Protein AF-A0AAV9Y0W2-F1 (afdb_monomer)

Sequence (576 aa):
MGVEEKILQALNTGYTSLDEIMSKREFGGKIGGYTRMRGMIRYFLEQEIYVHSLIDSQSNDEFLLDPFSCESFDEHRSQFKIGRFGSRNVYTFASIPTNTLFGTCFLDVNSEDLSYNPCEDKFEDCVIKLYDFTKELDSFEDFEDLNLSEEFSRVKNCSLSYSDNKSQVLHEIKLNEMLDIISIVEFKEVDQKNDDIFLESHFDSKERNTCKYVEEKESRYSLVFHVIYYKKIPSYSPIRCVEVGYDGFKGNALPPKHVCEILNSLIKVKFPNLETVADLYNMTVHYIAKSVCEDNYVLAEYILLCICNRRKLKFESRNEVDNHYKLPPIVLHISFCDKGFVKRLREFLQRNISRITWLDLDISTMNNSHITPHFDEEKNKFITGSLQFPLYRNLVVVDETTLQEGELASRGIENMSNIASLVNYGRVNYGFPAYQVPIETEANNIILSDNGKSVVCSQLDISINSKYKVTAKGKIEDKEPFNLEKELINYLGLYISIVSSCEEMIHFDKSTQEYIADKFVEIRQKLSPGDTQIHPSIIHNWILLSRTQALLNGEETLTSLRFDKFIQLEKERLNI

pLDDT: mean 74.2, std 19.96, range [23.55, 97.31]

Radius of gyration: 27.75 Å; Cα contacts (8 Å, |Δi|>4): 937; chains: 1; bounding box: 78×54×86 Å

Nearest PDB structures (foldseek):
  8w0i-assembly1_6  TM=5.868E-01  e=1.049E-15  Homo sapiens
  8w0i-assembly1_3  TM=5.918E-01  e=1.246E-15  Homo sapiens
  8kg6-assembly1_3  TM=4.938E-01  e=1.043E-14  Saccharomyces cerevisiae S288C
  8w7m-assembly1_3  TM=4.989E-01  e=9.255E-14  Saccharomyces cerevisiae S288C
  5u8t-assembly1_3  TM=5.421E-01  e=1.088E-11  Saccharomyces cerevisiae S288C

Solvent-accessible surface area (backbone atoms only — not comparable to full-atom values): 33356 Å² total; per-residue (Å²): 131,55,73,59,57,52,48,48,46,18,65,61,67,47,75,42,54,62,65,72,62,58,72,66,77,82,83,81,57,70,47,94,61,73,41,56,48,39,29,29,31,65,42,80,73,51,75,49,75,45,72,36,25,33,22,35,73,86,78,69,47,78,46,74,48,63,84,84,60,83,75,67,64,81,83,49,59,90,58,39,42,85,64,42,74,43,60,30,45,33,28,36,35,47,69,46,59,100,80,69,70,52,44,67,66,86,72,70,92,84,70,96,78,78,76,82,51,72,76,72,85,81,53,62,67,36,31,36,37,42,41,85,80,44,46,77,50,85,88,59,96,52,73,87,80,50,60,57,72,59,53,48,48,47,51,63,51,55,66,74,64,78,70,91,74,94,73,78,73,79,86,77,80,52,72,19,39,32,35,41,33,35,22,36,47,32,58,41,75,57,66,94,68,65,86,65,80,80,82,81,88,87,85,82,82,84,88,83,84,88,78,88,77,80,68,85,73,73,83,46,59,30,48,35,30,45,36,54,32,34,30,81,37,73,27,69,35,94,50,59,39,74,93,36,71,40,58,22,70,75,5,58,66,34,51,52,62,58,39,32,53,35,48,52,34,38,35,64,74,76,33,72,89,50,92,46,45,46,50,55,39,52,52,48,29,50,49,39,4,62,72,44,43,78,67,32,49,66,61,21,42,52,52,53,38,50,75,31,50,60,70,62,84,72,47,86,61,95,60,99,60,99,62,69,65,68,76,67,40,60,43,41,29,36,21,48,47,49,74,68,46,54,50,38,45,50,56,51,44,41,48,43,37,61,44,71,43,80,43,65,48,25,61,69,54,31,45,74,51,61,48,44,30,30,53,37,78,92,75,74,39,76,44,85,12,80,66,64,60,56,37,49,77,34,39,36,36,41,32,46,60,53,50,65,94,79,81,70,44,76,49,18,52,51,46,53,52,40,51,35,35,32,56,63,65,19,25,44,51,34,37,46,94,89,51,70,48,77,42,73,41,40,44,30,35,40,36,36,15,51,43,90,65,57,95,72,57,87,46,64,70,45,51,71,84,58,84,56,75,79,70,83,66,72,80,76,66,92,67,83,51,86,60,59,56,58,51,43,68,65,47,44,32,52,55,45,48,48,54,42,20,30,49,65,80,64,52,60,53,72,69,37,53,53,49,53,53,52,50,52,51,53,54,56,66,69,55,47,98,87,49,90,76,80,58,81,71,52,56,58,56,52,53,52,45,27,37,38,51,25,48,56,40,49,38,57,48,43,46,59,71,53,44,51,55,45,49,50,54,50,29,37,71,69,73,103

Foldseek 3Di:
DDLLVVVQCCQAPVQDAPCVSCVVPPDAWWRPDKHKFKFFFADWDDKDKDQQWWQFPVPRDIDGDDPPDPDDCVVPVVGTDRDDMFIKTKTFTDTDPLDDFPFDDDPPPDDPDDPGDDPPPAADTAMEIGGQLAEADPPDLDPVVDPCVVLVVVSVVVVVPDDDDPPDDPPDDDGQWMKTFMFTKGKDFPPPPPVPPPDDDDDDDDDDDDDPPPDPPPRHIHIYTHTRYMHTQAAADSDDDVQLPDDNNSNAQDALQVLLSSLVSCCVPQPVVDPFLQVLLVVQLVLQCVQQQVNPSLVSLVVLLLLLFAEDQFDDDPDPDPDGDGQWAAEAEEEQDDPRNVVSVVVLCSHQPRAEQEAELEQVCQQPFDQQWEQDPVVRDIDHHSPRHHQTNHEYEYEQQNYDDDDRDPSSVVSLVQLLCCNGPQWGWHYYPVDTDTDHHRYRYYYYHSHQDDPRDDPNYFYSPDPFPPPCPDPPDPPPCVPVSVSSSSCSSVLSSSSSSHNDQAAEDPVLVVLLVVVVVVVQVVQDPVHDRDDPSCSSVLSSSLSSQCSSRSHRHRDNVSSVVSVVSVCSRSVD

Secondary structure (DSSP, 8-state):
--HHHHHHHHHHH--S-HHHHHTT----EE-SS-EEEEEEEEEEEEEEEEEEEEEETTT-PEEEPPTT----GGGTTTTEEEEEEEEEEEEEEEE--TT--SS-----TT-S------TTTT---EEEEEEEEEEE--S-SSSTT--HHHHHHHHHHHTTS--S---S----PPTT-EEEEEEEEEEEE--TTGGGSSS-S-------------------EEEEEEEEEEEE-TT--S-EEGGGTEEGGG---B-HHHHHHHHHHHHHHH-TT-SSHHHHHHHHHHHHHHHTSTT-HHHHHHHHHHHH----S----SSSS-----PPPPEEEEES--HHHHHHHHHHHHHH-SSEEEEE--HHHHHH---S-EEETTTTEEEP-TT---SSSEEEEEEGGG--SS---HHHHHHHHHHHHHHHHSEEEEE-SS-EEEEE--EEEEEE-SSS--SS--SSEEETT----------------TTHHHHHHHHHHHHHHHHTTB-S-----HHHHHHHHHHHHHHHHHS-TTS----TTHHHHHHHHHHHHHHHTT-SS--HHHHHHHHHHHHHHHT-

InterPro domains:
  IPR019140 Mini-chromosome maintenance complex-binding protein [PF09739] (171-574)
  IPR019140 Mini-chromosome maintenance complex-binding protein [PTHR13489] (133-574)

Organism: NCBI:txid659607

Mean predicted aligned error: 12.53 Å

Structure (mmCIF, N/CA/C/O backbone):
data_AF-A0AAV9Y0W2-F1
#
_entry.id   AF-A0AAV9Y0W2-F1
#
loop_
_atom_site.group_PDB
_atom_site.id
_atom_site.type_symbol
_atom_site.label_atom_id
_atom_site.label_alt_id
_atom_site.label_comp_id
_atom_site.label_asym_id
_atom_site.label_entity_id
_atom_site.label_seq_id
_atom_site.pdbx_PDB_ins_code
_atom_site.Cartn_x
_atom_site.Cartn_y
_atom_site.Cartn_z
_atom_site.occupancy
_atom_site.B_iso_or_equiv
_atom_site.auth_seq_id
_atom_site.auth_comp_id
_atom_site.auth_asym_id
_atom_site.auth_atom_id
_atom_site.pdbx_PDB_model_num
ATOM 1 N N . MET A 1 1 ? 8.187 23.955 -33.492 1.00 55.00 1 MET A N 1
ATOM 2 C CA . MET A 1 1 ? 8.534 22.899 -32.532 1.00 55.00 1 MET A CA 1
ATOM 3 C C . MET A 1 1 ? 8.802 21.632 -33.311 1.00 55.00 1 MET A C 1
ATOM 5 O O . MET A 1 1 ? 7.905 21.187 -34.036 1.00 55.00 1 MET A O 1
ATOM 9 N N . GLY A 1 2 ? 10.043 21.153 -33.254 1.00 65.19 2 GLY A N 1
ATOM 10 C CA . GLY A 1 2 ? 10.458 19.909 -33.906 1.00 65.19 2 GLY A CA 1
ATOM 11 C C . GLY A 1 2 ? 9.700 18.702 -33.347 1.00 65.19 2 GLY A C 1
ATOM 12 O O . GLY A 1 2 ? 9.027 18.803 -32.319 1.00 65.19 2 GLY A O 1
ATOM 13 N N . VAL A 1 3 ? 9.772 17.562 -34.035 1.00 65.69 3 VAL A N 1
ATOM 14 C CA . VAL A 1 3 ? 9.119 16.322 -33.579 1.00 65.69 3 VAL A CA 1
ATOM 15 C C . VAL A 1 3 ? 9.705 15.873 -32.232 1.00 65.69 3 VAL A C 1
ATOM 17 O O . VAL A 1 3 ? 8.952 15.553 -31.321 1.00 65.69 3 VAL A O 1
ATOM 20 N N . GLU A 1 4 ? 11.022 15.986 -32.060 1.00 66.38 4 GLU A N 1
ATOM 21 C CA . GLU A 1 4 ? 11.743 15.722 -30.806 1.00 66.38 4 GLU A CA 1
ATOM 22 C C . GLU A 1 4 ? 11.266 16.583 -29.624 1.00 66.38 4 GLU A C 1
ATOM 24 O O . GLU A 1 4 ? 10.958 16.060 -28.555 1.00 66.38 4 GLU A O 1
ATOM 29 N N . GLU A 1 5 ? 11.123 17.898 -29.818 1.00 65.62 5 GLU A N 1
ATOM 30 C CA . GLU A 1 5 ? 10.618 18.811 -28.780 1.00 65.62 5 GLU A CA 1
ATOM 31 C C . GLU A 1 5 ? 9.170 18.481 -28.383 1.00 65.62 5 GLU A C 1
ATOM 33 O O . GLU A 1 5 ? 8.819 18.563 -27.208 1.00 65.62 5 GLU A O 1
ATOM 38 N N . LYS A 1 6 ? 8.333 18.061 -29.344 1.00 67.12 6 LYS A N 1
ATOM 39 C CA . LYS A 1 6 ? 6.965 17.586 -29.073 1.00 67.12 6 LYS A CA 1
ATOM 40 C C . LYS A 1 6 ? 6.955 16.311 -28.238 1.00 67.12 6 LYS A C 1
ATOM 42 O O . LYS A 1 6 ? 6.095 16.177 -27.376 1.00 67.12 6 LYS A O 1
ATOM 47 N N . ILE A 1 7 ? 7.899 15.401 -28.470 1.00 67.25 7 ILE A N 1
ATOM 48 C CA . ILE A 1 7 ? 8.030 14.152 -27.708 1.00 67.25 7 ILE A CA 1
ATOM 49 C C . ILE A 1 7 ? 8.500 14.444 -26.289 1.00 67.25 7 ILE A C 1
ATOM 51 O O . ILE A 1 7 ? 7.895 13.956 -25.340 1.00 67.25 7 ILE A O 1
ATOM 55 N N . LEU A 1 8 ? 9.525 15.281 -26.122 1.00 65.19 8 LEU A N 1
ATOM 56 C CA . LEU A 1 8 ? 9.980 15.694 -24.793 1.00 65.19 8 LEU A CA 1
ATOM 57 C C . LEU A 1 8 ? 8.883 16.437 -24.033 1.00 65.19 8 LEU A C 1
ATOM 59 O O . LEU A 1 8 ? 8.697 16.195 -22.844 1.00 65.19 8 LEU A O 1
ATOM 63 N N . GLN A 1 9 ? 8.115 17.294 -24.706 1.00 64.19 9 GLN A N 1
ATOM 64 C CA . GLN A 1 9 ? 6.946 17.918 -24.099 1.00 64.19 9 GLN A CA 1
ATOM 65 C C . GLN A 1 9 ? 5.897 16.867 -23.716 1.00 64.19 9 GLN A C 1
ATOM 67 O O . GLN A 1 9 ? 5.374 16.926 -22.608 1.00 64.19 9 GLN A O 1
ATOM 72 N N . ALA A 1 10 ? 5.616 15.882 -24.570 1.00 64.06 10 ALA A N 1
ATOM 73 C CA . ALA A 1 10 ? 4.666 14.814 -24.270 1.00 64.06 10 ALA A CA 1
ATOM 74 C C . ALA A 1 10 ? 5.100 13.983 -23.051 1.00 64.06 10 ALA A C 1
ATOM 76 O O . ALA A 1 10 ? 4.296 13.763 -22.153 1.00 64.06 10 ALA A O 1
ATOM 77 N N . LEU A 1 11 ? 6.375 13.596 -22.972 1.00 64.50 11 LEU A N 1
ATOM 78 C CA . LEU A 1 11 ? 6.928 12.826 -21.854 1.00 64.50 11 LEU A CA 1
ATOM 79 C C . LEU A 1 11 ? 6.970 13.635 -20.552 1.00 64.50 11 LEU A C 1
ATOM 81 O O . LEU A 1 11 ? 6.618 13.120 -19.496 1.00 64.50 11 LEU A O 1
ATOM 85 N N . ASN A 1 12 ? 7.357 14.912 -20.622 1.00 61.50 12 ASN A N 1
ATOM 86 C CA . ASN A 1 12 ? 7.484 15.761 -19.435 1.00 61.50 12 ASN A CA 1
ATOM 87 C C . ASN A 1 12 ? 6.141 16.302 -18.929 1.00 61.50 12 ASN A C 1
ATOM 89 O O . ASN A 1 12 ? 6.028 16.639 -17.753 1.00 61.50 12 ASN A O 1
ATOM 93 N N . THR A 1 13 ? 5.140 16.437 -19.802 1.00 56.38 13 THR A N 1
ATOM 94 C CA . THR A 1 13 ? 3.883 17.122 -19.463 1.00 56.38 13 THR A CA 1
ATOM 95 C C . THR A 1 13 ? 2.641 16.239 -19.569 1.00 56.38 13 THR A C 1
ATOM 97 O O . THR A 1 13 ? 1.625 16.562 -18.965 1.00 56.38 13 THR A O 1
ATOM 100 N N . GLY A 1 14 ? 2.696 15.124 -20.301 1.00 51.97 14 GLY A N 1
ATOM 101 C CA . GLY A 1 14 ? 1.579 14.187 -20.459 1.00 51.97 14 GLY A CA 1
ATOM 102 C C . GLY A 1 14 ? 0.407 14.687 -21.317 1.00 51.97 14 GLY A C 1
ATOM 103 O O . GLY A 1 14 ? -0.549 13.944 -21.509 1.00 51.97 14 GLY A O 1
ATOM 104 N N . TYR A 1 15 ? 0.454 15.915 -21.852 1.00 43.16 15 TYR A N 1
ATOM 105 C CA . TYR A 1 15 ? -0.665 16.536 -22.586 1.00 43.16 15 TYR A CA 1
ATOM 106 C C . TYR A 1 15 ? -0.760 16.146 -24.067 1.00 43.16 15 TYR A C 1
ATOM 108 O O . TYR A 1 15 ? -1.668 16.593 -24.764 1.00 43.16 15 TYR A O 1
ATOM 116 N N . THR A 1 16 ? 0.192 15.384 -24.606 1.00 49.19 16 THR A N 1
ATOM 117 C CA . THR A 1 16 ? 0.223 15.042 -26.037 1.00 49.19 16 THR A CA 1
ATOM 118 C C . THR A 1 16 ? 0.314 13.537 -26.223 1.00 49.19 16 THR A C 1
ATOM 120 O O . THR A 1 16 ? 1.103 12.874 -25.557 1.00 49.19 16 THR A O 1
ATOM 123 N N . SER A 1 17 ? -0.486 13.003 -27.150 1.00 53.94 17 SER A N 1
ATOM 124 C CA . SER A 1 17 ? -0.436 11.592 -27.518 1.00 53.94 17 SER A CA 1
ATOM 125 C C . SER A 1 17 ? 0.918 11.251 -28.132 1.00 53.94 17 SER A C 1
ATOM 127 O O . SER A 1 17 ? 1.257 11.745 -29.211 1.00 53.94 17 SER A O 1
ATOM 129 N N . LEU A 1 18 ? 1.681 10.384 -27.466 1.00 59.94 18 LEU A N 1
ATOM 130 C CA . LEU A 1 18 ? 2.898 9.822 -28.046 1.00 59.94 18 LEU A CA 1
ATOM 131 C C . LEU A 1 18 ? 2.569 9.006 -29.305 1.00 59.94 18 LEU A C 1
ATOM 133 O O . LEU A 1 18 ? 3.307 9.099 -30.279 1.00 59.94 18 LEU A O 1
ATOM 137 N N . ASP A 1 19 ? 1.414 8.337 -29.358 1.00 55.59 19 ASP A N 1
ATOM 138 C CA . ASP A 1 19 ? 0.954 7.580 -30.531 1.00 55.59 19 ASP A CA 1
ATOM 139 C C . ASP A 1 19 ? 0.780 8.457 -31.778 1.00 55.59 19 ASP A C 1
ATOM 141 O O . ASP A 1 19 ? 1.208 8.087 -32.874 1.00 55.59 19 ASP A O 1
ATOM 145 N N . GLU A 1 20 ? 0.177 9.643 -31.634 1.00 57.53 20 GLU A N 1
ATOM 146 C CA . GLU A 1 20 ? -0.002 10.570 -32.760 1.00 57.53 20 GLU A CA 1
ATOM 147 C C . GLU A 1 20 ? 1.335 11.072 -33.302 1.00 57.53 20 GLU A C 1
ATOM 149 O O . GLU A 1 20 ? 1.485 11.272 -34.512 1.00 57.53 20 GLU A O 1
ATOM 154 N N . ILE A 1 21 ? 2.316 11.269 -32.419 1.00 58.78 21 ILE A N 1
ATOM 155 C CA . ILE A 1 21 ? 3.653 11.685 -32.826 1.00 58.78 21 ILE A CA 1
ATOM 156 C C . ILE A 1 21 ? 4.373 10.516 -33.513 1.00 58.78 21 ILE A C 1
ATOM 158 O O . ILE A 1 21 ? 4.881 10.692 -34.621 1.00 58.78 21 ILE A O 1
ATOM 162 N N . MET A 1 22 ? 4.331 9.321 -32.920 1.00 57.59 22 MET A N 1
ATOM 163 C CA . MET A 1 22 ? 5.018 8.112 -33.394 1.00 57.59 22 MET A CA 1
ATOM 164 C C . MET A 1 22 ? 4.452 7.547 -34.705 1.00 57.59 22 MET A C 1
ATOM 166 O O . MET A 1 22 ? 5.189 6.964 -35.502 1.00 57.59 22 MET A O 1
ATOM 170 N N . SER A 1 23 ? 3.171 7.790 -35.004 1.00 58.03 23 SER A N 1
ATOM 171 C CA . SER A 1 23 ? 2.536 7.390 -36.273 1.00 58.03 23 SER A CA 1
ATOM 172 C C . SER A 1 23 ? 3.193 7.989 -37.527 1.00 58.03 23 SER A C 1
ATOM 174 O O . SER A 1 23 ? 2.988 7.487 -38.632 1.00 58.03 23 SER A O 1
ATOM 176 N N . LYS A 1 24 ? 4.011 9.040 -37.371 1.00 58.06 24 LYS A N 1
ATOM 177 C CA . LYS A 1 24 ? 4.664 9.760 -38.476 1.00 58.06 24 LYS A CA 1
ATOM 178 C C . LYS A 1 24 ? 5.957 9.106 -38.983 1.00 58.06 24 LYS A C 1
ATOM 180 O O . LYS A 1 24 ? 6.492 9.590 -39.971 1.00 58.06 24 LYS A O 1
ATOM 185 N N . ARG A 1 25 ? 6.403 7.999 -38.362 1.00 52.97 25 ARG A N 1
ATOM 186 C CA . ARG A 1 25 ? 7.455 7.063 -38.832 1.00 52.97 25 ARG A CA 1
ATOM 187 C C . ARG A 1 25 ? 8.744 7.707 -39.385 1.00 52.97 25 ARG A C 1
ATOM 189 O O . ARG A 1 25 ? 9.334 7.197 -40.331 1.00 52.97 25 ARG A O 1
ATOM 196 N N . GLU A 1 26 ? 9.216 8.786 -38.767 1.00 55.31 26 GLU A N 1
ATOM 197 C CA . GLU A 1 26 ? 10.525 9.395 -39.050 1.00 55.31 26 GLU A CA 1
ATOM 198 C C . GLU A 1 26 ? 11.340 9.450 -37.750 1.00 55.31 26 GLU A C 1
ATOM 200 O O . GLU A 1 26 ? 11.534 10.517 -37.170 1.00 55.31 26 GLU A O 1
ATOM 205 N N . PHE A 1 27 ? 11.760 8.285 -37.242 1.00 58.81 27 PHE A N 1
ATOM 206 C CA . PHE A 1 27 ? 12.468 8.184 -35.961 1.00 58.81 27 PHE A CA 1
ATOM 207 C C . PHE A 1 27 ? 13.731 7.340 -36.091 1.00 58.81 27 PHE A C 1
ATOM 209 O O . PHE A 1 27 ? 13.676 6.176 -36.479 1.00 58.81 27 PHE A O 1
ATOM 216 N N . GLY A 1 28 ? 14.865 7.939 -35.741 1.00 53.16 28 GLY A N 1
ATOM 217 C CA . GLY A 1 28 ? 16.147 7.264 -35.612 1.00 53.16 28 GLY A CA 1
ATOM 218 C C . GLY A 1 28 ? 17.115 8.148 -34.834 1.00 53.16 28 GLY A C 1
ATOM 219 O O . GLY A 1 28 ? 17.310 9.308 -35.191 1.00 53.16 28 GLY A O 1
ATOM 220 N N . GLY A 1 29 ? 17.706 7.602 -33.772 1.00 59.03 29 GLY A N 1
ATOM 221 C CA . GLY A 1 29 ? 18.710 8.288 -32.958 1.00 59.03 29 GLY A CA 1
ATOM 222 C C . GLY A 1 29 ? 18.215 8.791 -31.599 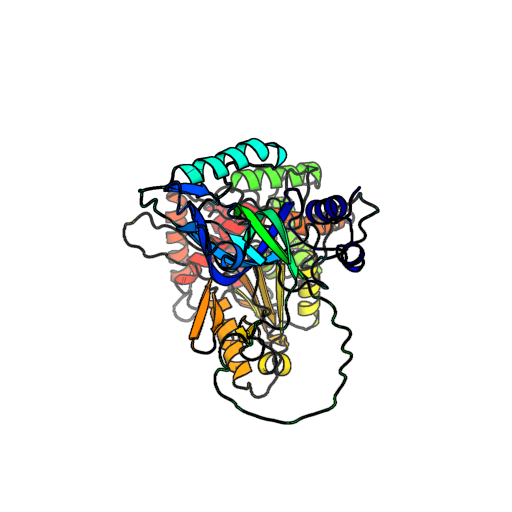1.00 59.03 29 GLY A C 1
ATOM 223 O O . GLY A 1 29 ? 17.063 8.610 -31.201 1.00 59.03 29 GLY A O 1
ATOM 224 N N . LYS A 1 30 ? 19.146 9.398 -30.856 1.00 59.91 30 LYS A N 1
ATOM 225 C CA . LYS A 1 30 ? 18.904 9.992 -29.535 1.00 59.91 30 LYS A CA 1
ATOM 226 C C . LYS A 1 30 ? 18.106 11.281 -29.677 1.00 59.91 30 LYS A C 1
ATOM 228 O O . LYS A 1 30 ? 18.429 12.108 -30.526 1.00 59.91 30 LYS A O 1
ATOM 233 N N . ILE A 1 31 ? 17.139 11.488 -28.789 1.00 61.69 31 ILE A N 1
ATOM 234 C CA . ILE A 1 31 ? 16.430 12.763 -28.696 1.00 61.69 31 ILE A CA 1
ATOM 235 C C . ILE A 1 31 ? 17.318 13.753 -27.939 1.00 61.69 31 ILE A C 1
ATOM 237 O O . ILE A 1 31 ? 17.784 13.455 -26.835 1.00 61.69 31 ILE A O 1
ATOM 241 N N . GLY A 1 32 ? 17.550 14.939 -28.502 1.00 58.47 32 GLY A N 1
ATOM 242 C CA . GLY A 1 32 ? 18.298 15.984 -27.805 1.00 58.47 32 GLY A CA 1
ATOM 243 C C . GLY A 1 32 ? 17.519 16.535 -26.607 1.00 58.47 32 GLY A C 1
ATOM 244 O O . GLY A 1 32 ? 16.599 17.325 -26.790 1.00 58.47 32 GLY A O 1
ATOM 245 N N . GLY A 1 33 ? 17.890 16.159 -25.378 1.00 65.50 33 GLY A N 1
ATOM 246 C CA . GLY A 1 33 ? 17.314 16.716 -24.147 1.00 65.50 33 GLY A CA 1
ATOM 247 C C . GLY A 1 33 ? 17.219 15.718 -22.992 1.00 65.50 33 GLY A C 1
ATOM 248 O O . GLY A 1 33 ? 17.680 14.583 -23.088 1.00 65.50 33 GLY A O 1
ATOM 249 N N . TYR A 1 34 ? 16.613 16.157 -21.888 1.00 74.00 34 TYR A N 1
ATOM 250 C CA . TYR A 1 34 ? 16.358 15.331 -20.706 1.00 74.00 34 TYR A CA 1
ATOM 251 C C . TYR A 1 34 ? 14.856 15.199 -20.470 1.00 74.00 34 TYR A C 1
ATOM 253 O O . TYR A 1 34 ? 14.084 16.125 -20.740 1.00 74.00 34 TYR A O 1
ATOM 261 N N . THR A 1 35 ? 14.453 14.065 -19.911 1.00 75.44 35 THR A N 1
ATOM 262 C CA . THR A 1 35 ? 13.097 13.842 -19.420 1.00 75.44 35 THR A CA 1
ATOM 263 C C . THR A 1 35 ? 13.116 13.377 -17.974 1.00 75.44 35 THR A C 1
ATOM 265 O O . THR A 1 35 ? 14.052 12.693 -17.546 1.00 75.44 35 THR A O 1
ATOM 268 N N . ARG A 1 36 ? 12.082 13.762 -17.225 1.00 78.81 36 ARG A N 1
ATOM 269 C CA . ARG A 1 36 ? 11.808 13.247 -15.886 1.00 78.81 36 ARG A CA 1
ATOM 270 C C . ARG A 1 36 ? 10.605 12.320 -15.965 1.00 78.81 36 ARG A C 1
ATOM 272 O O . ARG A 1 36 ? 9.557 12.730 -16.455 1.00 78.81 36 ARG A O 1
ATOM 279 N N . MET A 1 37 ? 10.734 11.101 -15.460 1.00 77.94 37 MET A N 1
ATOM 280 C CA . MET A 1 37 ? 9.653 10.118 -15.474 1.00 77.94 37 MET A CA 1
ATOM 281 C C . MET A 1 37 ? 9.547 9.422 -14.122 1.00 77.94 37 MET A C 1
ATOM 283 O O . MET A 1 37 ? 10.536 9.250 -13.420 1.00 77.94 37 MET A O 1
ATOM 287 N N . ARG A 1 38 ? 8.342 8.995 -13.749 1.00 80.12 38 ARG A N 1
ATOM 288 C CA . ARG A 1 38 ? 8.114 8.169 -12.561 1.00 80.12 38 ARG A CA 1
ATOM 289 C C . ARG A 1 38 ? 7.556 6.820 -12.949 1.00 80.12 38 ARG A C 1
ATOM 291 O O . ARG A 1 38 ? 6.894 6.691 -13.975 1.00 80.12 38 ARG A O 1
ATOM 298 N N . GLY A 1 39 ? 7.802 5.822 -12.119 1.00 80.38 39 GLY A N 1
ATOM 299 C CA . GLY A 1 39 ? 7.342 4.476 -12.411 1.00 80.38 39 GLY A CA 1
ATOM 300 C C . GLY A 1 39 ? 7.962 3.422 -11.522 1.00 80.38 39 GLY A C 1
ATOM 301 O O . GLY A 1 39 ? 8.762 3.715 -10.638 1.00 80.38 39 GLY A O 1
ATOM 302 N N . MET A 1 40 ? 7.545 2.189 -11.753 1.00 85.44 40 MET A N 1
ATOM 303 C CA . MET A 1 40 ? 7.927 1.023 -10.979 1.00 85.44 40 MET A CA 1
ATOM 304 C C . MET A 1 40 ? 8.884 0.148 -11.779 1.00 85.44 40 MET A C 1
ATOM 306 O O . MET A 1 40 ? 8.657 -0.132 -12.955 1.00 85.44 40 MET A O 1
ATOM 310 N N . ILE A 1 41 ? 9.909 -0.369 -11.119 1.00 85.62 41 ILE A N 1
ATOM 311 C CA . ILE A 1 41 ? 10.770 -1.407 -11.682 1.00 85.62 41 ILE A CA 1
ATOM 312 C C . ILE A 1 41 ? 9.987 -2.712 -11.735 1.00 85.62 41 ILE A C 1
ATOM 314 O O . ILE A 1 41 ? 9.618 -3.252 -10.693 1.00 85.62 41 ILE A O 1
ATOM 318 N N . ARG A 1 42 ? 9.720 -3.234 -12.933 1.00 77.94 42 ARG A N 1
ATOM 319 C CA . ARG A 1 42 ? 9.024 -4.519 -13.080 1.00 77.94 42 ARG A CA 1
ATOM 320 C C . ARG A 1 42 ? 9.993 -5.684 -12.967 1.00 77.94 42 ARG A C 1
ATOM 322 O O . ARG A 1 42 ? 9.772 -6.565 -12.140 1.00 77.94 42 ARG A O 1
ATOM 329 N N . TYR A 1 43 ? 11.048 -5.665 -13.780 1.00 77.62 43 TYR A N 1
ATOM 330 C CA . TYR A 1 43 ? 11.966 -6.789 -13.955 1.00 77.62 43 TYR A CA 1
ATOM 331 C C . TYR A 1 43 ? 13.388 -6.302 -14.200 1.00 77.62 43 TYR A C 1
ATOM 333 O O . TYR A 1 43 ? 13.591 -5.290 -14.866 1.00 77.62 43 TYR A O 1
ATOM 341 N N . PHE A 1 44 ? 14.360 -7.043 -13.676 1.00 79.94 44 PHE A N 1
ATOM 342 C CA . PHE A 1 44 ? 15.749 -6.962 -14.111 1.00 79.94 44 PHE A CA 1
ATOM 343 C C . PHE A 1 44 ? 15.903 -7.871 -15.327 1.00 79.94 44 PHE A C 1
ATOM 345 O O . PHE A 1 44 ? 15.510 -9.037 -15.258 1.00 79.94 44 PHE A O 1
ATOM 352 N N . LEU A 1 45 ? 16.419 -7.328 -16.425 1.00 73.62 45 LEU A N 1
ATOM 353 C CA . LEU A 1 45 ? 16.637 -8.081 -17.656 1.00 73.62 45 LEU A CA 1
ATOM 354 C C . LEU A 1 45 ? 18.035 -8.692 -17.631 1.00 73.62 45 LEU A C 1
ATOM 356 O O . LEU A 1 45 ? 18.182 -9.905 -17.519 1.00 73.62 45 LEU A O 1
ATOM 360 N N . GLU A 1 46 ? 19.060 -7.845 -17.670 1.00 74.50 46 GLU A N 1
ATOM 361 C CA . GLU A 1 46 ? 20.453 -8.278 -17.710 1.00 74.50 46 GLU A CA 1
ATOM 362 C C . GLU A 1 46 ? 21.421 -7.144 -17.346 1.00 74.50 46 GLU A C 1
ATOM 364 O O . GLU A 1 46 ? 21.045 -5.970 -17.242 1.00 74.50 46 GLU A O 1
ATOM 369 N N . GLN A 1 47 ? 22.691 -7.511 -17.166 1.00 74.88 47 GLN A N 1
ATOM 370 C CA . GLN A 1 47 ? 23.799 -6.566 -17.106 1.00 74.88 47 GLN A CA 1
ATOM 371 C C . GLN A 1 47 ? 24.451 -6.484 -18.492 1.00 74.88 47 GLN A C 1
ATOM 373 O O . GLN A 1 47 ? 25.080 -7.437 -18.948 1.00 74.88 47 GLN A O 1
ATOM 378 N N . GLU A 1 48 ? 24.321 -5.338 -19.156 1.00 70.00 48 GLU A N 1
ATOM 379 C CA . GLU A 1 48 ? 24.978 -5.066 -20.435 1.00 70.00 48 GLU A CA 1
ATOM 380 C C . GLU A 1 48 ? 26.410 -4.560 -20.198 1.00 70.00 48 GLU A C 1
ATOM 382 O O . GLU A 1 48 ? 26.659 -3.716 -19.331 1.00 70.00 48 GLU A O 1
ATOM 387 N N . ILE A 1 49 ? 27.356 -5.030 -21.014 1.00 67.75 49 ILE A N 1
ATOM 388 C CA . ILE A 1 49 ? 28.733 -4.524 -21.054 1.00 67.75 49 ILE A CA 1
ATOM 389 C C . ILE A 1 49 ? 28.879 -3.630 -22.282 1.00 67.75 49 ILE A C 1
ATOM 391 O O . ILE A 1 49 ? 28.474 -4.005 -23.380 1.00 67.75 49 ILE A O 1
ATOM 395 N N . TYR A 1 50 ? 29.491 -2.462 -22.113 1.00 66.56 50 TYR A N 1
ATOM 396 C CA . TYR A 1 50 ? 29.785 -1.547 -23.212 1.00 66.56 50 TYR A CA 1
ATOM 397 C C . TYR A 1 50 ? 31.257 -1.142 -23.214 1.00 66.56 50 TYR A C 1
ATOM 399 O O . TYR A 1 50 ? 31.944 -1.179 -22.189 1.00 66.56 50 TYR A O 1
ATOM 407 N N . VAL A 1 51 ? 31.764 -0.763 -24.386 1.00 64.44 51 VAL A N 1
ATOM 408 C CA . VAL A 1 51 ? 33.124 -0.236 -24.509 1.00 64.44 51 VAL A CA 1
ATOM 409 C C . VAL A 1 51 ? 33.118 1.202 -24.007 1.00 64.44 51 VAL A C 1
ATOM 411 O O . VAL A 1 51 ? 32.410 2.053 -24.534 1.00 64.44 51 VAL A O 1
ATOM 414 N N . HIS A 1 52 ? 33.885 1.462 -22.956 1.00 64.75 52 HIS A N 1
ATOM 415 C CA . HIS A 1 52 ? 33.960 2.773 -22.318 1.00 64.75 52 HIS A CA 1
ATOM 416 C C . HIS A 1 52 ? 35.089 3.626 -22.905 1.00 64.75 52 HIS A C 1
ATOM 418 O O . HIS A 1 52 ? 34.958 4.843 -23.036 1.00 64.75 52 HIS A O 1
ATOM 424 N N . SER A 1 53 ? 36.193 2.982 -23.289 1.00 70.69 53 SER A N 1
ATOM 425 C CA . SER A 1 53 ? 37.316 3.651 -23.930 1.00 70.69 53 SER A CA 1
ATOM 426 C C . SER A 1 53 ? 37.964 2.795 -25.009 1.00 70.69 53 SER A C 1
ATOM 428 O O . SER A 1 53 ? 38.025 1.563 -24.922 1.00 70.69 53 SER A O 1
ATOM 430 N N . LEU A 1 54 ? 38.466 3.474 -26.030 1.00 71.38 54 LEU A N 1
ATOM 431 C CA . LEU A 1 54 ? 39.249 2.929 -27.125 1.00 71.38 54 LEU A CA 1
ATOM 432 C C . LEU A 1 54 ? 40.666 3.483 -27.046 1.00 71.38 54 LEU A C 1
ATOM 434 O O . LEU A 1 54 ? 40.866 4.633 -26.689 1.00 71.38 54 LEU A O 1
ATOM 438 N N . ILE A 1 55 ? 41.656 2.680 -27.396 1.00 74.62 55 ILE A N 1
ATOM 439 C CA . ILE A 1 55 ? 43.051 3.101 -27.497 1.00 74.62 55 ILE A CA 1
ATOM 440 C C . ILE A 1 55 ? 43.415 3.087 -28.973 1.00 74.62 55 ILE A C 1
ATOM 442 O O . ILE A 1 55 ? 43.308 2.039 -29.621 1.00 74.62 55 ILE A O 1
ATOM 446 N N . ASP A 1 56 ? 43.841 4.227 -29.509 1.00 79.31 56 ASP A N 1
ATOM 447 C CA . ASP A 1 56 ? 44.349 4.277 -30.878 1.00 79.31 56 ASP A CA 1
ATOM 448 C C . ASP A 1 56 ? 45.626 3.442 -30.972 1.00 79.31 56 ASP A C 1
ATOM 450 O O . ASP A 1 56 ? 46.591 3.626 -30.228 1.00 79.31 56 ASP A O 1
ATOM 454 N N . SER A 1 57 ? 45.617 2.487 -31.898 1.00 74.25 57 SER A N 1
ATOM 455 C CA . SER A 1 57 ? 46.741 1.585 -32.118 1.00 74.25 57 SER A CA 1
ATOM 456 C C . SER A 1 57 ? 48.011 2.290 -32.615 1.00 74.25 57 SER A C 1
ATOM 458 O O . SER A 1 57 ? 49.094 1.717 -32.473 1.00 74.25 57 SER A O 1
ATOM 460 N N . GLN A 1 58 ? 47.898 3.499 -33.178 1.00 76.12 58 GLN A N 1
ATOM 461 C CA . GLN A 1 58 ? 49.017 4.277 -33.718 1.00 76.12 58 GLN A CA 1
ATOM 462 C C . GLN A 1 58 ? 49.574 5.308 -32.731 1.00 76.12 58 GLN A C 1
ATOM 464 O O . GLN A 1 58 ? 50.794 5.473 -32.677 1.00 76.12 58 GLN A O 1
ATOM 469 N N . SER A 1 59 ? 48.722 5.989 -31.956 1.00 76.62 59 SER A N 1
ATOM 470 C CA . SER A 1 59 ? 49.160 7.034 -31.015 1.00 76.62 59 SER A CA 1
ATOM 471 C C . SER A 1 59 ? 49.213 6.587 -29.550 1.00 76.62 59 SER A C 1
ATOM 473 O O . SER A 1 59 ? 49.838 7.267 -28.741 1.00 76.62 59 SER A O 1
ATOM 475 N N . ASN A 1 60 ? 48.627 5.429 -29.208 1.00 69.88 60 ASN A N 1
ATOM 476 C CA . ASN A 1 60 ? 48.367 4.981 -27.831 1.00 69.88 60 ASN A CA 1
ATOM 477 C C . ASN A 1 60 ? 47.531 5.969 -26.993 1.00 69.88 60 ASN A C 1
ATOM 479 O O . ASN A 1 60 ? 47.476 5.827 -25.770 1.00 69.88 60 ASN A O 1
ATOM 483 N N . ASP A 1 61 ? 46.865 6.939 -27.620 1.00 74.94 61 ASP A N 1
ATOM 484 C CA . ASP A 1 61 ? 45.955 7.834 -26.914 1.00 74.94 61 ASP A CA 1
ATOM 485 C C . ASP A 1 61 ? 44.636 7.117 -26.605 1.00 74.94 61 ASP A C 1
ATOM 487 O O . ASP A 1 61 ? 44.107 6.357 -27.422 1.00 74.94 61 ASP A O 1
ATOM 491 N N . GLU A 1 62 ? 44.108 7.359 -25.405 1.00 73.25 62 GLU A N 1
ATOM 492 C CA . GLU A 1 62 ? 42.825 6.822 -24.953 1.00 73.25 62 GLU A CA 1
ATOM 493 C C . GLU A 1 62 ? 41.692 7.782 -25.359 1.00 73.25 62 GLU A C 1
ATOM 495 O O . GLU A 1 62 ? 41.614 8.923 -24.903 1.00 73.25 62 GLU A O 1
ATOM 500 N N . PHE A 1 63 ? 40.801 7.303 -26.222 1.00 69.81 63 PHE A N 1
ATOM 501 C CA . PHE A 1 63 ? 39.579 7.961 -26.662 1.00 69.81 63 PHE A CA 1
ATOM 502 C C . PHE A 1 63 ? 38.408 7.453 -25.831 1.00 69.81 63 PHE A C 1
ATOM 504 O O . PHE A 1 63 ? 38.091 6.264 -25.824 1.00 69.81 63 PHE A O 1
ATOM 511 N N . LEU A 1 64 ? 37.744 8.365 -25.133 1.00 67.88 64 LEU A N 1
ATOM 512 C CA . LEU A 1 64 ? 36.550 8.039 -24.368 1.00 67.88 64 LEU A CA 1
ATOM 513 C C . LEU A 1 64 ? 35.332 8.052 -25.280 1.00 67.88 64 LEU A C 1
ATOM 515 O O . LEU A 1 64 ? 35.098 9.027 -25.998 1.00 67.88 64 LEU A O 1
ATOM 519 N N . LEU A 1 65 ? 34.558 6.974 -25.221 1.00 64.19 65 LEU A N 1
ATOM 520 C CA . LEU A 1 65 ? 33.290 6.884 -25.926 1.00 64.19 65 LEU A CA 1
ATOM 521 C C . LEU A 1 65 ? 32.179 7.499 -25.081 1.00 64.19 65 LEU A C 1
ATOM 523 O O . LEU A 1 65 ? 32.240 7.529 -23.849 1.00 64.19 65 LEU A O 1
ATOM 527 N N . ASP A 1 66 ? 31.146 7.990 -25.760 1.00 65.75 66 ASP A N 1
ATOM 528 C CA . ASP A 1 66 ? 29.912 8.366 -25.089 1.00 65.75 66 ASP A CA 1
ATOM 529 C C . ASP A 1 66 ? 29.315 7.107 -24.424 1.00 65.75 66 ASP A C 1
ATOM 531 O O . ASP A 1 66 ? 28.946 6.177 -25.135 1.00 65.75 66 ASP A O 1
ATOM 535 N N . PRO A 1 67 ? 29.174 7.033 -23.085 1.00 62.38 67 PRO A N 1
ATOM 536 C CA . PRO A 1 67 ? 28.585 5.861 -22.423 1.00 62.38 67 PRO A CA 1
ATOM 537 C C . PRO A 1 67 ? 27.119 5.626 -22.829 1.00 62.38 67 PRO A C 1
ATOM 539 O O . PRO A 1 67 ? 26.537 4.568 -22.565 1.00 62.38 67 PRO A O 1
ATOM 542 N N . PHE A 1 68 ? 26.494 6.615 -23.464 1.00 63.44 68 PHE A N 1
ATOM 543 C CA . PHE A 1 68 ? 25.156 6.506 -24.017 1.00 63.44 68 PHE A CA 1
ATOM 544 C C . PHE A 1 68 ? 25.151 6.005 -25.469 1.00 63.44 68 PHE A C 1
ATOM 546 O O . PHE A 1 68 ? 24.069 5.781 -25.998 1.00 63.44 68 PHE A O 1
ATOM 553 N N . SER A 1 69 ? 26.288 5.879 -26.170 1.00 57.66 69 SER A N 1
ATOM 554 C CA . SER A 1 69 ? 26.312 5.362 -27.549 1.00 57.66 69 SER A CA 1
ATOM 555 C C . SER A 1 69 ? 26.271 3.828 -27.581 1.00 57.66 69 SER A C 1
ATOM 557 O O . SER A 1 69 ? 26.950 3.143 -26.819 1.00 57.66 69 SER A O 1
ATOM 559 N N . CYS A 1 70 ? 25.435 3.280 -28.465 1.00 48.62 70 CYS A N 1
ATOM 560 C CA . CYS A 1 70 ? 25.379 1.854 -28.799 1.00 48.62 70 CYS A CA 1
ATOM 561 C C . CYS A 1 70 ? 26.169 1.575 -30.090 1.00 48.62 70 CYS A C 1
ATOM 563 O O . CYS A 1 70 ? 25.700 0.831 -30.947 1.00 48.62 70 CYS A O 1
ATOM 565 N N . GLU A 1 71 ? 27.322 2.220 -30.287 1.00 50.88 71 GLU A N 1
ATOM 566 C CA . GLU A 1 71 ? 28.101 2.014 -31.511 1.00 50.88 71 GLU A CA 1
ATOM 567 C C . GLU A 1 71 ? 28.565 0.556 -31.596 1.00 50.88 71 GLU A C 1
ATOM 569 O O . GLU A 1 71 ? 29.251 0.038 -30.708 1.00 50.88 71 GLU A O 1
ATOM 574 N N . SER A 1 72 ? 28.164 -0.121 -32.672 1.00 48.28 72 SER A N 1
ATOM 575 C CA . SER A 1 72 ? 28.640 -1.456 -32.999 1.00 48.28 72 SER A CA 1
ATOM 576 C C . SER A 1 72 ? 30.143 -1.383 -33.254 1.00 48.28 72 SER A C 1
ATOM 578 O O . SER A 1 72 ? 30.596 -0.845 -34.263 1.00 48.28 72 SER A O 1
ATOM 580 N N . PHE A 1 73 ? 30.919 -1.950 -32.331 1.00 50.88 73 PHE A N 1
ATOM 581 C CA . PHE A 1 73 ? 32.385 -2.004 -32.351 1.00 50.88 73 PHE A CA 1
ATOM 582 C C . PHE A 1 73 ? 32.985 -2.548 -33.667 1.00 50.88 73 PHE A C 1
ATOM 584 O O . PHE A 1 73 ? 34.166 -2.336 -33.954 1.00 50.88 73 PHE A O 1
ATOM 591 N N . ASP A 1 74 ? 32.182 -3.232 -34.483 1.00 54.12 74 ASP A N 1
ATOM 592 C CA . ASP A 1 74 ? 32.601 -3.792 -35.764 1.00 54.12 74 ASP A CA 1
ATOM 593 C C . ASP A 1 74 ? 33.111 -2.740 -36.762 1.00 54.12 74 ASP A C 1
ATOM 595 O O . ASP A 1 74 ? 34.010 -3.052 -37.544 1.00 54.12 74 ASP A O 1
ATOM 599 N N . GLU A 1 75 ? 32.650 -1.486 -36.693 1.00 52.84 75 GLU A N 1
ATOM 600 C CA . GLU A 1 75 ? 33.086 -0.432 -37.626 1.00 52.84 75 GLU A CA 1
ATOM 601 C C . GLU A 1 75 ? 34.494 0.125 -37.323 1.00 52.84 75 GLU A C 1
ATOM 603 O O . GLU A 1 75 ? 35.165 0.639 -38.220 1.00 52.84 75 GLU A O 1
ATOM 608 N N . HIS A 1 76 ? 35.003 -0.033 -36.093 1.00 55.16 76 HIS A N 1
ATOM 609 C CA . HIS A 1 76 ? 36.260 0.596 -35.639 1.00 55.16 76 HIS A CA 1
ATOM 610 C C . HIS A 1 76 ? 37.387 -0.388 -35.283 1.00 55.16 76 HIS A C 1
ATOM 612 O O . HIS A 1 76 ? 38.499 0.014 -34.915 1.00 55.16 76 HIS A O 1
ATOM 618 N N . ARG A 1 77 ? 37.138 -1.688 -35.462 1.00 57.75 77 ARG A N 1
ATOM 619 C CA . ARG A 1 77 ? 38.009 -2.798 -35.041 1.00 57.75 77 ARG A CA 1
ATOM 620 C C . ARG A 1 77 ? 39.410 -2.797 -35.668 1.00 57.75 77 ARG A C 1
ATOM 622 O O . ARG A 1 77 ? 40.324 -3.411 -35.123 1.00 57.75 77 ARG A O 1
ATOM 629 N N . SER A 1 78 ? 39.595 -2.128 -36.809 1.00 62.91 78 SER A N 1
ATOM 630 C CA . SER A 1 78 ? 40.876 -2.072 -37.527 1.00 62.91 78 SER A CA 1
ATOM 631 C C . SER A 1 78 ? 41.828 -0.963 -37.064 1.00 62.91 78 SER A C 1
ATOM 633 O O . SER A 1 78 ? 43.014 -1.044 -37.374 1.00 62.91 78 SER A O 1
ATOM 635 N N . GLN A 1 79 ? 41.340 0.070 -36.366 1.00 68.75 79 GLN A N 1
ATOM 636 C CA . GLN A 1 79 ? 42.144 1.243 -35.967 1.00 68.75 79 GLN A CA 1
ATOM 637 C C . GLN A 1 79 ? 42.357 1.342 -34.452 1.00 68.75 79 GLN A C 1
ATOM 639 O O . GLN A 1 79 ? 43.388 1.851 -34.006 1.00 68.75 79 GLN A O 1
ATOM 644 N N . PHE A 1 80 ? 41.439 0.788 -33.660 1.00 69.25 80 PHE A N 1
ATOM 645 C CA . PHE A 1 80 ? 41.434 0.940 -32.211 1.00 69.25 80 PHE A CA 1
ATOM 646 C C . PHE A 1 80 ? 41.485 -0.409 -31.486 1.00 69.25 80 PHE A C 1
ATOM 648 O O . PHE A 1 80 ? 40.911 -1.406 -31.927 1.00 69.25 80 PHE A O 1
ATOM 655 N N . LYS A 1 81 ? 42.166 -0.438 -30.338 1.00 72.69 81 LYS A N 1
ATOM 656 C CA . LYS A 1 81 ? 42.085 -1.521 -29.348 1.00 72.69 81 LYS A CA 1
ATOM 657 C C . LYS A 1 81 ? 41.111 -1.122 -28.246 1.00 72.69 81 LYS A C 1
ATOM 659 O O . LYS A 1 81 ? 40.975 0.056 -27.941 1.00 72.69 81 LYS A O 1
ATOM 664 N N . ILE A 1 82 ? 40.454 -2.093 -27.618 1.00 67.94 82 ILE A N 1
ATOM 665 C CA . ILE A 1 82 ? 39.601 -1.810 -26.458 1.00 67.94 82 ILE A CA 1
ATOM 666 C C . ILE A 1 82 ? 40.495 -1.413 -25.281 1.00 67.94 82 ILE A C 1
ATOM 668 O O . ILE A 1 82 ? 41.401 -2.166 -24.922 1.00 67.94 82 ILE A O 1
ATOM 672 N N . GLY A 1 83 ? 40.246 -0.236 -24.708 1.00 69.94 83 GLY A N 1
ATOM 673 C CA . GLY A 1 83 ? 40.929 0.248 -23.512 1.00 69.94 83 GLY A CA 1
ATOM 674 C C . GLY A 1 83 ? 40.259 -0.267 -22.245 1.00 69.94 83 GLY A C 1
ATOM 675 O O . GLY A 1 83 ? 40.877 -0.990 -21.463 1.00 69.94 83 GLY A O 1
ATOM 676 N N . ARG A 1 84 ? 38.982 0.081 -22.050 1.00 70.81 84 ARG A N 1
ATOM 677 C CA . ARG A 1 84 ? 38.199 -0.274 -20.855 1.00 70.81 84 ARG A CA 1
ATOM 678 C C . ARG A 1 84 ? 36.761 -0.628 -21.204 1.00 70.81 84 ARG A C 1
ATOM 680 O O . ARG A 1 84 ? 36.172 -0.077 -22.135 1.00 70.81 84 ARG A O 1
ATOM 687 N N . PHE A 1 85 ? 36.189 -1.507 -20.390 1.00 65.12 85 PHE A N 1
ATOM 688 C CA . PHE A 1 85 ? 34.771 -1.846 -20.410 1.00 65.12 85 PHE A CA 1
ATOM 689 C C . PHE A 1 85 ? 34.044 -1.147 -19.260 1.00 65.12 85 PHE A C 1
ATOM 691 O O . PHE A 1 85 ? 34.601 -1.008 -18.172 1.00 65.12 85 PHE A O 1
ATOM 698 N N . GLY A 1 86 ? 32.808 -0.729 -19.512 1.00 63.03 86 GLY A N 1
ATOM 699 C CA . GLY A 1 86 ? 31.837 -0.335 -18.497 1.00 63.03 86 GLY A CA 1
ATOM 700 C C . GLY A 1 86 ? 30.696 -1.346 -18.436 1.00 63.03 86 GLY A C 1
ATOM 701 O O . GLY A 1 86 ? 30.508 -2.136 -19.365 1.00 63.03 86 GLY A O 1
ATOM 702 N N . SER A 1 87 ? 29.931 -1.320 -17.349 1.00 67.69 87 SER A N 1
ATOM 703 C CA . SER A 1 87 ? 28.732 -2.142 -17.202 1.00 67.69 87 SER A CA 1
ATOM 704 C C . SER A 1 87 ? 27.514 -1.281 -16.891 1.00 67.69 87 SER A C 1
ATOM 706 O O . SER A 1 87 ? 27.640 -0.174 -16.363 1.00 67.69 87 SER A O 1
ATOM 708 N N . ARG A 1 88 ? 26.330 -1.758 -17.267 1.00 73.00 88 ARG A N 1
ATOM 709 C CA . ARG A 1 88 ? 25.058 -1.120 -16.924 1.00 73.00 88 ARG A CA 1
ATOM 710 C C . ARG A 1 88 ? 23.985 -2.168 -16.694 1.00 73.00 88 ARG A C 1
ATOM 712 O O . ARG A 1 88 ? 23.946 -3.182 -17.384 1.00 73.00 88 ARG A O 1
ATOM 719 N N . ASN A 1 89 ? 23.099 -1.902 -15.750 1.00 79.50 89 ASN A N 1
ATOM 720 C CA . ASN A 1 89 ? 21.968 -2.773 -15.463 1.00 79.50 89 ASN A CA 1
ATOM 721 C C . ASN A 1 89 ? 20.750 -2.324 -16.269 1.00 79.50 89 ASN A C 1
ATOM 723 O O . ASN A 1 89 ? 20.445 -1.128 -16.326 1.00 79.50 89 ASN A O 1
ATOM 727 N N . VAL A 1 90 ? 20.049 -3.278 -16.872 1.00 80.25 90 VAL A N 1
ATOM 728 C CA . VAL A 1 90 ? 18.884 -3.026 -17.720 1.00 80.25 90 VAL A CA 1
ATOM 729 C C . VAL A 1 90 ? 17.631 -3.553 -17.037 1.00 80.25 90 VAL A C 1
ATOM 731 O O . VAL A 1 90 ? 17.595 -4.695 -16.578 1.00 80.25 90 VAL A O 1
ATOM 734 N N . TYR A 1 91 ? 16.596 -2.718 -16.972 1.00 84.38 91 TYR A N 1
ATOM 735 C CA . TYR A 1 91 ? 15.335 -3.072 -16.330 1.00 84.38 91 TYR A CA 1
ATOM 736 C C . TYR A 1 91 ? 14.144 -2.710 -17.202 1.00 84.38 91 TYR A C 1
ATOM 738 O O . TYR A 1 91 ? 14.140 -1.682 -17.881 1.00 84.38 91 TYR A O 1
ATOM 746 N N . THR A 1 92 ? 13.087 -3.505 -17.080 1.00 82.38 92 THR A N 1
ATOM 747 C CA . THR A 1 92 ? 11.750 -3.102 -17.504 1.00 82.38 92 THR A CA 1
ATOM 748 C C . THR A 1 92 ? 11.172 -2.125 -16.488 1.00 82.38 92 THR A C 1
ATOM 750 O O . THR A 1 92 ? 11.131 -2.400 -15.283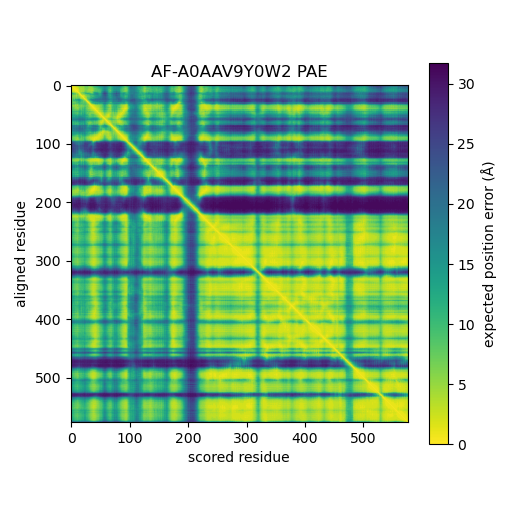 1.00 82.38 92 THR A O 1
ATOM 753 N N . PHE A 1 93 ? 10.670 -1.002 -16.980 1.00 81.75 93 PHE A N 1
ATOM 754 C CA . PHE A 1 93 ? 10.102 0.078 -16.194 1.00 81.75 93 PHE A CA 1
ATOM 755 C C . PHE A 1 93 ? 8.635 0.283 -16.562 1.00 81.75 93 PHE A C 1
ATOM 757 O O . PHE A 1 93 ? 8.296 0.574 -17.703 1.00 81.75 93 PHE A O 1
ATOM 764 N N . ALA A 1 94 ? 7.745 0.151 -15.587 1.00 78.50 94 ALA A N 1
ATOM 765 C CA . ALA A 1 94 ? 6.356 0.551 -15.743 1.00 78.50 94 ALA A CA 1
ATOM 766 C C . ALA A 1 94 ? 6.245 2.030 -15.419 1.00 78.50 94 ALA A C 1
ATOM 768 O O . ALA A 1 94 ? 6.231 2.395 -14.240 1.00 78.50 94 ALA A O 1
ATOM 769 N N . SER A 1 95 ? 6.189 2.881 -16.439 1.00 71.50 95 SER A N 1
ATOM 770 C CA . SER A 1 95 ? 5.924 4.291 -16.201 1.00 71.50 95 SER A CA 1
ATOM 771 C C . SER A 1 95 ? 4.544 4.449 -15.571 1.00 71.50 95 SER A C 1
ATOM 773 O O . SER A 1 95 ? 3.571 3.822 -15.973 1.00 71.50 95 SER A O 1
ATOM 775 N N . ILE A 1 96 ? 4.470 5.284 -14.546 1.00 65.31 96 ILE A N 1
ATOM 776 C CA . ILE A 1 96 ? 3.196 5.785 -14.056 1.00 65.31 96 ILE A CA 1
ATOM 777 C C . ILE A 1 96 ? 3.068 7.135 -14.726 1.00 65.31 96 ILE A C 1
ATOM 779 O O . ILE A 1 96 ? 3.811 8.052 -14.348 1.00 65.31 96 ILE A O 1
ATOM 783 N N . PRO A 1 97 ? 2.216 7.289 -15.755 1.00 46.94 97 PRO A N 1
ATOM 784 C CA . PRO A 1 97 ? 1.938 8.620 -16.240 1.00 46.94 97 PRO A CA 1
ATOM 785 C C . PRO A 1 97 ? 1.475 9.446 -15.047 1.00 46.94 97 PRO A C 1
ATOM 787 O O . PRO A 1 97 ? 0.776 8.971 -14.149 1.00 46.94 97 PRO A O 1
ATOM 790 N N . THR A 1 98 ? 1.897 10.701 -15.034 1.00 39.47 98 THR A N 1
ATOM 791 C CA . THR A 1 98 ? 1.620 11.676 -13.978 1.00 39.47 98 THR A CA 1
ATOM 792 C C . THR A 1 98 ? 0.123 11.867 -13.695 1.00 39.47 98 THR A C 1
ATOM 794 O O . THR A 1 98 ? -0.193 12.587 -12.762 1.00 39.47 98 THR A O 1
ATOM 797 N N . ASN A 1 99 ? -0.773 11.179 -14.423 1.00 32.62 99 ASN A N 1
ATOM 798 C CA . ASN A 1 99 ? -2.222 11.149 -14.250 1.00 32.62 99 ASN A CA 1
ATOM 799 C C . ASN A 1 99 ? -2.909 9.765 -14.482 1.00 32.62 99 ASN A C 1
ATOM 801 O O . ASN A 1 99 ? -4.104 9.755 -14.777 1.00 32.62 99 ASN A O 1
ATOM 805 N N . THR A 1 100 ? -2.260 8.588 -14.350 1.00 31.70 100 THR A N 1
ATOM 806 C CA . THR A 1 100 ? -3.031 7.311 -14.347 1.00 31.70 100 THR A CA 1
ATOM 807 C C . THR A 1 100 ? -3.638 6.969 -12.994 1.00 31.70 100 THR A C 1
ATOM 809 O O . THR A 1 100 ? -2.977 6.852 -11.962 1.00 31.70 100 THR A O 1
ATOM 812 N N . LEU A 1 101 ? -4.942 6.724 -13.061 1.00 31.08 101 LEU A N 1
ATOM 813 C CA . LEU A 1 101 ? -5.806 6.190 -12.025 1.00 31.08 101 LEU A CA 1
ATOM 814 C C . LEU A 1 101 ? -5.606 4.676 -11.868 1.00 31.08 101 LEU A C 1
ATOM 816 O O . LEU A 1 101 ? -6.171 3.894 -12.628 1.00 31.08 101 LEU A O 1
ATOM 820 N N . PHE A 1 102 ? -4.933 4.250 -10.801 1.00 32.88 102 PHE A N 1
ATOM 821 C CA . PHE A 1 102 ? -5.377 3.039 -10.110 1.00 32.88 102 PHE A CA 1
ATOM 822 C C . PHE A 1 102 ? -6.562 3.453 -9.222 1.00 32.88 102 PHE A C 1
ATOM 824 O O . PHE A 1 102 ? -6.376 3.963 -8.126 1.00 32.88 102 PHE A O 1
ATOM 831 N N . GLY A 1 103 ? -7.788 3.315 -9.732 1.00 32.22 103 GLY A N 1
ATOM 832 C CA . GLY A 1 103 ? -9.016 3.651 -8.996 1.00 32.22 103 GLY A CA 1
ATOM 833 C C . GLY A 1 103 ? -9.317 5.155 -8.945 1.00 32.22 103 GLY A C 1
ATOM 834 O O . GLY A 1 103 ? -8.605 5.947 -8.339 1.00 32.22 103 GLY A O 1
ATOM 835 N N . THR A 1 104 ? -10.391 5.554 -9.621 1.00 30.16 104 THR A N 1
ATOM 836 C CA . THR A 1 104 ? -10.948 6.914 -9.698 1.00 30.16 104 THR A CA 1
ATOM 837 C C . THR A 1 104 ? -11.020 7.649 -8.351 1.00 30.16 104 THR A C 1
ATOM 839 O O . THR A 1 104 ? -11.877 7.312 -7.538 1.00 30.16 104 THR A O 1
ATOM 842 N N . CYS A 1 105 ? -10.229 8.718 -8.178 1.00 30.34 105 CYS A N 1
ATOM 843 C CA . CYS A 1 105 ? -10.649 9.967 -7.519 1.00 30.34 105 CYS A CA 1
ATOM 844 C C . CYS A 1 105 ? -9.672 11.120 -7.818 1.00 30.34 105 CYS A C 1
ATOM 846 O O . CYS A 1 105 ? -8.684 11.321 -7.115 1.00 30.34 105 CYS A O 1
ATOM 848 N N . PHE A 1 106 ? -9.987 11.907 -8.850 1.00 33.97 106 PHE A N 1
ATOM 849 C CA . PHE A 1 106 ? -9.440 13.252 -9.018 1.00 33.97 106 PHE A CA 1
ATOM 850 C C . PHE A 1 106 ? -10.285 14.228 -8.195 1.00 33.97 106 PHE A C 1
ATOM 852 O O . PHE A 1 106 ? -11.478 14.388 -8.447 1.00 33.97 106 PHE A O 1
ATOM 859 N N . LEU A 1 107 ? -9.661 14.905 -7.236 1.00 32.69 107 LEU A N 1
ATOM 860 C CA . LEU A 1 107 ? -10.137 16.194 -6.741 1.00 32.69 107 LEU A CA 1
ATOM 861 C C . LEU A 1 107 ? -9.128 17.261 -7.141 1.00 32.69 107 LEU A C 1
ATOM 863 O O . LEU A 1 107 ? -8.476 17.859 -6.295 1.00 32.69 107 LEU A O 1
ATOM 867 N N . ASP A 1 108 ? -9.026 17.488 -8.447 1.00 34.31 108 ASP A N 1
ATOM 868 C CA . ASP A 1 108 ? -8.653 18.799 -8.966 1.00 34.31 108 ASP A CA 1
ATOM 869 C C . ASP A 1 108 ? -9.947 19.458 -9.449 1.00 34.31 108 ASP A C 1
ATOM 871 O O . ASP A 1 108 ? -10.360 19.353 -10.604 1.00 34.31 108 ASP A O 1
ATOM 875 N N . VAL A 1 109 ? -10.656 20.101 -8.521 1.00 33.16 109 VAL A N 1
ATOM 876 C CA . VAL A 1 109 ? -11.702 21.058 -8.886 1.00 33.16 109 VAL A CA 1
ATOM 877 C C . VAL A 1 109 ? -10.955 22.299 -9.366 1.00 33.16 109 VAL A C 1
ATOM 879 O O . VAL A 1 109 ? -10.640 23.141 -8.534 1.00 33.16 109 VAL A O 1
ATOM 882 N N . ASN A 1 110 ? -10.565 22.323 -10.651 1.00 30.72 110 ASN A N 1
ATOM 883 C CA . ASN A 1 110 ? -10.329 23.501 -11.516 1.00 30.72 110 ASN A CA 1
ATOM 884 C C . ASN A 1 110 ? -9.360 23.222 -12.693 1.00 30.72 110 ASN A C 1
ATOM 886 O O . ASN A 1 110 ? -8.418 23.981 -12.918 1.00 30.72 110 ASN A O 1
ATOM 890 N N . SER A 1 111 ? -9.588 22.189 -13.509 1.00 35.00 111 SER A N 1
ATOM 891 C CA . SER A 1 111 ? -9.077 22.219 -14.891 1.00 35.00 111 SER A CA 1
ATOM 892 C C . SER A 1 111 ? -10.060 21.543 -15.849 1.00 35.00 111 SER A C 1
ATOM 894 O O . SER A 1 111 ? -10.343 20.356 -15.739 1.00 35.00 111 SER A O 1
ATOM 896 N N . GLU A 1 112 ? -10.637 22.335 -16.756 1.00 28.86 112 GLU A N 1
ATOM 897 C CA . GLU A 1 112 ? -11.632 21.901 -17.749 1.00 28.86 112 GLU A CA 1
ATOM 898 C C . GLU A 1 112 ? -11.022 21.224 -18.991 1.00 28.86 112 GLU A C 1
ATOM 900 O O . GLU A 1 112 ? -11.765 20.861 -19.890 1.00 28.86 112 GLU A O 1
ATOM 905 N N . ASP A 1 113 ? -9.712 20.973 -19.049 1.00 31.17 113 ASP A N 1
ATOM 906 C CA . ASP A 1 113 ? -9.078 20.350 -20.219 1.00 31.17 113 ASP A CA 1
ATOM 907 C C . ASP A 1 113 ? -7.948 19.393 -19.810 1.00 31.17 113 ASP A C 1
ATOM 909 O O . ASP A 1 113 ? -6.779 19.768 -19.726 1.00 31.17 113 ASP A O 1
ATOM 913 N N . LEU A 1 114 ? -8.290 18.124 -19.580 1.00 31.89 114 LEU A N 1
ATOM 914 C CA . LEU A 1 114 ? -7.325 17.026 -19.474 1.00 31.89 114 LEU A CA 1
ATOM 915 C C . LEU A 1 114 ? -7.830 15.830 -20.290 1.00 31.89 114 LEU A C 1
ATOM 917 O O . LEU A 1 114 ? -8.303 14.827 -19.756 1.00 31.89 114 LEU A O 1
ATOM 921 N N . SER A 1 115 ? -7.738 15.932 -21.619 1.00 30.14 115 SER A N 1
ATOM 922 C CA . SER A 1 115 ? -7.843 14.761 -22.490 1.00 30.14 115 SER A CA 1
ATOM 923 C C . SER A 1 115 ? -6.597 13.892 -22.302 1.00 30.14 115 SER A C 1
ATOM 925 O O . SER A 1 115 ? -5.508 14.205 -22.780 1.00 30.14 115 SER A O 1
ATOM 927 N N . TYR A 1 116 ? -6.796 12.822 -21.547 1.00 32.81 116 TYR A N 1
ATOM 928 C CA . TYR A 1 116 ? -5.860 11.760 -21.207 1.00 32.81 116 TYR A CA 1
ATOM 929 C C . TYR A 1 116 ? -5.306 11.032 -22.442 1.00 32.81 116 TYR A C 1
ATOM 931 O O . TYR A 1 116 ? -6.057 10.684 -23.354 1.00 32.81 116 TYR A O 1
ATOM 939 N N . ASN A 1 117 ? -4.001 10.743 -22.444 1.00 33.59 117 ASN A N 1
ATOM 940 C CA . ASN A 1 117 ? -3.423 9.712 -23.301 1.00 33.59 117 ASN A CA 1
ATOM 941 C C . ASN A 1 117 ? -2.381 8.919 -22.495 1.00 33.59 117 ASN A C 1
ATOM 943 O O . ASN A 1 117 ? -1.294 9.439 -22.227 1.00 33.59 117 ASN A O 1
ATOM 947 N N . PRO A 1 118 ? -2.708 7.705 -22.027 1.00 37.25 118 PRO A N 1
ATOM 948 C CA . PRO A 1 118 ? -1.757 6.891 -21.303 1.00 37.25 118 PRO A CA 1
ATOM 949 C C . PRO A 1 118 ? -0.711 6.383 -22.282 1.00 37.25 118 PRO A C 1
ATOM 951 O O . PRO A 1 118 ? -1.027 5.845 -23.338 1.00 37.25 118 PRO A O 1
ATOM 954 N N . CYS A 1 119 ? 0.551 6.466 -21.885 1.00 35.91 119 CYS A N 1
ATOM 955 C CA . CYS A 1 119 ? 1.629 5.782 -22.590 1.00 35.91 119 CYS A CA 1
ATOM 956 C C . CYS A 1 119 ? 1.521 4.239 -22.487 1.00 35.91 119 CYS A C 1
ATOM 958 O O . CYS A 1 119 ? 2.391 3.538 -22.991 1.00 35.91 119 CYS A O 1
ATOM 960 N N . GLU A 1 120 ? 0.493 3.707 -21.810 1.00 38.62 120 GLU A N 1
ATOM 961 C CA . GLU A 1 120 ? 0.340 2.281 -21.492 1.00 38.62 120 GLU A CA 1
ATOM 962 C C . GLU A 1 120 ? -0.349 1.455 -22.589 1.00 38.62 120 GLU A C 1
ATOM 964 O O . GLU A 1 120 ? -0.146 0.246 -22.622 1.00 38.62 120 GLU A O 1
ATOM 969 N N . ASP A 1 121 ? -1.106 2.057 -23.513 1.00 34.38 121 ASP A N 1
ATOM 970 C CA . ASP A 1 121 ? -1.968 1.256 -24.399 1.00 34.38 121 ASP A CA 1
ATOM 971 C C . ASP A 1 121 ? -1.311 0.798 -25.714 1.00 34.38 121 ASP A C 1
ATOM 973 O O . ASP A 1 121 ? -1.923 0.016 -26.445 1.00 34.38 121 ASP A O 1
ATOM 977 N N . LYS A 1 122 ? -0.075 1.223 -26.035 1.00 37.69 122 LYS A N 1
ATOM 978 C CA . LYS A 1 122 ? 0.592 0.821 -27.298 1.00 37.69 122 LYS A CA 1
ATOM 979 C C . LYS A 1 122 ? 2.103 0.588 -27.269 1.00 37.69 122 LYS A C 1
ATOM 981 O O . LYS A 1 122 ? 2.629 0.082 -28.260 1.00 37.69 122 LYS A O 1
ATOM 986 N N . PHE A 1 123 ? 2.812 0.916 -26.190 1.00 39.88 123 PHE A N 1
ATOM 987 C CA . PHE A 1 123 ? 4.265 0.727 -26.139 1.00 39.88 123 PHE A CA 1
ATOM 988 C C . PHE A 1 123 ? 4.626 -0.569 -25.408 1.00 39.88 123 PHE A C 1
ATOM 990 O O . PHE A 1 123 ? 4.227 -0.779 -24.263 1.00 39.88 123 PHE A O 1
ATOM 997 N N . GLU A 1 124 ? 5.397 -1.438 -26.070 1.00 51.75 124 GLU A N 1
ATOM 998 C CA . GLU A 1 124 ? 6.115 -2.506 -25.370 1.00 51.75 124 GLU A CA 1
ATOM 999 C C . GLU A 1 124 ? 7.108 -1.872 -24.381 1.00 51.75 124 GLU A C 1
ATOM 1001 O O . GLU A 1 124 ? 7.790 -0.903 -24.714 1.00 51.75 124 GLU A O 1
ATOM 1006 N N . ASP A 1 125 ? 7.115 -2.418 -23.160 1.00 58.91 125 ASP A N 1
ATOM 1007 C CA . ASP A 1 125 ? 8.068 -2.246 -22.060 1.00 58.91 125 ASP A CA 1
ATOM 1008 C C . ASP A 1 125 ? 9.078 -1.091 -22.207 1.00 58.91 125 ASP A C 1
ATOM 1010 O O . ASP A 1 125 ? 10.122 -1.228 -22.843 1.00 58.91 125 ASP A O 1
ATOM 1014 N N . CYS A 1 126 ? 8.818 0.043 -21.541 1.00 72.38 126 CYS A N 1
ATOM 1015 C CA . CYS A 1 126 ? 9.839 1.075 -21.354 1.00 72.38 126 CYS A CA 1
ATOM 1016 C C . CYS A 1 126 ? 11.073 0.443 -20.697 1.00 72.38 126 CYS A C 1
ATOM 1018 O O . CYS A 1 126 ? 10.976 -0.164 -19.626 1.00 72.38 126 CYS A O 1
ATOM 1020 N N . VAL A 1 127 ? 12.240 0.605 -21.314 1.00 78.94 127 VAL A N 1
ATOM 1021 C CA . VAL A 1 127 ? 13.495 0.053 -20.803 1.00 78.94 127 VAL A CA 1
ATOM 1022 C C . VAL A 1 127 ? 14.277 1.167 -20.139 1.00 78.94 127 VAL A C 1
ATOM 1024 O O . VAL A 1 127 ? 14.528 2.199 -20.756 1.00 78.94 127 VAL A O 1
ATOM 1027 N N . ILE A 1 128 ? 14.709 0.963 -18.900 1.00 81.81 128 ILE A N 1
ATOM 1028 C CA . ILE A 1 128 ? 15.666 1.865 -18.260 1.00 81.81 128 ILE A CA 1
ATOM 1029 C C . ILE A 1 128 ? 17.048 1.215 -18.224 1.00 81.81 128 ILE A C 1
ATOM 1031 O O . ILE A 1 128 ? 17.194 0.023 -17.946 1.00 81.81 128 ILE A O 1
ATOM 1035 N N . LYS A 1 129 ? 18.074 2.019 -18.490 1.00 82.19 129 LYS A N 1
ATOM 1036 C CA . LYS A 1 129 ? 19.483 1.635 -18.410 1.00 82.19 129 LYS A CA 1
ATOM 1037 C C . LYS A 1 129 ? 20.143 2.436 -17.299 1.00 82.19 129 LYS A C 1
ATOM 1039 O O . LYS A 1 129 ? 20.204 3.663 -17.378 1.00 82.19 129 LYS A O 1
ATOM 1044 N N . LEU A 1 130 ? 20.603 1.737 -16.267 1.00 79.06 130 LEU A N 1
ATOM 1045 C CA . LEU A 1 130 ? 21.232 2.304 -15.077 1.00 79.06 130 LEU A CA 1
ATOM 1046 C C . LEU A 1 130 ? 22.739 2.100 -15.133 1.00 79.06 130 LEU A C 1
ATOM 1048 O O . LEU A 1 130 ? 23.210 0.980 -15.325 1.00 79.06 130 LEU A O 1
ATOM 1052 N N . TYR A 1 131 ? 23.479 3.184 -14.950 1.00 75.69 131 TYR A N 1
ATOM 1053 C CA . TYR A 1 131 ? 24.927 3.219 -15.083 1.00 75.69 131 TYR A CA 1
ATOM 1054 C C . TYR A 1 131 ? 25.609 3.183 -13.717 1.00 75.69 131 TYR A C 1
ATOM 1056 O O . TYR A 1 131 ? 25.054 3.651 -12.726 1.00 75.69 131 TYR A O 1
ATOM 1064 N N . ASP A 1 132 ? 26.859 2.720 -13.673 1.00 66.62 132 ASP A N 1
ATOM 1065 C CA . ASP A 1 132 ? 27.646 2.685 -12.429 1.00 66.62 132 ASP A CA 1
ATOM 1066 C C . ASP A 1 132 ? 27.858 4.082 -11.807 1.00 66.62 132 ASP A C 1
ATOM 1068 O O . ASP A 1 132 ? 28.083 4.211 -10.606 1.00 66.62 132 ASP A O 1
ATOM 1072 N N . PHE A 1 133 ? 27.759 5.148 -12.608 1.00 68.00 133 PHE A N 1
ATOM 1073 C CA . PHE A 1 133 ? 27.850 6.534 -12.140 1.00 68.00 133 PHE A CA 1
ATOM 1074 C C . PHE A 1 133 ? 26.504 7.146 -11.723 1.00 68.00 133 PHE A C 1
ATOM 1076 O O . PHE A 1 133 ? 26.480 8.301 -11.288 1.00 68.00 133 PHE A O 1
ATOM 1083 N N . THR A 1 134 ? 25.387 6.434 -11.890 1.00 71.62 134 THR A N 1
ATOM 1084 C CA . THR A 1 134 ? 24.060 6.930 -11.523 1.00 71.62 134 THR A CA 1
ATOM 1085 C C . THR A 1 134 ? 23.983 7.140 -10.008 1.00 71.62 134 THR A C 1
ATOM 1087 O O . THR A 1 134 ? 24.351 6.260 -9.231 1.00 71.62 134 THR A O 1
ATOM 1090 N N . LYS A 1 135 ? 23.476 8.302 -9.576 1.00 71.62 135 LYS A N 1
ATOM 1091 C CA . LYS A 1 135 ? 23.359 8.662 -8.152 1.00 71.62 135 LYS A CA 1
ATOM 1092 C C . LYS A 1 135 ? 21.907 8.822 -7.706 1.00 71.62 135 LYS A C 1
ATOM 1094 O O . LYS A 1 135 ? 21.072 9.312 -8.468 1.00 71.62 135 LYS A O 1
ATOM 1099 N N . GLU A 1 136 ? 21.647 8.446 -6.454 1.00 73.94 136 GLU A N 1
ATOM 1100 C CA . GLU A 1 136 ? 20.374 8.678 -5.764 1.00 73.94 136 GLU A CA 1
ATOM 1101 C C . GLU A 1 136 ? 20.247 10.159 -5.339 1.00 73.94 136 GLU A C 1
ATOM 1103 O O . GLU A 1 136 ? 21.158 10.725 -4.732 1.00 73.94 136 GLU A O 1
ATOM 1108 N N . LEU A 1 137 ? 19.138 10.810 -5.705 1.00 67.88 137 LEU A N 1
ATOM 1109 C CA . LEU A 1 137 ? 18.844 12.231 -5.468 1.00 67.88 137 LEU A CA 1
ATOM 1110 C C . LEU A 1 137 ? 18.064 12.434 -4.161 1.00 67.88 137 LEU A C 1
ATOM 1112 O O . LEU A 1 137 ? 16.910 12.862 -4.178 1.00 67.88 137 LEU A O 1
ATOM 1116 N N . ASP A 1 138 ? 18.679 12.151 -3.018 1.00 59.88 138 ASP A N 1
ATOM 1117 C CA . ASP A 1 138 ? 17.992 12.335 -1.729 1.00 59.88 138 ASP A CA 1
ATOM 1118 C C . ASP A 1 138 ? 18.003 13.790 -1.232 1.00 59.88 138 ASP A C 1
ATOM 1120 O O . ASP A 1 138 ? 17.184 14.167 -0.398 1.00 59.88 138 ASP A O 1
ATOM 1124 N N . SER A 1 139 ? 18.894 14.637 -1.759 1.00 54.56 139 SER A N 1
ATOM 1125 C CA . SER A 1 139 ? 19.107 16.008 -1.269 1.00 54.56 139 SER A CA 1
ATOM 1126 C C . SER A 1 139 ? 18.369 17.111 -2.036 1.00 54.56 139 SER A C 1
ATOM 1128 O O . SER A 1 139 ? 18.511 18.275 -1.671 1.00 54.56 139 SER A O 1
ATOM 1130 N N . PHE A 1 140 ? 17.626 16.787 -3.098 1.00 56.97 140 PHE A N 1
ATOM 1131 C CA . PHE A 1 140 ? 16.956 17.780 -3.947 1.00 56.97 140 PHE A CA 1
ATOM 1132 C C . PHE A 1 140 ? 15.439 17.585 -3.888 1.00 56.97 140 PHE A C 1
ATOM 1134 O O . PHE A 1 140 ? 14.919 16.529 -4.259 1.00 56.97 140 PHE A O 1
ATOM 1141 N N . GLU A 1 141 ? 14.720 18.588 -3.382 1.00 53.03 141 GLU A N 1
ATOM 1142 C CA . GLU A 1 141 ? 13.266 18.508 -3.213 1.00 53.03 141 GLU A CA 1
ATOM 1143 C C . GLU A 1 141 ? 12.509 18.756 -4.526 1.00 53.03 141 GLU A C 1
ATOM 1145 O O . GLU A 1 141 ? 11.457 18.139 -4.725 1.00 53.03 141 GLU A O 1
ATOM 1150 N N . ASP A 1 142 ? 13.063 19.570 -5.437 1.00 56.59 142 ASP A N 1
ATOM 1151 C CA . ASP A 1 142 ? 12.464 19.922 -6.726 1.00 56.59 142 ASP A CA 1
ATOM 1152 C C . ASP A 1 142 ? 13.483 19.942 -7.889 1.00 56.59 142 ASP A C 1
ATOM 1154 O O . ASP A 1 142 ? 14.691 20.069 -7.710 1.00 56.59 142 ASP A O 1
ATOM 1158 N N . PHE A 1 143 ? 12.982 19.758 -9.117 1.00 57.25 143 PHE A N 1
ATOM 1159 C CA . PHE A 1 143 ? 13.806 19.665 -10.336 1.00 57.25 143 PHE A CA 1
ATOM 1160 C C . PHE A 1 143 ? 14.437 21.003 -10.731 1.00 57.25 143 PHE A C 1
ATOM 1162 O O . PHE A 1 143 ? 15.512 21.015 -11.318 1.00 57.25 143 PHE A O 1
ATOM 1169 N N . GLU A 1 144 ? 13.782 22.119 -10.403 1.00 59.06 144 GLU A N 1
ATOM 1170 C CA . GLU A 1 144 ? 14.289 23.465 -10.696 1.00 59.06 144 GLU A CA 1
ATOM 1171 C C . GLU A 1 144 ? 15.558 23.794 -9.899 1.00 59.06 144 GLU A C 1
ATOM 1173 O O . GLU A 1 144 ? 16.407 24.543 -10.381 1.00 59.06 144 GLU A O 1
ATOM 1178 N N . ASP A 1 145 ? 15.730 23.171 -8.730 1.00 59.06 145 ASP A N 1
ATOM 1179 C CA . ASP A 1 145 ? 16.928 23.326 -7.903 1.00 59.06 145 ASP A CA 1
ATOM 1180 C C . ASP A 1 145 ? 18.136 22.563 -8.473 1.00 59.06 145 ASP A C 1
ATOM 1182 O O . ASP A 1 145 ? 19.282 22.804 -8.081 1.00 59.06 145 ASP A O 1
ATOM 1186 N N . LEU A 1 146 ? 17.903 21.636 -9.408 1.00 67.06 146 LEU A N 1
ATOM 1187 C CA . LEU A 1 146 ? 18.940 20.815 -10.014 1.00 67.06 146 LEU A CA 1
ATOM 1188 C C . LEU A 1 146 ? 19.459 21.489 -11.295 1.00 67.06 146 LEU A C 1
ATOM 1190 O O . LEU A 1 146 ? 18.837 21.416 -12.355 1.00 67.06 146 LEU A O 1
ATOM 1194 N N . ASN A 1 147 ? 20.651 22.098 -11.238 1.00 72.94 147 ASN A N 1
ATOM 1195 C CA . ASN A 1 147 ? 21.343 22.573 -12.442 1.00 72.94 147 ASN A CA 1
ATOM 1196 C C . ASN A 1 147 ? 21.860 21.380 -13.265 1.00 72.94 147 ASN A C 1
ATOM 1198 O O . ASN A 1 147 ? 23.039 21.023 -13.203 1.00 72.94 147 ASN A O 1
ATOM 1202 N N . LEU A 1 148 ? 20.967 20.774 -14.053 1.00 68.69 148 LEU A N 1
ATOM 1203 C CA . LEU A 1 148 ? 21.234 19.581 -14.857 1.00 68.69 148 LEU A CA 1
ATOM 1204 C C . LEU A 1 148 ? 22.485 19.697 -15.723 1.00 68.69 148 LEU A C 1
ATOM 1206 O O . LEU A 1 148 ? 23.188 18.712 -15.889 1.00 68.69 148 LEU A O 1
ATOM 1210 N N . SER A 1 149 ? 22.775 20.876 -16.277 1.00 67.12 149 SER A N 1
ATOM 1211 C CA . SER A 1 149 ? 23.934 21.064 -17.157 1.00 67.12 149 SER A CA 1
ATOM 1212 C C . SER A 1 149 ? 25.263 20.921 -16.408 1.00 67.12 149 SER A C 1
ATOM 1214 O O . SER A 1 149 ? 26.194 20.270 -16.893 1.00 67.12 149 SER A O 1
ATOM 1216 N N . GLU A 1 150 ? 25.340 21.486 -15.205 1.00 68.81 150 GLU A N 1
ATOM 1217 C CA . GLU A 1 150 ? 26.521 21.432 -14.351 1.00 68.81 150 GLU A CA 1
ATOM 1218 C C . GLU A 1 150 ? 26.650 20.058 -13.699 1.00 68.81 150 GLU A C 1
ATOM 1220 O O . GLU A 1 150 ? 27.728 19.473 -13.723 1.00 68.81 150 GLU A O 1
ATOM 1225 N N . GLU A 1 151 ? 25.549 19.509 -13.193 1.00 68.25 151 GLU A N 1
ATOM 1226 C CA . GLU A 1 151 ? 25.486 18.177 -12.593 1.00 68.25 151 GLU A CA 1
ATOM 1227 C C . GLU A 1 151 ? 25.805 17.070 -13.609 1.00 68.25 151 GLU A C 1
ATOM 1229 O O . GLU A 1 151 ? 26.650 16.214 -13.350 1.00 68.25 151 GLU A O 1
ATOM 1234 N N . PHE A 1 152 ? 25.265 17.151 -14.827 1.00 68.75 152 PHE A N 1
ATOM 1235 C CA . PHE A 1 152 ? 25.636 16.252 -15.921 1.00 68.75 152 PHE A CA 1
ATOM 1236 C C . PHE A 1 152 ? 27.114 16.386 -16.295 1.00 68.75 152 PHE A C 1
ATOM 1238 O O . PHE A 1 152 ? 27.800 15.379 -16.467 1.00 68.75 152 PHE A O 1
ATOM 1245 N N . SER A 1 153 ? 27.637 17.616 -16.372 1.00 67.44 153 SER A N 1
ATOM 1246 C CA . SER A 1 153 ? 29.066 17.844 -16.618 1.00 67.44 153 SER A CA 1
ATOM 1247 C C . SER A 1 153 ? 29.922 17.261 -15.494 1.00 67.44 153 SER A C 1
ATOM 1249 O O . SER A 1 153 ? 30.946 16.643 -15.767 1.00 67.44 153 SER A O 1
ATOM 1251 N N . ARG A 1 154 ? 29.496 17.393 -14.234 1.00 65.94 154 ARG A N 1
ATOM 1252 C CA . ARG A 1 154 ? 30.161 16.800 -13.068 1.00 65.94 154 ARG A CA 1
ATOM 1253 C C . ARG A 1 154 ? 30.137 15.282 -13.128 1.00 65.94 154 ARG A C 1
ATOM 1255 O O . ARG A 1 154 ? 31.187 14.691 -12.941 1.00 65.94 154 ARG A O 1
ATOM 1262 N N . VAL A 1 155 ? 29.007 14.647 -13.430 1.00 63.91 155 VAL A N 1
ATOM 1263 C CA . VAL A 1 155 ? 28.911 13.183 -13.563 1.00 63.91 155 VAL A CA 1
ATOM 1264 C C . VAL A 1 155 ? 29.789 12.681 -14.702 1.00 63.91 155 VAL A C 1
ATOM 1266 O O . VAL A 1 155 ? 30.618 11.801 -14.476 1.00 63.91 155 VAL A O 1
ATOM 1269 N N . LYS A 1 156 ? 29.699 13.315 -15.878 1.00 64.06 156 LYS A N 1
ATOM 1270 C CA . LYS A 1 156 ? 30.551 13.020 -17.037 1.00 64.06 156 LYS A CA 1
ATOM 1271 C C . LYS A 1 156 ? 32.041 13.202 -16.720 1.00 64.06 156 LYS A C 1
ATOM 1273 O O . LYS A 1 156 ? 32.864 12.425 -17.198 1.00 64.06 156 LYS A O 1
ATOM 1278 N N . ASN A 1 157 ? 32.394 14.190 -15.895 1.00 60.62 157 ASN A N 1
ATOM 1279 C CA . ASN A 1 157 ? 33.775 14.452 -15.490 1.00 60.62 157 ASN A CA 1
ATOM 1280 C C . ASN A 1 157 ? 34.254 13.548 -14.339 1.00 60.62 157 ASN A C 1
ATOM 1282 O O . ASN A 1 157 ? 35.413 13.152 -14.323 1.00 60.62 157 ASN A O 1
ATOM 1286 N N . CYS A 1 158 ? 33.391 13.170 -13.394 1.00 51.66 158 CYS A N 1
ATOM 1287 C CA . CYS A 1 158 ? 33.700 12.224 -12.317 1.00 51.66 158 CYS A CA 1
ATOM 1288 C C . CYS A 1 158 ? 33.952 10.814 -12.863 1.00 51.66 158 CYS A C 1
ATOM 1290 O O . CYS A 1 158 ? 34.805 10.100 -12.332 1.00 51.66 158 CYS A O 1
ATOM 1292 N N . SER A 1 159 ? 33.283 10.431 -13.956 1.00 53.16 159 SER A N 1
ATOM 1293 C CA . SER A 1 159 ? 33.606 9.202 -14.689 1.00 53.16 159 SER A CA 1
ATOM 1294 C C . SER A 1 159 ? 34.994 9.221 -15.345 1.00 53.16 159 SER A C 1
ATOM 1296 O O . SER A 1 159 ? 35.517 8.155 -15.644 1.00 53.16 159 SER A O 1
ATOM 1298 N N . LEU A 1 160 ? 35.640 10.388 -15.506 1.00 50.41 160 LEU A N 1
ATOM 1299 C CA . LEU A 1 160 ? 37.015 10.488 -16.028 1.00 50.41 160 LEU A CA 1
ATOM 1300 C C . LEU A 1 160 ? 38.076 10.066 -14.997 1.00 50.41 160 LEU A C 1
ATOM 1302 O O . LEU A 1 160 ? 39.215 9.799 -15.373 1.00 50.41 160 LEU A O 1
ATOM 1306 N N . SER A 1 161 ? 37.732 10.027 -13.703 1.00 46.03 161 SER A N 1
ATOM 1307 C CA . SER A 1 161 ? 38.692 9.827 -12.604 1.00 46.03 161 SER A CA 1
ATOM 1308 C C . SER A 1 161 ? 38.582 8.487 -11.868 1.00 46.03 161 SER A C 1
ATOM 1310 O O . SER A 1 161 ? 39.356 8.249 -10.944 1.00 46.03 161 SER A O 1
ATOM 1312 N N . TYR A 1 162 ? 37.651 7.603 -12.239 1.00 45.59 162 TYR A N 1
ATOM 1313 C CA . TYR A 1 162 ? 37.495 6.305 -11.572 1.00 45.59 162 TYR A CA 1
ATOM 1314 C C . TYR A 1 162 ? 38.467 5.255 -12.137 1.00 45.59 162 TYR A C 1
ATOM 1316 O O . TYR A 1 162 ? 38.129 4.413 -12.965 1.00 45.59 162 TYR A O 1
ATOM 1324 N N . SER A 1 163 ? 39.701 5.307 -11.643 1.00 46.06 163 SER A N 1
ATOM 1325 C CA . SER A 1 163 ? 40.569 4.142 -11.479 1.00 46.06 163 SER A CA 1
ATOM 1326 C C . SER A 1 163 ? 40.842 3.982 -9.986 1.00 46.06 163 SER A C 1
ATOM 1328 O O . SER A 1 163 ? 41.222 4.949 -9.332 1.00 46.06 163 SER A O 1
ATOM 1330 N N . ASP A 1 164 ? 40.658 2.768 -9.477 1.00 38.34 164 ASP A N 1
ATOM 1331 C CA . ASP A 1 164 ? 41.051 2.337 -8.136 1.00 38.34 164 ASP A CA 1
ATOM 1332 C C . ASP A 1 164 ? 40.371 3.056 -6.968 1.00 38.34 164 ASP A C 1
ATOM 1334 O O . ASP A 1 164 ? 40.961 3.885 -6.287 1.00 38.34 164 ASP A O 1
ATOM 1338 N N . ASN A 1 165 ? 39.142 2.647 -6.655 1.00 35.81 165 ASN A N 1
ATOM 1339 C CA . ASN A 1 165 ? 38.793 2.287 -5.282 1.00 35.81 165 ASN A CA 1
ATOM 1340 C C . ASN A 1 165 ? 37.497 1.479 -5.272 1.00 35.81 165 ASN A C 1
ATOM 1342 O O . ASN A 1 165 ? 36.515 1.844 -5.913 1.00 35.81 165 ASN A O 1
ATOM 1346 N N . LYS A 1 166 ? 37.502 0.376 -4.516 1.00 42.56 166 LYS A N 1
ATOM 1347 C CA . LYS A 1 166 ? 36.310 -0.393 -4.141 1.00 42.56 166 LYS A CA 1
ATOM 1348 C C . LYS A 1 166 ? 35.382 0.506 -3.313 1.00 42.56 166 LYS A C 1
ATOM 1350 O O . LYS A 1 166 ? 35.384 0.425 -2.087 1.00 42.56 166 LYS A O 1
ATOM 1355 N N . SER A 1 167 ? 34.625 1.391 -3.951 1.00 39.16 167 SER A N 1
ATOM 1356 C CA . SER A 1 167 ? 33.538 2.102 -3.289 1.00 39.16 167 SER A CA 1
ATOM 1357 C C . SER A 1 167 ? 32.374 1.133 -3.136 1.00 39.16 167 SER A C 1
ATOM 1359 O O . SER A 1 167 ? 31.738 0.722 -4.102 1.00 39.16 167 SER A O 1
ATOM 1361 N N . GLN A 1 168 ? 32.209 0.710 -1.888 1.00 39.16 168 GLN A N 1
ATOM 1362 C CA . GLN A 1 168 ? 31.115 -0.084 -1.364 1.00 39.16 168 GLN A CA 1
ATOM 1363 C C . GLN A 1 168 ? 29.743 0.445 -1.801 1.00 39.16 168 GLN A C 1
ATOM 1365 O O . GLN A 1 168 ? 29.517 1.649 -1.853 1.00 39.16 168 GLN A O 1
ATOM 1370 N N . VAL A 1 169 ? 28.846 -0.531 -1.973 1.00 39.62 169 VAL A N 1
ATOM 1371 C CA . VAL A 1 169 ? 27.406 -0.448 -2.244 1.00 39.62 169 VAL A CA 1
ATOM 1372 C C . VAL A 1 169 ? 27.072 0.001 -3.669 1.00 39.62 169 VAL A C 1
ATOM 1374 O O . VAL A 1 169 ? 26.789 1.166 -3.924 1.00 39.62 169 VAL A O 1
ATOM 1377 N N . LEU A 1 170 ? 27.027 -0.970 -4.597 1.00 48.16 170 LEU A N 1
ATOM 1378 C CA . LEU A 1 170 ? 26.142 -0.849 -5.759 1.00 48.16 170 LEU A CA 1
ATOM 1379 C C . LEU A 1 170 ? 24.759 -0.488 -5.214 1.00 48.16 170 LEU A C 1
ATOM 1381 O O . LEU A 1 170 ? 24.207 -1.237 -4.405 1.00 48.16 170 LEU A O 1
ATOM 1385 N N . HIS A 1 171 ? 24.226 0.661 -5.616 1.00 53.38 171 HIS A N 1
ATOM 1386 C CA . HIS A 1 171 ? 22.870 1.056 -5.280 1.00 53.38 171 HIS A CA 1
ATOM 1387 C C . HIS A 1 171 ? 21.890 0.093 -5.969 1.00 53.38 171 HIS A C 1
ATOM 1389 O O . HIS A 1 171 ? 21.447 0.319 -7.094 1.00 53.38 171 HIS A O 1
ATOM 1395 N N . GLU A 1 172 ? 21.619 -1.039 -5.321 1.00 66.00 172 GLU A N 1
ATOM 1396 C CA . GLU A 1 172 ? 20.769 -2.101 -5.843 1.00 66.00 172 GLU A CA 1
ATOM 1397 C C . GLU A 1 172 ? 19.314 -1.620 -5.810 1.00 66.00 172 GLU A C 1
ATOM 1399 O O . GLU A 1 172 ? 18.668 -1.527 -4.758 1.00 66.00 172 GLU A O 1
ATOM 1404 N N . ILE A 1 173 ? 18.823 -1.238 -6.984 1.00 81.25 173 ILE A N 1
ATOM 1405 C CA . ILE A 1 173 ? 17.408 -1.004 -7.228 1.00 81.25 173 ILE A CA 1
ATOM 1406 C C . ILE A 1 173 ? 16.708 -2.360 -7.234 1.00 81.25 173 ILE A C 1
ATOM 1408 O O . ILE A 1 173 ? 17.159 -3.303 -7.884 1.00 81.25 173 ILE A O 1
ATOM 1412 N N . LYS A 1 174 ? 15.603 -2.464 -6.499 1.00 84.38 174 LYS A N 1
ATOM 1413 C CA . LYS A 1 174 ? 14.871 -3.726 -6.347 1.00 84.38 174 LYS A CA 1
ATOM 1414 C C . LYS A 1 174 ? 13.629 -3.767 -7.213 1.00 84.38 174 LYS A C 1
ATOM 1416 O O . LYS A 1 174 ? 13.055 -2.743 -7.578 1.00 84.38 174 LYS A O 1
ATOM 1421 N N . LEU A 1 175 ? 13.176 -4.989 -7.478 1.00 85.06 175 LEU A N 1
ATOM 1422 C CA . LEU A 1 175 ? 11.881 -5.216 -8.106 1.00 85.06 175 LEU A CA 1
ATOM 1423 C C . LEU A 1 175 ? 10.774 -4.547 -7.289 1.00 85.06 175 LEU A C 1
ATOM 1425 O O . LEU A 1 175 ? 10.793 -4.559 -6.057 1.00 85.06 175 LEU A O 1
ATOM 1429 N N . ASN A 1 176 ? 9.815 -3.972 -8.003 1.00 85.62 176 ASN A N 1
ATOM 1430 C CA . ASN A 1 176 ? 8.681 -3.211 -7.495 1.00 85.62 176 ASN A CA 1
ATOM 1431 C C . ASN A 1 176 ? 9.033 -1.906 -6.759 1.00 85.62 176 ASN A C 1
ATOM 1433 O O . ASN A 1 176 ? 8.121 -1.230 -6.269 1.00 85.62 176 ASN A O 1
ATOM 1437 N N . GLU A 1 177 ? 10.308 -1.506 -6.678 1.00 87.50 177 GLU A N 1
ATOM 1438 C CA . GLU A 1 177 ? 10.644 -0.162 -6.208 1.00 87.50 177 GLU A CA 1
ATOM 1439 C C . GLU A 1 177 ? 10.116 0.878 -7.197 1.00 87.50 177 GLU A C 1
ATOM 1441 O O . GLU A 1 177 ? 10.189 0.729 -8.419 1.00 87.50 177 GLU A O 1
ATOM 1446 N N . MET A 1 178 ? 9.558 1.941 -6.632 1.00 86.50 178 MET A N 1
ATOM 1447 C CA . MET A 1 178 ? 9.104 3.105 -7.369 1.00 86.50 178 MET A CA 1
ATOM 1448 C C . MET A 1 178 ? 10.238 4.112 -7.453 1.00 86.50 178 MET A C 1
ATOM 1450 O O . MET A 1 178 ? 10.829 4.446 -6.426 1.00 86.50 178 MET A O 1
ATOM 1454 N N . LEU A 1 179 ? 10.501 4.625 -8.648 1.00 87.56 179 LEU A N 1
ATOM 1455 C CA . LEU A 1 179 ? 11.551 5.597 -8.906 1.00 87.56 179 LEU A CA 1
ATOM 1456 C C . LEU A 1 179 ? 10.992 6.847 -9.577 1.00 87.56 179 LEU A C 1
ATOM 1458 O O . LEU A 1 179 ? 10.054 6.789 -10.371 1.00 87.56 179 LEU A O 1
ATOM 1462 N N . ASP A 1 180 ? 11.628 7.967 -9.270 1.00 84.06 180 ASP A N 1
ATOM 1463 C CA . ASP A 1 180 ? 11.597 9.209 -10.029 1.00 84.06 180 ASP A CA 1
ATOM 1464 C C . ASP A 1 180 ? 12.938 9.328 -10.746 1.00 84.06 180 ASP A C 1
ATOM 1466 O O . ASP A 1 180 ? 13.965 9.459 -10.086 1.00 84.06 180 ASP A O 1
ATOM 1470 N N . ILE A 1 181 ? 12.951 9.193 -12.068 1.00 84.88 181 ILE A N 1
ATOM 1471 C CA . ILE A 1 181 ? 14.164 9.125 -12.880 1.00 84.88 181 ILE A CA 1
ATOM 1472 C C . ILE A 1 181 ? 14.341 10.394 -13.704 1.00 84.88 181 ILE A C 1
ATOM 1474 O O . ILE A 1 181 ? 13.376 10.963 -14.210 1.00 84.88 181 ILE A O 1
ATOM 1478 N N . ILE A 1 182 ? 15.595 10.795 -13.885 1.00 82.19 182 ILE A N 1
ATOM 1479 C CA . ILE A 1 182 ? 16.016 11.794 -14.864 1.00 82.19 182 ILE A CA 1
ATOM 1480 C C . ILE A 1 182 ? 16.880 11.079 -15.893 1.00 82.19 182 ILE A C 1
ATOM 1482 O O . ILE A 1 182 ? 17.886 10.448 -15.548 1.00 82.19 182 ILE A O 1
ATOM 1486 N N . SER A 1 183 ? 16.488 11.172 -17.158 1.00 81.81 183 SER A N 1
ATOM 1487 C CA . SER A 1 183 ? 17.067 10.351 -18.219 1.00 81.81 183 SER A CA 1
ATOM 1488 C C . SER A 1 183 ? 17.141 11.053 -19.566 1.00 81.81 183 SER A C 1
ATOM 1490 O O . SER A 1 183 ? 16.355 11.956 -19.853 1.00 81.81 183 SER A O 1
ATOM 1492 N N . ILE A 1 184 ? 18.059 10.581 -20.407 1.00 80.31 184 ILE A N 1
ATOM 1493 C CA . ILE A 1 184 ? 18.067 10.846 -21.852 1.00 80.31 184 ILE A CA 1
ATOM 1494 C C . ILE A 1 184 ? 17.251 9.749 -22.541 1.00 80.31 184 ILE A C 1
ATOM 1496 O O . ILE A 1 184 ? 17.298 8.593 -22.116 1.00 80.31 184 ILE A O 1
ATOM 1500 N N . VAL A 1 185 ? 16.515 10.107 -23.591 1.00 78.25 185 VAL A N 1
ATOM 1501 C CA . VAL A 1 185 ? 15.629 9.188 -24.317 1.00 78.25 185 VAL A CA 1
ATOM 1502 C C . VAL A 1 185 ? 16.250 8.790 -25.652 1.00 78.25 185 VAL A C 1
ATOM 1504 O O . VAL A 1 185 ? 16.672 9.641 -26.438 1.00 78.25 185 VAL A O 1
ATOM 1507 N N . GLU A 1 186 ? 16.262 7.491 -25.918 1.00 78.31 186 GLU A N 1
ATOM 1508 C CA . GLU A 1 186 ? 16.630 6.883 -27.194 1.00 78.31 186 GLU A CA 1
ATOM 1509 C C . GLU A 1 186 ? 15.442 6.070 -27.729 1.00 78.31 186 GLU A C 1
ATOM 1511 O O . GLU A 1 186 ? 14.787 5.340 -26.981 1.00 78.31 186 GLU A O 1
ATOM 1516 N N . PHE A 1 187 ? 15.171 6.188 -29.031 1.00 72.88 187 PHE A N 1
ATOM 1517 C CA . PHE A 1 187 ? 14.286 5.260 -29.732 1.00 72.88 187 PHE A CA 1
ATOM 1518 C C . PHE A 1 187 ? 15.108 4.117 -30.302 1.00 72.88 187 PHE A C 1
ATOM 1520 O O . PHE A 1 187 ? 15.979 4.339 -31.145 1.00 72.88 187 PHE A O 1
ATOM 1527 N N . LYS A 1 188 ? 14.796 2.893 -29.880 1.00 69.94 188 LYS A N 1
ATOM 1528 C CA . LYS A 1 188 ? 15.394 1.687 -30.445 1.00 69.94 188 LYS A CA 1
ATOM 1529 C C . LYS A 1 188 ? 14.354 0.966 -31.294 1.00 69.94 188 LYS A C 1
ATOM 1531 O O . LYS A 1 188 ? 13.266 0.661 -30.814 1.00 69.94 188 LYS A O 1
ATOM 1536 N N . GLU A 1 189 ? 14.671 0.708 -32.560 1.00 66.50 189 GLU A N 1
ATOM 1537 C CA . GLU A 1 189 ? 13.844 -0.173 -33.385 1.00 66.50 189 GLU A CA 1
ATOM 1538 C C . GLU A 1 189 ? 13.963 -1.601 -32.835 1.00 66.50 189 GLU A C 1
ATOM 1540 O O . GLU A 1 189 ? 15.062 -2.109 -32.591 1.00 66.50 189 GLU A O 1
ATOM 1545 N N . VAL A 1 190 ? 12.822 -2.225 -32.557 1.00 62.25 190 VAL A N 1
ATOM 1546 C CA . VAL A 1 190 ? 12.759 -3.612 -32.104 1.00 62.25 190 VAL A CA 1
ATOM 1547 C C . VAL A 1 190 ? 12.872 -4.481 -33.349 1.00 62.25 190 VAL A C 1
ATOM 1549 O O . VAL A 1 190 ? 11.879 -4.802 -34.006 1.00 62.25 190 VAL A O 1
ATOM 1552 N N . ASP A 1 191 ? 14.105 -4.838 -33.701 1.00 53.12 191 ASP A N 1
ATOM 1553 C CA . ASP A 1 191 ? 14.364 -5.826 -34.741 1.00 53.12 191 ASP A CA 1
ATOM 1554 C C . ASP A 1 191 ? 13.724 -7.159 -34.336 1.00 53.12 191 ASP A C 1
ATOM 1556 O O . ASP A 1 191 ? 14.259 -7.889 -33.504 1.00 53.12 191 ASP A O 1
ATOM 1560 N N . GLN A 1 192 ? 12.624 -7.541 -34.990 1.00 46.56 192 GLN A N 1
ATOM 1561 C CA . GLN A 1 192 ? 12.004 -8.874 -34.869 1.00 46.56 192 GLN A CA 1
ATOM 1562 C C . GLN A 1 192 ? 12.911 -10.023 -35.383 1.00 46.56 192 GLN A C 1
ATOM 1564 O O . GLN A 1 192 ? 12.421 -11.096 -35.715 1.00 46.56 192 GLN A O 1
ATOM 1569 N N . LYS A 1 193 ? 14.219 -9.793 -35.550 1.00 42.19 193 LYS A N 1
ATOM 1570 C CA . LYS A 1 193 ? 15.171 -10.702 -36.206 1.00 42.19 193 LYS A CA 1
ATOM 1571 C C . LYS A 1 193 ? 16.365 -11.129 -35.347 1.00 42.19 193 LYS A C 1
ATOM 1573 O O . LYS A 1 193 ? 17.169 -11.913 -35.837 1.00 42.19 193 LYS A O 1
ATOM 1578 N N . ASN A 1 194 ? 16.500 -10.651 -34.109 1.00 36.12 194 ASN A N 1
ATOM 1579 C CA . ASN A 1 194 ? 17.691 -10.950 -33.300 1.00 36.12 194 ASN A CA 1
ATOM 1580 C C . ASN A 1 194 ? 17.537 -12.111 -32.304 1.00 36.12 194 ASN A C 1
ATOM 1582 O O . ASN A 1 194 ? 18.535 -12.480 -31.689 1.00 36.12 194 ASN A O 1
ATOM 1586 N N . ASP A 1 195 ? 16.368 -12.753 -32.218 1.00 34.88 195 ASP A N 1
ATOM 1587 C CA . ASP A 1 195 ? 16.216 -13.995 -31.439 1.00 34.88 195 ASP A CA 1
ATOM 1588 C C . ASP A 1 195 ? 16.877 -15.222 -32.115 1.00 34.88 195 ASP A C 1
ATOM 1590 O O . ASP A 1 195 ? 17.064 -16.249 -31.471 1.00 34.88 195 ASP A O 1
ATOM 1594 N N . ASP A 1 196 ? 17.346 -15.100 -33.367 1.00 31.11 196 ASP A N 1
ATOM 1595 C CA . ASP A 1 196 ? 17.988 -16.191 -34.128 1.00 31.11 196 ASP A CA 1
ATOM 1596 C C . ASP A 1 196 ? 19.538 -16.143 -34.153 1.00 31.11 196 ASP A C 1
ATOM 1598 O O . ASP A 1 196 ? 20.172 -16.892 -34.899 1.00 31.11 196 ASP A O 1
ATOM 1602 N N . ILE A 1 197 ? 20.215 -15.291 -33.364 1.00 31.02 197 ILE A N 1
ATOM 1603 C CA . ILE A 1 197 ? 21.701 -15.211 -33.406 1.00 31.02 197 ILE A CA 1
ATOM 1604 C C . ILE A 1 197 ? 22.400 -16.283 -32.542 1.00 31.02 197 ILE A C 1
ATOM 1606 O O . ILE A 1 197 ? 23.612 -16.483 -32.651 1.00 31.02 197 ILE A O 1
ATOM 1610 N N . PHE A 1 198 ? 21.663 -17.093 -31.783 1.00 33.12 198 PHE A N 1
ATOM 1611 C CA . PHE A 1 198 ? 22.211 -18.310 -31.181 1.00 33.12 198 PHE A CA 1
ATOM 1612 C C . PHE A 1 198 ? 21.424 -19.536 -31.623 1.00 33.12 198 PHE A C 1
ATOM 1614 O O . PHE A 1 198 ? 20.486 -19.932 -30.948 1.00 33.12 198 PHE A O 1
ATOM 1621 N N . LEU A 1 199 ? 21.884 -20.141 -32.725 1.00 33.41 199 LEU A N 1
ATOM 1622 C CA . LEU A 1 199 ? 21.816 -21.567 -33.100 1.00 33.41 199 LEU A CA 1
ATOM 1623 C C . LEU A 1 199 ? 21.435 -21.737 -34.573 1.00 33.41 199 LEU A C 1
ATOM 1625 O O . LEU A 1 199 ? 20.366 -22.237 -34.869 1.00 33.41 199 LEU A O 1
ATOM 1629 N N . GLU A 1 200 ? 22.337 -21.430 -35.505 1.00 28.58 200 GLU A N 1
ATOM 1630 C CA . GLU A 1 200 ? 22.319 -22.110 -36.808 1.00 28.58 200 GLU A CA 1
ATOM 1631 C C . GLU A 1 200 ? 23.666 -21.960 -37.525 1.00 28.58 200 GLU A C 1
ATOM 1633 O O . GLU A 1 200 ? 23.849 -21.229 -38.494 1.00 28.58 200 GLU A O 1
ATOM 1638 N N . SER A 1 201 ? 24.665 -22.701 -37.041 1.00 30.53 201 SER A N 1
ATOM 1639 C CA . SER A 1 201 ? 25.703 -23.181 -37.947 1.00 30.53 201 SER A CA 1
ATOM 1640 C C . SER A 1 201 ? 25.458 -24.670 -38.139 1.00 30.53 201 SER A C 1
ATOM 1642 O O . SER A 1 201 ? 25.582 -25.426 -37.182 1.00 30.53 201 SER A O 1
ATOM 1644 N N . HIS A 1 202 ? 25.158 -25.049 -39.383 1.00 34.91 202 HIS A N 1
ATOM 1645 C CA . HIS A 1 202 ? 24.979 -26.402 -39.936 1.00 34.91 202 HIS A CA 1
ATOM 1646 C C . HIS A 1 202 ? 23.534 -26.762 -40.289 1.00 34.91 202 HIS A C 1
ATOM 1648 O O . HIS A 1 202 ? 22.988 -27.676 -39.694 1.00 34.91 202 HIS A O 1
ATOM 1654 N N . PHE A 1 203 ? 22.987 -26.180 -41.359 1.00 27.41 203 PHE A N 1
ATOM 1655 C CA . PHE A 1 203 ? 22.273 -26.995 -42.346 1.00 27.41 203 PHE A CA 1
ATOM 1656 C C . PHE A 1 203 ? 22.534 -26.492 -43.765 1.00 27.41 203 PHE A C 1
ATOM 1658 O O . PHE A 1 203 ? 22.489 -25.302 -44.065 1.00 27.41 203 PHE A O 1
ATOM 1665 N N . ASP A 1 204 ? 22.889 -27.450 -44.613 1.00 29.83 204 ASP A N 1
ATOM 1666 C CA . ASP A 1 204 ? 23.300 -27.283 -45.995 1.00 29.83 204 ASP A CA 1
ATOM 1667 C C . ASP A 1 204 ? 22.105 -27.518 -46.931 1.00 29.83 204 ASP A C 1
ATOM 1669 O O . ASP A 1 204 ? 21.283 -28.409 -46.717 1.00 29.83 204 ASP A O 1
ATOM 1673 N N . SER A 1 205 ? 22.114 -26.789 -48.042 1.00 32.50 205 SER A N 1
ATOM 1674 C CA . SER A 1 205 ? 21.432 -27.077 -49.307 1.00 32.50 205 SER A CA 1
ATOM 1675 C C . SER A 1 205 ? 19.888 -27.029 -49.416 1.00 32.50 205 SER A C 1
ATOM 1677 O O . SER A 1 205 ? 19.146 -27.850 -48.895 1.00 32.50 205 SER A O 1
ATOM 1679 N N . LYS A 1 206 ? 19.484 -26.157 -50.354 1.00 32.50 206 LYS A N 1
ATOM 1680 C CA . LYS A 1 206 ? 18.490 -26.357 -51.428 1.00 32.50 206 LYS A CA 1
ATOM 1681 C C . LYS A 1 206 ? 16.990 -26.403 -51.092 1.00 32.50 206 LYS A C 1
ATOM 1683 O O . LYS A 1 206 ? 16.481 -27.282 -50.420 1.00 32.50 206 LYS A O 1
ATOM 1688 N N . GLU A 1 207 ? 16.305 -25.521 -51.827 1.00 32.34 207 GLU A N 1
ATOM 1689 C CA . GLU A 1 207 ? 14.876 -25.504 -52.156 1.00 32.34 207 GLU A CA 1
ATOM 1690 C C . GLU A 1 207 ? 13.908 -25.125 -51.028 1.00 32.34 207 GLU A C 1
ATOM 1692 O O . GLU A 1 207 ? 13.495 -25.952 -50.225 1.00 32.34 207 GLU A O 1
ATOM 1697 N N . ARG A 1 208 ? 13.364 -23.902 -51.118 1.00 27.92 208 ARG A N 1
ATOM 1698 C CA . ARG A 1 208 ? 11.942 -23.733 -51.463 1.00 27.92 208 ARG A CA 1
ATOM 1699 C C . ARG A 1 208 ? 11.610 -22.305 -51.884 1.00 27.92 208 ARG A C 1
ATOM 1701 O O . ARG A 1 208 ? 11.856 -21.327 -51.189 1.00 27.92 208 ARG A O 1
ATOM 1708 N N . ASN A 1 209 ? 11.028 -22.249 -53.073 1.00 28.81 209 ASN A N 1
ATOM 1709 C CA . ASN A 1 209 ? 10.331 -21.118 -53.648 1.00 28.81 209 ASN A CA 1
ATOM 1710 C C . ASN A 1 209 ? 9.036 -20.801 -52.878 1.00 28.81 209 ASN A C 1
ATOM 1712 O O . ASN A 1 209 ? 8.389 -21.689 -52.328 1.00 28.81 209 ASN A O 1
ATOM 1716 N N . THR A 1 210 ? 8.635 -19.532 -53.006 1.00 32.19 210 THR A N 1
ATOM 1717 C CA . THR A 1 210 ? 7.262 -18.995 -52.944 1.00 32.19 210 THR A CA 1
ATOM 1718 C C . THR A 1 210 ? 6.503 -19.079 -51.619 1.00 32.19 210 THR A C 1
ATOM 1720 O O . THR A 1 210 ? 5.684 -19.967 -51.433 1.00 32.19 210 THR A O 1
ATOM 1723 N N . CYS A 1 211 ? 6.643 -18.024 -50.811 1.00 23.55 211 CYS A N 1
ATOM 1724 C CA . CYS A 1 211 ? 5.525 -17.318 -50.176 1.00 23.55 211 CYS A CA 1
ATOM 1725 C C . CYS A 1 211 ? 5.921 -15.839 -50.039 1.00 23.55 211 CYS A C 1
ATOM 1727 O O . CYS A 1 211 ? 6.801 -15.499 -49.254 1.00 23.55 211 CYS A O 1
ATOM 1729 N N . LYS A 1 212 ? 5.300 -14.942 -50.819 1.00 26.09 212 LYS A N 1
ATOM 1730 C CA . LYS A 1 212 ? 5.317 -13.508 -50.500 1.00 26.09 212 LYS A CA 1
ATOM 1731 C C . LYS A 1 212 ? 4.369 -13.309 -49.319 1.00 26.09 212 LYS A C 1
ATOM 1733 O O . LYS A 1 212 ? 3.179 -13.099 -49.528 1.00 26.09 212 LYS A O 1
ATOM 1738 N N . TYR A 1 213 ? 4.895 -13.393 -48.102 1.00 24.44 213 TYR A N 1
ATOM 1739 C CA . TYR A 1 213 ? 4.271 -12.722 -46.970 1.00 24.44 213 TYR A CA 1
ATOM 1740 C C . TYR A 1 213 ? 4.552 -11.230 -47.134 1.00 24.44 213 TYR A C 1
ATOM 1742 O O . TYR A 1 213 ? 5.682 -10.775 -46.970 1.00 24.44 213 TYR A O 1
ATOM 1750 N N . VAL A 1 214 ? 3.533 -10.477 -47.541 1.00 27.23 214 VAL A N 1
ATOM 1751 C CA . VAL A 1 214 ? 3.467 -9.052 -47.220 1.00 27.23 214 VAL A CA 1
ATOM 1752 C C . VAL A 1 214 ? 2.783 -8.999 -45.862 1.00 27.23 214 VAL A C 1
ATOM 1754 O O . VAL A 1 214 ? 1.571 -8.844 -45.780 1.00 27.23 214 VAL A O 1
ATOM 1757 N N . GLU A 1 215 ? 3.549 -9.234 -44.800 1.00 29.69 215 GLU A N 1
ATOM 1758 C CA . GLU A 1 215 ? 3.192 -8.631 -43.521 1.00 29.69 215 GLU A CA 1
ATOM 1759 C C . GLU A 1 215 ? 3.572 -7.160 -43.646 1.00 29.69 215 GLU A C 1
ATOM 1761 O O . GLU A 1 215 ? 4.731 -6.830 -43.919 1.00 29.69 215 GLU A O 1
ATOM 1766 N N . GLU A 1 216 ? 2.592 -6.271 -43.506 1.00 29.75 216 GLU A N 1
ATOM 1767 C CA . GLU A 1 216 ? 2.875 -4.892 -43.133 1.00 29.75 216 GLU A CA 1
ATOM 1768 C C . GLU A 1 216 ? 3.628 -4.949 -41.802 1.00 29.75 216 GLU A C 1
ATOM 1770 O O . GLU A 1 216 ? 3.037 -5.091 -40.736 1.00 29.75 216 GLU A O 1
ATOM 1775 N N . LYS A 1 217 ? 4.961 -4.921 -41.874 1.00 35.91 217 LYS A N 1
ATOM 1776 C CA . LYS A 1 217 ? 5.811 -4.807 -40.698 1.00 35.91 217 LYS A CA 1
ATOM 1777 C C . LYS A 1 217 ? 5.566 -3.433 -40.101 1.00 35.91 217 LYS A C 1
ATOM 1779 O O . LYS A 1 217 ? 6.097 -2.432 -40.581 1.00 35.91 217 LYS A O 1
ATOM 1784 N N . GLU A 1 218 ? 4.723 -3.365 -39.083 1.00 42.44 218 GLU A N 1
ATOM 1785 C CA . GLU A 1 218 ? 4.789 -2.260 -38.142 1.00 42.44 218 GLU A CA 1
ATOM 1786 C C . GLU A 1 218 ? 6.154 -2.354 -37.457 1.00 42.44 218 GLU A C 1
ATOM 1788 O O . GLU A 1 218 ? 6.375 -3.242 -36.634 1.00 42.44 218 GLU A O 1
ATOM 1793 N N . SER A 1 219 ? 7.098 -1.488 -37.845 1.00 46.38 219 SER A N 1
ATOM 1794 C CA . SER A 1 219 ? 8.314 -1.259 -37.063 1.00 46.38 219 SER A CA 1
ATOM 1795 C C . SER A 1 219 ? 7.880 -0.908 -35.641 1.00 46.38 219 SER A C 1
ATOM 1797 O O . SER A 1 219 ? 7.279 0.145 -35.412 1.00 46.38 219 SER A O 1
ATOM 1799 N N . ARG A 1 220 ? 8.113 -1.826 -34.699 1.00 58.50 220 ARG A N 1
ATOM 1800 C CA . ARG A 1 220 ? 7.887 -1.589 -33.273 1.00 58.50 220 ARG A CA 1
ATOM 1801 C C . ARG A 1 220 ? 9.104 -0.851 -32.733 1.00 58.50 220 ARG A C 1
ATOM 1803 O O . ARG A 1 220 ? 10.232 -1.231 -33.029 1.00 58.50 220 ARG A O 1
ATOM 1810 N N . TYR A 1 221 ? 8.884 0.198 -31.952 1.00 62.53 221 TYR A N 1
ATOM 1811 C CA . TYR A 1 221 ? 9.952 0.956 -31.303 1.00 62.53 221 TYR A CA 1
ATOM 1812 C C . TYR A 1 221 ? 9.856 0.771 -29.792 1.00 62.53 221 TYR A C 1
ATOM 1814 O O . TYR A 1 221 ? 8.757 0.838 -29.242 1.00 62.53 221 TYR A O 1
ATOM 1822 N N . SER A 1 222 ? 10.995 0.588 -29.125 1.00 69.31 222 SER A N 1
ATOM 1823 C CA . SER A 1 222 ? 11.097 0.641 -27.668 1.00 69.31 222 SER A CA 1
ATOM 1824 C C . SER A 1 222 ? 11.714 1.965 -27.223 1.00 69.31 222 SER A C 1
ATOM 1826 O O . SER A 1 222 ? 12.645 2.496 -27.840 1.00 69.31 222 SER A O 1
ATOM 1828 N N . LEU A 1 223 ? 11.157 2.519 -26.145 1.00 75.88 223 LEU A N 1
ATOM 1829 C CA . LEU A 1 223 ? 11.700 3.694 -25.475 1.00 75.88 223 LEU A CA 1
ATOM 1830 C C . LEU A 1 223 ? 12.777 3.245 -24.494 1.00 75.88 223 LEU A C 1
ATOM 1832 O O . LEU A 1 223 ? 12.495 2.522 -23.533 1.00 75.88 223 LEU A O 1
ATOM 1836 N N . VAL A 1 224 ? 14.003 3.698 -24.733 1.00 79.94 224 VAL A N 1
ATOM 1837 C CA . VAL A 1 224 ? 15.147 3.434 -23.868 1.00 79.94 224 VAL A CA 1
ATOM 1838 C C . VAL A 1 224 ? 15.492 4.708 -23.106 1.00 79.94 224 VAL A C 1
ATOM 1840 O O . VAL A 1 224 ? 15.848 5.735 -23.681 1.00 79.94 224 VAL A O 1
ATOM 1843 N N . PHE A 1 225 ? 15.394 4.635 -21.786 1.00 84.25 225 PHE A N 1
ATOM 1844 C CA . PHE A 1 225 ? 15.716 5.715 -20.867 1.00 84.25 225 PHE A CA 1
ATOM 1845 C C . PHE A 1 225 ? 17.093 5.464 -20.261 1.00 84.25 225 PHE A C 1
ATOM 1847 O O . PHE A 1 225 ? 17.287 4.575 -19.430 1.00 84.25 225 PHE A O 1
ATOM 1854 N N . HIS A 1 226 ? 18.064 6.271 -20.658 1.00 84.06 226 HIS A N 1
ATOM 1855 C CA . HIS A 1 226 ? 19.398 6.255 -20.076 1.00 84.06 226 HIS A CA 1
ATOM 1856 C C . HIS A 1 226 ? 19.390 7.079 -18.793 1.00 84.06 226 HIS A C 1
ATOM 1858 O O . HIS A 1 226 ? 19.403 8.311 -18.840 1.00 84.06 226 HIS A O 1
ATOM 1864 N N . VAL A 1 227 ? 19.311 6.403 -17.650 1.00 85.25 227 VAL A N 1
ATOM 1865 C CA . VAL A 1 227 ? 19.098 7.040 -16.349 1.00 85.25 227 VAL A CA 1
ATOM 1866 C C . VAL A 1 227 ? 20.394 7.661 -15.850 1.00 85.25 227 VAL A C 1
ATOM 1868 O O . VAL A 1 227 ? 21.391 6.978 -15.615 1.00 85.25 227 VAL A O 1
ATOM 1871 N N . ILE A 1 228 ? 20.361 8.972 -15.645 1.00 81.06 228 ILE A N 1
ATOM 1872 C CA . ILE A 1 228 ? 21.489 9.742 -15.114 1.00 81.06 228 ILE A CA 1
ATOM 1873 C C . ILE A 1 228 ? 21.353 9.857 -13.597 1.00 81.06 228 ILE A C 1
ATOM 1875 O O . ILE A 1 228 ? 22.325 9.680 -12.864 1.00 81.06 228 ILE A O 1
ATOM 1879 N N . TYR A 1 229 ? 20.128 10.096 -13.135 1.00 81.69 229 TYR A N 1
ATOM 1880 C CA . TYR A 1 229 ? 19.788 10.205 -11.726 1.00 81.69 229 TYR A CA 1
ATOM 1881 C C . TYR A 1 229 ? 18.452 9.536 -11.441 1.00 81.69 229 TYR A C 1
ATOM 1883 O O . TYR A 1 229 ? 17.574 9.505 -12.305 1.00 81.69 229 TYR A O 1
ATOM 1891 N N . TYR A 1 230 ? 18.273 9.064 -10.212 1.00 85.94 230 TYR A N 1
ATOM 1892 C CA . TYR A 1 230 ? 16.965 8.631 -9.737 1.00 85.94 230 TYR A CA 1
ATOM 1893 C C . TYR A 1 230 ? 16.754 8.988 -8.269 1.00 85.94 230 TYR A C 1
ATOM 1895 O O . TYR A 1 230 ? 17.702 9.259 -7.542 1.00 85.94 230 TYR A O 1
ATOM 1903 N N . LYS A 1 231 ? 15.506 8.951 -7.820 1.00 84.62 231 LYS A N 1
ATOM 1904 C CA . LYS A 1 231 ? 15.111 9.018 -6.414 1.00 84.62 231 LYS A CA 1
ATOM 1905 C C . LYS A 1 231 ? 14.112 7.906 -6.130 1.00 84.62 231 LYS A C 1
ATOM 1907 O O . LYS A 1 231 ? 13.167 7.729 -6.902 1.00 84.62 231 LYS A O 1
ATOM 1912 N N . LYS A 1 232 ? 14.290 7.167 -5.035 1.00 86.88 232 LYS A N 1
ATOM 1913 C CA . LYS A 1 232 ? 13.301 6.175 -4.596 1.00 86.88 232 LYS A CA 1
ATOM 1914 C C . LYS A 1 232 ? 12.068 6.869 -4.023 1.00 86.88 232 LYS A C 1
ATOM 1916 O O . LYS A 1 232 ? 12.168 7.857 -3.299 1.00 86.88 232 LYS A O 1
ATOM 1921 N N . ILE A 1 233 ? 10.890 6.345 -4.345 1.00 86.06 233 ILE A N 1
ATOM 1922 C CA . ILE A 1 233 ? 9.603 6.902 -3.924 1.00 86.06 233 ILE A CA 1
ATOM 1923 C C . ILE A 1 233 ? 8.933 5.937 -2.927 1.00 86.06 233 ILE A C 1
ATOM 1925 O O . ILE A 1 233 ? 8.243 5.002 -3.345 1.00 86.06 233 ILE A O 1
ATOM 1929 N N . PRO A 1 234 ? 9.099 6.135 -1.608 1.00 81.88 234 PRO A N 1
ATOM 1930 C CA . PRO A 1 234 ? 8.596 5.200 -0.595 1.00 81.88 234 PRO A CA 1
ATOM 1931 C C . PRO A 1 234 ? 7.086 5.316 -0.311 1.00 81.88 234 PRO A C 1
ATOM 1933 O O . PRO A 1 234 ? 6.499 4.431 0.322 1.00 81.88 234 PRO A O 1
ATOM 1936 N N . SER A 1 235 ? 6.432 6.411 -0.721 1.00 83.31 235 SER A N 1
ATOM 1937 C CA . SER A 1 235 ? 5.021 6.654 -0.383 1.00 83.31 235 SER A CA 1
ATOM 1938 C C . SER A 1 235 ? 4.233 7.419 -1.449 1.00 83.31 235 SER A C 1
ATOM 1940 O O . SER A 1 235 ? 3.609 8.445 -1.184 1.00 83.31 235 SER A O 1
ATOM 1942 N N . TYR A 1 236 ? 4.242 6.919 -2.685 1.00 83.88 236 TYR A N 1
ATOM 1943 C CA . TYR A 1 236 ? 3.478 7.533 -3.775 1.00 83.88 236 TYR A CA 1
ATOM 1944 C C . TYR A 1 236 ? 1.959 7.506 -3.535 1.00 83.88 236 TYR A C 1
ATOM 1946 O O . TYR A 1 236 ? 1.384 6.452 -3.237 1.00 83.88 236 TYR A O 1
ATOM 1954 N N . SER A 1 237 ? 1.303 8.633 -3.816 1.00 82.44 237 SER A N 1
ATOM 1955 C CA . SER A 1 237 ? -0.147 8.749 -3.984 1.00 82.44 237 SER A CA 1
ATOM 1956 C C . SER A 1 237 ? -0.486 9.660 -5.165 1.00 82.44 237 SER A C 1
ATOM 1958 O O . SER A 1 237 ? 0.134 10.710 -5.290 1.00 82.44 237 SER A O 1
ATOM 1960 N N . PRO A 1 238 ? -1.507 9.353 -5.980 1.00 76.88 238 PRO A N 1
ATOM 1961 C CA . PRO A 1 238 ? -1.979 10.265 -7.021 1.00 76.88 238 PRO A CA 1
ATOM 1962 C C . PRO A 1 238 ? -2.801 11.444 -6.461 1.00 76.88 238 PRO A C 1
ATOM 1964 O O . PRO A 1 238 ? -3.388 12.209 -7.217 1.00 76.88 238 PRO A O 1
ATOM 1967 N N . ILE A 1 239 ? -2.907 11.581 -5.135 1.00 83.00 239 ILE A N 1
ATOM 1968 C CA . ILE A 1 239 ? -3.704 12.627 -4.490 1.00 83.00 239 ILE A CA 1
ATOM 1969 C C . ILE A 1 239 ? -2.821 13.829 -4.159 1.00 83.00 239 ILE A C 1
ATOM 1971 O O . ILE A 1 239 ? -1.789 13.698 -3.496 1.00 83.00 239 ILE A O 1
ATOM 1975 N N . ARG A 1 240 ? -3.280 15.018 -4.554 1.00 84.44 240 ARG A N 1
ATOM 1976 C CA . ARG A 1 240 ? -2.625 16.303 -4.302 1.00 84.44 240 ARG A CA 1
ATOM 1977 C C . ARG A 1 240 ? -3.621 17.302 -3.734 1.00 84.44 240 ARG A C 1
ATOM 1979 O O . ARG A 1 240 ? -4.767 17.355 -4.160 1.00 84.44 240 ARG A O 1
ATOM 1986 N N . CYS A 1 241 ? -3.179 18.101 -2.773 1.00 85.56 241 CYS A N 1
ATOM 1987 C CA . CYS A 1 241 ? -3.920 19.243 -2.261 1.00 85.56 241 CYS A CA 1
ATOM 1988 C C . CYS A 1 241 ? -2.929 20.318 -1.802 1.00 85.56 241 CYS A C 1
ATOM 1990 O O . CYS A 1 241 ? -2.475 20.328 -0.655 1.00 85.56 241 CYS A O 1
ATOM 1992 N N . VAL A 1 242 ? -2.592 21.225 -2.722 1.00 84.38 242 VAL A N 1
ATOM 1993 C CA . VAL A 1 242 ? -1.590 22.282 -2.498 1.00 84.38 242 VAL A CA 1
ATOM 1994 C C . VAL A 1 242 ? -1.999 23.208 -1.350 1.00 84.38 242 VAL A C 1
ATOM 1996 O O . VAL A 1 242 ? -1.162 23.571 -0.533 1.00 84.38 242 VAL A O 1
ATOM 1999 N N . GLU A 1 243 ? -3.290 23.524 -1.229 1.00 87.12 243 GLU A N 1
ATOM 2000 C CA . GLU A 1 243 ? -3.828 24.396 -0.172 1.00 87.12 243 GLU A CA 1
ATOM 2001 C C . GLU A 1 243 ? -3.587 23.857 1.246 1.00 87.12 243 GLU A C 1
ATOM 2003 O O . GLU A 1 243 ? -3.447 24.625 2.193 1.00 87.12 243 GLU A O 1
ATOM 2008 N N . VAL A 1 244 ? -3.539 22.532 1.391 1.00 89.12 244 VAL A N 1
ATOM 2009 C CA . VAL A 1 244 ? -3.309 21.834 2.665 1.00 89.12 244 VAL A CA 1
ATOM 2010 C C . VAL A 1 244 ? -1.819 21.509 2.862 1.00 89.12 244 VAL A C 1
ATOM 2012 O O . VAL A 1 244 ? -1.416 21.060 3.933 1.00 89.12 244 VAL A O 1
ATOM 2015 N N . GLY A 1 245 ? -0.983 21.765 1.849 1.00 86.69 245 GLY A N 1
ATOM 2016 C CA . GLY A 1 245 ? 0.441 21.430 1.853 1.00 86.69 245 GLY A CA 1
ATOM 2017 C C . GLY A 1 245 ? 0.726 19.949 1.591 1.00 86.69 245 GLY A C 1
ATOM 2018 O O . GLY A 1 245 ? 1.815 19.477 1.905 1.00 86.69 245 GLY A O 1
ATOM 2019 N N . TYR A 1 246 ? -0.230 19.200 1.029 1.00 88.81 246 TYR A N 1
ATOM 2020 C CA . TYR A 1 246 ? -0.046 17.783 0.716 1.00 88.81 246 TYR A CA 1
ATOM 2021 C C . TYR A 1 246 ? 0.196 17.565 -0.777 1.00 88.81 246 TYR A C 1
ATOM 2023 O O . TYR A 1 246 ? -0.655 17.874 -1.611 1.00 88.81 246 TYR A O 1
ATOM 2031 N N . ASP A 1 247 ? 1.333 16.962 -1.115 1.00 85.06 247 ASP A N 1
ATOM 2032 C CA . ASP A 1 247 ? 1.643 16.540 -2.478 1.00 85.06 247 ASP A CA 1
ATOM 2033 C C . ASP A 1 247 ? 2.046 15.063 -2.499 1.00 85.06 247 ASP A C 1
ATOM 2035 O O . ASP A 1 247 ? 3.220 14.702 -2.378 1.00 85.06 247 ASP A O 1
ATOM 2039 N N . GLY A 1 248 ? 1.045 14.192 -2.638 1.00 81.44 248 GLY A N 1
ATOM 2040 C CA . GLY A 1 248 ? 1.244 12.751 -2.709 1.00 81.44 248 GLY A CA 1
ATOM 2041 C C . GLY A 1 248 ? 2.063 12.309 -3.921 1.00 81.44 248 GLY A C 1
ATOM 2042 O O . GLY A 1 248 ? 2.710 11.258 -3.858 1.00 81.44 248 GLY A O 1
ATOM 2043 N N . PHE A 1 249 ? 2.109 13.114 -4.992 1.00 76.31 249 PHE A N 1
ATOM 2044 C CA . PHE A 1 249 ? 2.892 12.782 -6.179 1.00 76.31 249 PHE A CA 1
ATOM 2045 C C . PHE A 1 249 ? 4.383 12.807 -5.874 1.00 76.31 249 PHE A C 1
ATOM 2047 O O . PHE A 1 249 ? 5.107 11.961 -6.400 1.00 76.31 249 PHE A O 1
ATOM 2054 N N . LYS A 1 250 ? 4.852 13.728 -5.016 1.00 78.06 250 LYS A N 1
ATOM 2055 C CA . LYS A 1 250 ? 6.255 13.741 -4.557 1.00 78.06 250 LYS A CA 1
ATOM 2056 C C . LYS A 1 250 ? 6.630 12.424 -3.866 1.00 78.06 250 LYS A C 1
ATOM 2058 O O . LYS A 1 250 ? 7.791 12.031 -3.899 1.00 78.06 250 LYS A O 1
ATOM 2063 N N . GLY A 1 251 ? 5.645 11.747 -3.270 1.00 80.00 251 GLY A N 1
ATOM 2064 C CA . GLY A 1 251 ? 5.760 10.409 -2.697 1.00 80.00 251 GLY A CA 1
ATOM 2065 C C . GLY A 1 251 ? 6.806 10.274 -1.590 1.00 80.00 251 GLY A C 1
ATOM 2066 O O . GLY A 1 251 ? 7.326 9.182 -1.353 1.00 80.00 251 GLY A O 1
ATOM 2067 N N . ASN A 1 252 ? 7.108 11.392 -0.927 1.00 83.44 252 ASN A N 1
ATOM 2068 C CA . ASN A 1 252 ? 8.008 11.460 0.213 1.00 83.44 252 ASN A CA 1
ATOM 2069 C C . ASN A 1 252 ? 7.402 10.701 1.405 1.00 83.44 252 ASN A C 1
ATOM 2071 O O . ASN A 1 252 ? 6.200 10.798 1.666 1.00 83.44 252 ASN A O 1
ATOM 2075 N N . ALA A 1 253 ? 8.238 9.987 2.158 1.00 84.88 253 ALA A N 1
ATOM 2076 C CA . ALA A 1 253 ? 7.853 9.510 3.481 1.00 84.88 253 ALA A CA 1
ATOM 2077 C C . ALA A 1 253 ? 7.799 10.707 4.440 1.00 84.88 253 ALA A C 1
ATOM 2079 O O . ALA A 1 253 ? 8.743 11.496 4.505 1.00 84.88 253 ALA A O 1
ATOM 2080 N N . LEU A 1 254 ? 6.689 10.861 5.159 1.00 89.75 254 LEU A N 1
ATOM 2081 C CA . LEU A 1 254 ? 6.485 11.984 6.072 1.00 89.75 254 LEU A CA 1
ATOM 2082 C C . LEU A 1 254 ? 6.656 11.524 7.528 1.00 89.75 254 LEU A C 1
ATOM 2084 O O . LEU A 1 254 ? 6.054 10.516 7.915 1.00 89.75 254 LEU A O 1
ATOM 2088 N N . PRO A 1 255 ? 7.426 12.246 8.362 1.00 91.50 255 PRO A N 1
ATOM 2089 C CA . PRO A 1 255 ? 7.498 11.942 9.786 1.00 91.50 255 PRO A CA 1
ATOM 2090 C C . PRO A 1 255 ? 6.159 12.272 10.474 1.00 91.50 255 PRO A C 1
ATOM 2092 O O . PRO A 1 255 ? 5.417 13.132 9.981 1.00 91.50 255 PRO A O 1
ATOM 2095 N N . PRO A 1 256 ? 5.852 11.666 11.639 1.00 93.12 256 PRO A N 1
ATOM 2096 C CA . PRO A 1 256 ? 4.571 11.845 12.330 1.00 93.12 256 PRO A CA 1
ATOM 2097 C C . PRO A 1 256 ? 4.194 13.313 12.556 1.00 93.12 256 PRO A C 1
ATOM 2099 O O . PRO A 1 256 ? 3.055 13.705 12.321 1.00 93.12 256 PRO A O 1
ATOM 2102 N N . LYS A 1 257 ? 5.173 14.149 12.923 1.00 94.31 257 LYS A N 1
ATOM 2103 C CA . LYS A 1 257 ? 4.986 15.590 13.124 1.00 94.31 257 LYS A CA 1
ATOM 2104 C C . LYS A 1 257 ? 4.444 16.295 11.877 1.00 94.31 257 LYS A C 1
ATOM 2106 O O . LYS A 1 257 ? 3.455 17.014 11.960 1.00 94.31 257 LYS A O 1
ATOM 2111 N N . HIS A 1 258 ? 5.056 16.055 10.717 1.00 94.19 258 HIS A N 1
ATOM 2112 C CA . HIS A 1 258 ? 4.639 16.689 9.464 1.00 94.19 258 HIS A CA 1
ATOM 2113 C C . HIS A 1 258 ? 3.246 16.191 9.044 1.00 94.19 258 HIS A C 1
ATOM 2115 O O . HIS A 1 258 ? 2.400 16.973 8.621 1.00 94.19 258 HIS A O 1
ATOM 2121 N N . VAL A 1 259 ? 2.950 14.904 9.247 1.00 95.19 259 VAL A N 1
ATOM 2122 C CA . VAL A 1 259 ? 1.599 14.365 9.020 1.00 95.19 259 VAL A CA 1
ATOM 2123 C C 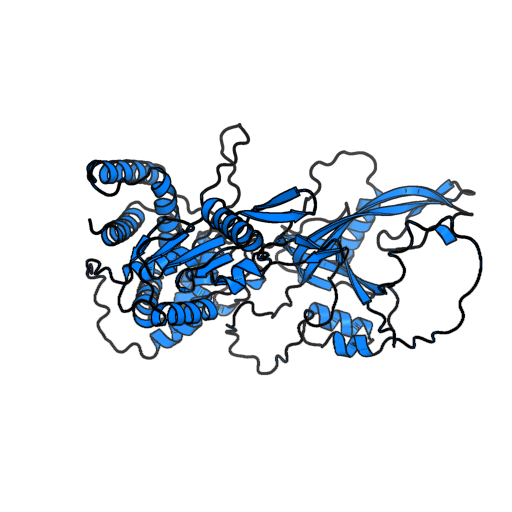. VAL A 1 259 ? 0.570 15.099 9.885 1.00 95.19 259 VAL A C 1
ATOM 2125 O O . VAL A 1 259 ? -0.432 15.578 9.358 1.00 95.19 259 VAL A O 1
ATOM 2128 N N . CYS A 1 260 ? 0.832 15.272 11.183 1.00 96.00 260 CYS A N 1
ATOM 2129 C CA . CYS A 1 260 ? -0.051 16.017 12.082 1.00 96.00 260 CYS A CA 1
ATOM 2130 C C . CYS A 1 260 ? -0.196 17.498 11.685 1.00 96.00 260 CYS A C 1
ATOM 2132 O O . CYS A 1 260 ? -1.297 18.044 11.765 1.00 96.00 260 CYS A O 1
ATOM 2134 N N . GLU A 1 261 ? 0.867 18.160 11.225 1.00 96.44 261 GLU A N 1
ATOM 2135 C CA . GLU A 1 261 ? 0.808 19.537 10.709 1.00 96.44 261 GLU A CA 1
ATOM 2136 C C . GLU A 1 261 ? -0.125 19.648 9.492 1.00 96.44 261 GLU A C 1
ATOM 2138 O O . GLU A 1 261 ? -1.000 20.519 9.463 1.00 96.44 261 GLU A O 1
ATOM 2143 N N . ILE A 1 262 ? -0.012 18.725 8.533 1.00 96.44 262 ILE A N 1
ATOM 2144 C CA . ILE A 1 262 ? -0.877 18.670 7.345 1.00 96.44 262 ILE A CA 1
ATOM 2145 C C . ILE A 1 262 ? -2.327 18.357 7.739 1.00 96.44 262 ILE A C 1
ATOM 2147 O O . ILE A 1 262 ? -3.247 19.000 7.237 1.00 96.44 262 ILE A O 1
ATOM 2151 N N . LEU A 1 263 ? -2.564 17.425 8.669 1.00 96.81 263 LEU A N 1
ATOM 2152 C CA . LEU A 1 263 ? -3.913 17.121 9.168 1.00 96.81 263 LEU A CA 1
ATOM 2153 C C . LEU A 1 263 ? -4.563 18.334 9.844 1.00 96.81 263 LEU A C 1
ATOM 2155 O O . LEU A 1 263 ? -5.738 18.617 9.616 1.00 96.81 263 LEU A O 1
ATOM 2159 N N . ASN A 1 264 ? -3.802 19.099 10.625 1.00 95.88 264 ASN A N 1
ATOM 2160 C CA . ASN A 1 264 ? -4.297 20.344 11.210 1.00 95.88 264 ASN A CA 1
ATOM 2161 C C . ASN A 1 264 ? -4.609 21.400 10.136 1.00 95.88 264 ASN A C 1
ATOM 2163 O O . ASN A 1 264 ? -5.596 22.128 10.262 1.00 95.88 264 ASN A O 1
ATOM 2167 N N . SER A 1 265 ? -3.806 21.483 9.073 1.00 95.50 265 SER A N 1
ATOM 2168 C CA . SER A 1 265 ? -4.093 22.339 7.914 1.00 95.50 265 SER A CA 1
ATOM 2169 C C . SER A 1 265 ? -5.352 21.889 7.169 1.00 95.50 265 SER A C 1
ATOM 2171 O O . SER A 1 265 ? -6.168 22.733 6.803 1.00 95.50 265 SER A O 1
ATOM 2173 N N . LEU A 1 266 ? -5.574 20.579 7.017 1.00 94.06 266 LEU A N 1
ATOM 2174 C CA . LEU A 1 266 ? -6.787 20.022 6.414 1.00 94.06 266 LEU A CA 1
ATOM 2175 C C . LEU A 1 266 ? -8.038 20.469 7.173 1.00 94.06 266 LEU A C 1
ATOM 2177 O O . LEU A 1 266 ? -8.985 20.943 6.550 1.00 94.06 266 LEU A O 1
ATOM 2181 N N . ILE A 1 267 ? -8.026 20.369 8.507 1.00 93.81 267 ILE A N 1
ATOM 2182 C CA . ILE A 1 267 ? -9.137 20.837 9.346 1.00 93.81 267 ILE A CA 1
ATOM 2183 C C . ILE A 1 267 ? -9.373 22.332 9.130 1.00 93.81 267 ILE A C 1
ATOM 2185 O O . ILE A 1 267 ? -10.474 22.737 8.774 1.00 93.81 267 ILE A O 1
ATOM 2189 N N . LYS A 1 268 ? -8.327 23.156 9.251 1.00 92.19 268 LYS A N 1
ATOM 2190 C CA . LYS A 1 268 ? -8.445 24.618 9.122 1.00 92.19 268 LYS A CA 1
ATOM 2191 C C . LYS A 1 268 ? -8.969 25.070 7.757 1.00 92.19 268 LYS A C 1
ATOM 2193 O O . LYS A 1 268 ? -9.730 26.031 7.697 1.00 92.19 268 LYS A O 1
ATOM 2198 N N . VAL A 1 269 ? -8.536 24.419 6.677 1.00 91.06 269 VAL A N 1
ATOM 2199 C CA . VAL A 1 269 ? -8.832 24.845 5.299 1.00 91.06 269 VAL A CA 1
ATOM 2200 C C . VAL A 1 269 ? -10.128 24.227 4.776 1.00 91.06 269 VAL A C 1
ATOM 2202 O O . VAL A 1 269 ? -10.895 24.910 4.101 1.00 91.06 269 VAL A O 1
ATOM 2205 N N . LYS A 1 270 ? -10.379 22.942 5.058 1.00 89.25 270 LYS A N 1
ATOM 2206 C CA . LYS A 1 270 ? -11.485 22.177 4.456 1.00 89.25 270 LYS A CA 1
ATOM 2207 C C . LYS A 1 270 ? -12.622 21.854 5.415 1.00 89.25 270 LYS A C 1
ATOM 2209 O O . LYS A 1 270 ? -13.718 21.590 4.942 1.00 89.25 270 LYS A O 1
ATOM 2214 N N . PHE A 1 271 ? -12.389 21.913 6.725 1.00 89.44 271 PHE A N 1
ATOM 2215 C CA . PHE A 1 271 ? -13.395 21.612 7.745 1.00 89.44 271 PHE A CA 1
ATOM 2216 C C . PHE A 1 271 ? -13.409 22.667 8.864 1.00 89.44 271 PHE A C 1
ATOM 2218 O O . PHE A 1 271 ? -13.209 22.325 10.030 1.00 89.44 271 PHE A O 1
ATOM 2225 N N . PRO A 1 272 ? -13.679 23.952 8.556 1.00 83.19 272 PRO A N 1
ATOM 2226 C CA . PRO A 1 272 ? -13.586 25.044 9.533 1.00 83.19 272 PRO A CA 1
ATOM 2227 C C . PRO A 1 272 ? -14.562 24.913 10.717 1.00 83.19 272 PRO A C 1
ATOM 2229 O O . PRO A 1 272 ? -14.402 25.602 11.719 1.00 83.19 272 PRO A O 1
ATOM 2232 N N . ASN A 1 273 ? -15.571 24.042 10.603 1.00 86.38 273 ASN A N 1
ATOM 2233 C CA . ASN A 1 273 ? -16.540 23.753 11.661 1.00 86.38 273 ASN A CA 1
ATOM 2234 C C . ASN A 1 273 ? -16.062 22.681 12.658 1.00 86.38 273 ASN A C 1
ATOM 2236 O O . ASN A 1 273 ? -16.738 22.458 13.660 1.00 86.38 273 ASN A O 1
ATOM 2240 N N . LEU A 1 274 ? -14.955 21.987 12.377 1.00 88.94 274 LEU A N 1
ATOM 2241 C CA . LEU A 1 274 ? -14.372 20.992 13.277 1.00 88.94 274 LEU A CA 1
ATOM 2242 C C . LEU A 1 274 ? -13.291 21.645 14.141 1.00 88.94 274 LEU A C 1
ATOM 2244 O O . LEU A 1 274 ? -12.480 22.428 13.648 1.00 88.94 274 LEU A O 1
ATOM 2248 N N . GLU A 1 275 ? -13.262 21.304 15.429 1.00 88.25 275 GLU A N 1
ATOM 2249 C CA . GLU A 1 275 ? -12.275 21.855 16.363 1.00 88.25 275 GLU A CA 1
ATOM 2250 C C . GLU A 1 275 ? -10.948 21.095 16.283 1.00 88.25 275 GLU A C 1
ATOM 2252 O O . GLU A 1 275 ? -9.873 21.692 16.386 1.00 88.25 275 GLU A O 1
ATOM 2257 N N . THR A 1 276 ? -11.011 19.774 16.095 1.00 93.38 276 THR A N 1
ATOM 2258 C CA . THR A 1 276 ? -9.847 18.890 16.173 1.00 93.38 276 THR A CA 1
ATOM 2259 C C . THR A 1 276 ? -9.823 17.830 15.073 1.00 93.38 276 THR A C 1
ATOM 2261 O O . THR A 1 276 ? -10.843 17.447 14.499 1.00 93.38 276 THR A O 1
ATOM 2264 N N . VAL A 1 277 ? -8.635 17.271 14.824 1.00 94.88 277 VAL A N 1
ATOM 2265 C CA . VAL A 1 277 ? -8.462 16.103 13.941 1.00 94.88 277 VAL A CA 1
ATOM 2266 C C . VAL A 1 277 ? -9.228 14.879 14.474 1.00 94.88 277 VAL A C 1
ATOM 2268 O O . VAL A 1 277 ? -9.719 14.065 13.694 1.00 94.88 277 VAL A O 1
ATOM 2271 N N . ALA A 1 278 ? -9.404 14.767 15.795 1.00 94.50 278 ALA A N 1
ATOM 2272 C CA . ALA A 1 278 ? -10.202 13.706 16.405 1.00 94.50 278 ALA A CA 1
ATOM 2273 C C . ALA A 1 278 ? -11.696 13.790 16.030 1.00 94.50 278 ALA A C 1
ATOM 2275 O O . ALA A 1 278 ? -12.359 12.756 15.935 1.00 94.50 278 ALA A O 1
ATOM 2276 N N . ASP A 1 279 ? -12.227 14.985 15.760 1.00 92.62 279 ASP A N 1
ATOM 2277 C CA . ASP A 1 279 ? -13.604 15.140 15.280 1.00 92.62 279 ASP A CA 1
ATOM 2278 C C . ASP A 1 279 ? -13.750 14.600 13.855 1.00 92.62 279 ASP A C 1
ATOM 2280 O O . ASP A 1 279 ? -14.685 13.849 13.574 1.00 92.62 279 ASP A O 1
ATOM 2284 N N . LEU A 1 280 ? -12.776 14.885 12.980 1.00 94.31 280 LEU A N 1
ATOM 2285 C CA . LEU A 1 280 ? -12.721 14.320 11.627 1.00 94.31 280 LEU A CA 1
ATOM 2286 C C . LEU A 1 280 ? -12.592 12.794 11.660 1.00 94.31 280 LEU A C 1
ATOM 2288 O O . LEU A 1 280 ? -13.262 12.104 10.889 1.00 94.31 280 LEU A O 1
ATOM 2292 N N . TYR A 1 281 ? -11.790 12.260 12.581 1.00 96.06 281 TYR A N 1
ATOM 2293 C CA . TYR A 1 281 ? -11.701 10.823 12.820 1.00 96.06 281 TYR A CA 1
ATOM 2294 C C . TYR A 1 281 ? -13.065 10.215 13.174 1.00 96.06 281 TYR A C 1
ATOM 2296 O O . TYR A 1 281 ? -13.517 9.276 12.518 1.00 96.06 281 TYR A O 1
ATOM 2304 N N . ASN A 1 282 ? -13.754 10.772 14.174 1.00 94.38 282 ASN A N 1
ATOM 2305 C CA . ASN A 1 282 ? -15.061 10.277 14.610 1.00 94.38 282 ASN A CA 1
ATOM 23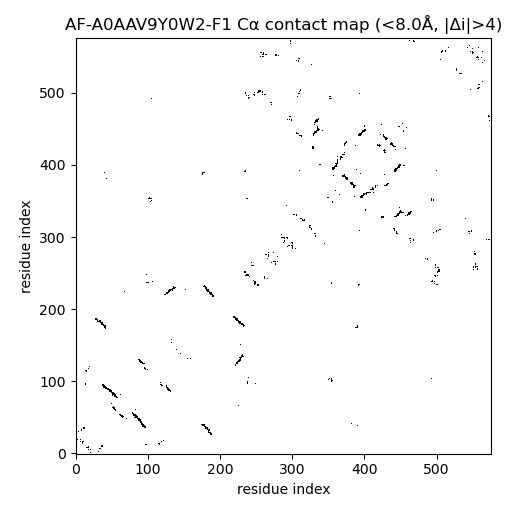06 C C . ASN A 1 282 ? -16.114 10.387 13.500 1.00 94.38 282 ASN A C 1
ATOM 2308 O O . ASN A 1 282 ? -16.891 9.453 13.296 1.00 94.38 282 ASN A O 1
ATOM 2312 N N . MET A 1 283 ? -16.111 11.495 12.755 1.00 92.94 283 MET A N 1
ATOM 2313 C CA . MET A 1 283 ? -16.998 11.712 11.612 1.00 92.94 283 MET A CA 1
ATOM 2314 C C . MET A 1 283 ? -16.727 10.698 10.491 1.00 92.94 283 MET A C 1
ATOM 2316 O O . MET A 1 283 ? -17.665 10.161 9.907 1.00 92.94 283 MET A O 1
ATOM 2320 N N . THR A 1 284 ? -15.457 10.367 10.244 1.00 94.94 284 THR A N 1
ATOM 2321 C CA . THR A 1 284 ? -15.056 9.341 9.270 1.00 94.94 284 THR A CA 1
ATOM 2322 C C . THR A 1 284 ? -15.546 7.956 9.683 1.00 94.94 284 THR A C 1
ATOM 2324 O O . THR A 1 284 ? -16.160 7.258 8.877 1.00 94.94 284 THR A O 1
ATOM 2327 N N . VAL A 1 285 ? -15.332 7.561 10.942 1.00 95.69 285 VAL A N 1
ATOM 2328 C CA . VAL A 1 285 ? -15.825 6.274 11.463 1.00 95.69 285 VAL A CA 1
ATOM 2329 C C . VAL A 1 285 ? -17.352 6.210 11.380 1.00 95.69 285 VAL A C 1
ATOM 2331 O O . VAL A 1 285 ? -17.895 5.191 10.959 1.00 95.69 285 VAL A O 1
ATOM 2334 N N . HIS A 1 286 ? -18.049 7.298 11.721 1.00 93.31 286 HIS A N 1
ATOM 2335 C CA . HIS A 1 286 ? -19.504 7.387 11.600 1.00 93.31 286 HIS A CA 1
ATOM 2336 C C . HIS A 1 286 ? -19.976 7.221 10.152 1.00 93.31 286 HIS A C 1
ATOM 2338 O O . HIS A 1 286 ? -20.872 6.419 9.889 1.00 93.31 286 HIS A O 1
ATOM 2344 N N . TYR A 1 287 ? -19.339 7.913 9.207 1.00 94.06 287 TYR A N 1
ATOM 2345 C CA . TYR A 1 287 ? -19.654 7.788 7.787 1.00 94.06 287 TYR A CA 1
ATOM 2346 C C . TYR A 1 287 ? -19.459 6.355 7.283 1.00 94.06 287 TYR A C 1
ATOM 2348 O O . TYR A 1 287 ? -20.355 5.812 6.641 1.00 94.06 287 TYR A O 1
ATOM 2356 N N . ILE A 1 288 ? -18.336 5.702 7.602 1.00 95.00 288 ILE A N 1
ATOM 2357 C CA . ILE A 1 288 ? -18.086 4.307 7.199 1.00 95.00 288 ILE A CA 1
ATOM 2358 C C . ILE A 1 288 ? -19.128 3.373 7.837 1.00 95.00 288 ILE A C 1
ATOM 2360 O O . ILE A 1 288 ? -19.679 2.504 7.159 1.00 95.00 288 ILE A O 1
ATOM 2364 N N . ALA A 1 289 ? -19.459 3.582 9.115 1.00 93.56 289 ALA A N 1
ATOM 2365 C CA . ALA A 1 289 ? -20.465 2.788 9.815 1.00 93.56 289 ALA A CA 1
ATOM 2366 C C . ALA A 1 289 ? -21.843 2.883 9.146 1.00 93.56 289 ALA A C 1
ATOM 2368 O O . ALA A 1 289 ? -22.497 1.861 8.946 1.00 93.56 289 ALA A O 1
ATOM 2369 N N . LYS A 1 290 ? -22.266 4.089 8.758 1.00 91.50 290 LYS A N 1
ATOM 2370 C CA . LYS A 1 290 ? -23.562 4.333 8.110 1.00 91.50 290 LYS A CA 1
ATOM 2371 C C . LYS A 1 290 ? -23.601 3.888 6.650 1.00 91.50 290 LYS A C 1
ATOM 2373 O O . LYS A 1 290 ? -24.576 3.271 6.232 1.00 91.50 290 LYS A O 1
ATOM 2378 N N . SER A 1 291 ? -22.561 4.199 5.881 1.00 91.00 291 SER A N 1
ATOM 2379 C CA . SER A 1 291 ? -22.535 3.974 4.430 1.00 91.00 291 SER A CA 1
ATOM 2380 C C . SER A 1 291 ? -22.170 2.542 4.038 1.00 91.00 291 SER A C 1
ATOM 2382 O O . SER A 1 291 ? -22.652 2.054 3.017 1.00 91.00 291 SER A O 1
ATOM 2384 N N . VAL A 1 292 ? -21.350 1.851 4.837 1.00 93.38 292 VAL A N 1
ATOM 2385 C CA . VAL A 1 292 ? -20.828 0.515 4.504 1.00 93.38 292 VAL A CA 1
ATOM 2386 C C . VAL A 1 292 ? -21.310 -0.541 5.495 1.00 93.38 292 VAL A C 1
ATOM 2388 O O . VAL A 1 292 ? -21.837 -1.577 5.073 1.00 93.38 292 VAL A O 1
ATOM 2391 N N . CYS A 1 293 ? -21.161 -0.275 6.795 1.00 92.31 293 CYS A N 1
ATOM 2392 C CA . CYS A 1 293 ? -21.219 -1.300 7.843 1.00 92.31 293 CYS A CA 1
ATOM 2393 C C . CYS A 1 293 ? -22.557 -1.409 8.595 1.00 92.31 293 CYS A C 1
ATOM 2395 O O . CYS A 1 293 ? -22.578 -2.024 9.655 1.00 92.31 293 CYS A O 1
ATOM 2397 N N . GLU A 1 294 ? -23.647 -0.814 8.100 1.00 89.25 294 GLU A N 1
ATOM 2398 C CA . GLU A 1 294 ? -24.991 -0.909 8.708 1.00 89.25 294 GLU A CA 1
ATOM 2399 C C . GLU A 1 294 ? -25.003 -0.617 10.223 1.00 89.25 294 GLU A C 1
ATOM 2401 O O . GLU A 1 294 ? -25.493 -1.404 11.029 1.00 89.25 294 GLU A O 1
ATOM 2406 N N . ASP A 1 295 ? -24.426 0.522 10.619 1.00 89.12 295 ASP A N 1
ATOM 2407 C CA . ASP A 1 295 ? -24.282 0.957 12.018 1.00 89.12 295 ASP A CA 1
ATOM 2408 C C . ASP A 1 295 ? -23.303 0.139 12.880 1.00 89.12 295 ASP A C 1
ATOM 2410 O O . ASP A 1 295 ? -23.209 0.345 14.094 1.00 89.12 295 ASP A O 1
ATOM 2414 N N . ASN A 1 296 ? -22.489 -0.731 12.279 1.00 91.19 296 ASN A N 1
ATOM 2415 C CA . ASN A 1 296 ? -21.399 -1.404 12.980 1.00 91.19 296 ASN A CA 1
ATOM 2416 C C . ASN A 1 296 ? -20.148 -0.505 13.070 1.00 91.19 296 ASN A C 1
ATOM 2418 O O . ASN A 1 296 ? -19.260 -0.535 12.214 1.00 91.19 296 ASN A O 1
ATOM 2422 N N . TYR A 1 297 ? -20.079 0.302 14.133 1.00 92.50 297 TYR A N 1
ATOM 2423 C CA . TYR A 1 297 ? -18.964 1.227 14.393 1.00 92.50 297 TYR A CA 1
ATOM 2424 C C . TYR A 1 297 ? -17.634 0.525 14.668 1.00 92.50 297 TYR A C 1
ATOM 2426 O O . TYR A 1 297 ? -16.590 1.059 14.301 1.00 92.50 297 TYR A O 1
ATOM 2434 N N . VAL A 1 298 ? -17.660 -0.659 15.289 1.00 94.44 298 VAL A N 1
ATOM 2435 C CA . VAL A 1 298 ? -16.445 -1.444 15.548 1.00 94.44 298 VAL A CA 1
ATOM 2436 C C . VAL A 1 298 ? -15.826 -1.846 14.214 1.00 94.44 298 VAL A C 1
ATOM 2438 O O . VAL A 1 298 ? -14.674 -1.516 13.944 1.00 94.44 298 VAL A O 1
ATOM 2441 N N . LEU A 1 299 ? -16.615 -2.468 13.333 1.00 95.06 299 LEU A N 1
ATOM 2442 C CA . LEU A 1 299 ? -16.166 -2.861 11.998 1.00 95.06 299 LEU A CA 1
ATOM 2443 C C . LEU A 1 299 ? -15.666 -1.660 11.184 1.00 95.06 299 LEU A C 1
ATOM 2445 O O . LEU A 1 299 ? -14.601 -1.731 10.575 1.00 95.06 299 LEU A O 1
ATOM 2449 N N . ALA A 1 300 ? -16.403 -0.548 11.205 1.00 96.19 300 ALA A N 1
ATOM 2450 C CA . ALA A 1 300 ? -16.013 0.680 10.516 1.00 96.19 300 ALA A CA 1
ATOM 2451 C C . ALA A 1 300 ? -14.644 1.209 10.971 1.00 96.19 300 ALA A C 1
ATOM 2453 O O . ALA A 1 300 ? -13.817 1.597 10.144 1.00 96.19 300 ALA A O 1
ATOM 2454 N N . GLU A 1 301 ? -14.386 1.190 12.279 1.00 96.75 301 GLU A N 1
ATOM 2455 C CA . GLU A 1 301 ? -13.116 1.631 12.846 1.00 96.75 301 GLU A CA 1
ATOM 2456 C C . GLU A 1 301 ? -11.965 0.692 12.463 1.00 96.75 301 GLU A C 1
ATOM 2458 O O . GLU A 1 301 ? -10.916 1.173 12.042 1.00 96.75 301 GLU A O 1
ATOM 2463 N N . TYR A 1 302 ? -12.155 -0.632 12.499 1.00 96.62 302 TYR A N 1
ATOM 2464 C CA . TYR A 1 302 ? -11.123 -1.573 12.037 1.00 96.62 302 TYR A CA 1
ATOM 2465 C C . TYR A 1 302 ? -10.847 -1.481 10.536 1.00 96.62 302 TYR A C 1
ATOM 2467 O O . TYR A 1 302 ? -9.685 -1.591 10.147 1.00 96.62 302 TYR A O 1
ATOM 2475 N N . ILE A 1 303 ? -11.864 -1.242 9.698 1.00 96.94 303 ILE A N 1
ATOM 2476 C CA . ILE A 1 303 ? -11.659 -0.981 8.265 1.00 96.94 303 ILE A CA 1
ATOM 2477 C C . ILE A 1 303 ? -10.773 0.255 8.096 1.00 96.94 303 ILE A C 1
ATOM 2479 O O . ILE A 1 303 ? -9.762 0.179 7.400 1.00 96.94 303 ILE A O 1
ATOM 2483 N N . LEU A 1 304 ? -11.089 1.362 8.778 1.00 97.31 304 LEU A N 1
ATOM 2484 C CA . LEU A 1 304 ? -10.293 2.592 8.709 1.00 97.31 304 LEU A CA 1
ATOM 2485 C C . LEU A 1 304 ? -8.852 2.387 9.201 1.00 97.31 304 LEU A C 1
ATOM 2487 O O . LEU A 1 304 ? -7.905 2.865 8.578 1.00 97.31 304 LEU A O 1
ATOM 2491 N N . LEU A 1 305 ? -8.665 1.661 10.303 1.00 96.12 305 LEU A N 1
ATOM 2492 C CA . LEU A 1 305 ? -7.330 1.362 10.818 1.00 96.12 305 LEU A CA 1
ATOM 2493 C C . LEU A 1 305 ? -6.544 0.457 9.860 1.00 96.12 305 LEU A C 1
ATOM 2495 O O . LEU A 1 305 ? -5.353 0.677 9.661 1.00 96.12 305 LEU A O 1
ATOM 2499 N N . CYS A 1 306 ? -7.195 -0.528 9.238 1.00 95.06 306 CYS A N 1
ATOM 2500 C CA . CYS A 1 306 ? -6.563 -1.435 8.283 1.00 95.06 306 CYS A CA 1
ATOM 2501 C C . CYS A 1 306 ? -6.117 -0.706 7.008 1.00 95.06 306 CYS A C 1
ATOM 2503 O O . CYS A 1 306 ? -4.982 -0.890 6.577 1.00 95.06 306 CYS A O 1
ATOM 2505 N N . ILE A 1 307 ? -6.958 0.157 6.427 1.00 94.56 307 ILE A N 1
ATOM 2506 C CA . ILE A 1 307 ? -6.620 0.875 5.183 1.00 94.56 307 ILE A CA 1
ATOM 2507 C C . ILE A 1 307 ? -5.551 1.959 5.387 1.00 94.56 307 ILE A C 1
ATOM 2509 O O . ILE A 1 307 ? -4.771 2.208 4.473 1.00 94.56 307 ILE A O 1
ATOM 2513 N N . CYS A 1 308 ? -5.489 2.580 6.570 1.00 94.00 308 CYS A N 1
ATOM 2514 C CA . CYS A 1 308 ? -4.523 3.640 6.887 1.00 94.00 308 CYS A CA 1
ATOM 2515 C C . CYS A 1 308 ? -3.205 3.122 7.475 1.00 94.00 308 CYS A C 1
ATOM 2517 O O . CYS A 1 308 ? -2.260 3.893 7.650 1.00 94.00 308 CYS A O 1
ATOM 2519 N N . ASN A 1 309 ? -3.141 1.845 7.851 1.00 91.06 309 ASN A N 1
ATOM 2520 C CA . ASN A 1 309 ? -1.954 1.292 8.476 1.00 91.06 309 ASN A CA 1
ATOM 2521 C C . ASN A 1 309 ? -0.751 1.305 7.523 1.00 91.06 309 ASN A C 1
ATOM 2523 O O . ASN A 1 309 ? -0.853 0.920 6.359 1.00 91.06 309 ASN A O 1
ATOM 2527 N N . ARG A 1 310 ? 0.415 1.653 8.064 1.00 87.38 310 ARG A N 1
ATOM 2528 C CA . ARG A 1 310 ? 1.707 1.568 7.386 1.00 87.38 310 ARG A CA 1
ATOM 2529 C C . ARG A 1 310 ? 2.672 0.781 8.252 1.00 87.38 310 ARG A C 1
ATOM 2531 O O . ARG A 1 310 ? 2.698 0.935 9.475 1.00 87.38 310 ARG A O 1
ATOM 2538 N N . ARG A 1 311 ? 3.477 -0.069 7.625 1.00 78.50 311 ARG A N 1
ATOM 2539 C CA . ARG A 1 311 ? 4.511 -0.859 8.297 1.00 78.50 311 ARG A CA 1
ATOM 2540 C C . ARG A 1 311 ? 5.845 -0.687 7.592 1.00 78.50 311 ARG A C 1
ATOM 2542 O O . ARG A 1 311 ? 5.959 -0.793 6.375 1.00 78.50 311 ARG A O 1
ATOM 2549 N N . LYS A 1 312 ? 6.897 -0.541 8.387 1.00 75.88 312 LYS A N 1
ATOM 2550 C CA . LYS A 1 312 ? 8.256 -0.592 7.863 1.00 75.88 312 LYS A CA 1
ATOM 2551 C C . LYS A 1 312 ? 8.620 -2.043 7.531 1.00 75.88 312 LYS A C 1
ATOM 2553 O O . LYS A 1 312 ? 8.583 -2.898 8.415 1.00 75.88 312 LYS A O 1
ATOM 2558 N N . LEU A 1 313 ? 8.985 -2.323 6.276 1.00 71.31 313 LEU A N 1
ATOM 2559 C CA . LEU A 1 313 ? 9.376 -3.675 5.834 1.00 71.31 313 LEU A CA 1
ATOM 2560 C C . LEU A 1 313 ? 10.693 -4.154 6.462 1.00 71.31 313 LEU A C 1
ATOM 2562 O O . LEU A 1 313 ? 10.898 -5.355 6.637 1.00 71.31 313 LEU A O 1
ATOM 2566 N N . LYS A 1 314 ? 11.579 -3.221 6.830 1.00 66.69 314 LYS A N 1
ATOM 2567 C CA . LYS A 1 314 ? 12.847 -3.510 7.508 1.00 66.69 314 LYS A CA 1
ATOM 2568 C C . LYS A 1 314 ? 13.026 -2.615 8.724 1.00 66.69 314 LYS A C 1
ATOM 2570 O O . LYS A 1 314 ? 12.932 -1.395 8.622 1.00 66.69 314 LYS A O 1
ATOM 2575 N N . PHE A 1 315 ? 13.341 -3.221 9.861 1.00 59.19 315 PHE A N 1
ATOM 2576 C CA . PHE A 1 315 ? 13.789 -2.500 11.043 1.00 59.19 315 PHE A CA 1
ATOM 2577 C C . PHE A 1 315 ? 15.181 -2.991 11.440 1.00 59.19 315 PHE A C 1
ATOM 2579 O O . PHE A 1 315 ? 15.437 -4.197 11.483 1.00 59.19 315 PHE A O 1
ATOM 2586 N N . GLU A 1 316 ? 16.081 -2.048 11.700 1.00 49.16 316 GLU A N 1
ATOM 2587 C CA . GLU A 1 316 ? 17.402 -2.321 12.256 1.00 49.16 316 GLU A CA 1
ATOM 2588 C C . GLU A 1 316 ? 17.269 -2.421 13.774 1.00 49.16 316 GLU A C 1
ATOM 2590 O O . GLU A 1 316 ? 16.950 -1.449 14.462 1.00 49.16 316 GLU A O 1
ATOM 2595 N N . SER A 1 317 ? 17.468 -3.623 14.309 1.00 46.88 317 SER A N 1
ATOM 2596 C CA . SER A 1 317 ? 17.607 -3.800 15.751 1.00 46.88 317 SER A CA 1
ATOM 2597 C C . SER A 1 317 ? 18.903 -3.130 16.204 1.00 46.88 317 SER A C 1
ATOM 2599 O O . SER A 1 317 ? 19.955 -3.371 15.623 1.00 46.88 317 SER A O 1
ATOM 2601 N N . ARG A 1 318 ? 18.852 -2.347 17.290 1.00 48.78 318 ARG A N 1
ATOM 2602 C CA . ARG A 1 318 ? 20.047 -1.740 17.909 1.00 48.78 318 ARG A CA 1
ATOM 2603 C C . ARG A 1 318 ? 21.054 -2.761 18.463 1.00 48.78 318 ARG A C 1
ATOM 2605 O O . ARG A 1 318 ? 22.132 -2.355 18.878 1.00 48.78 318 ARG A O 1
ATOM 2612 N N . ASN A 1 319 ? 20.715 -4.052 18.485 1.00 45.00 319 ASN A N 1
ATOM 2613 C CA . ASN A 1 319 ? 21.576 -5.106 19.008 1.00 45.00 319 ASN A CA 1
ATOM 2614 C C . ASN A 1 319 ? 22.148 -5.955 17.866 1.00 45.00 319 ASN A C 1
ATOM 2616 O O . ASN A 1 319 ? 21.399 -6.570 17.109 1.00 45.00 319 ASN A O 1
ATOM 2620 N N . GLU A 1 320 ? 23.478 -5.963 17.808 1.00 45.19 320 GLU A N 1
ATOM 2621 C CA . GLU A 1 320 ? 24.395 -6.615 16.870 1.00 45.19 320 GLU A CA 1
ATOM 2622 C C . GLU A 1 320 ? 24.160 -8.130 16.712 1.00 45.19 320 GLU A C 1
ATOM 2624 O O . GLU A 1 320 ? 24.850 -8.932 17.324 1.00 45.19 320 GLU A O 1
ATOM 2629 N N . VAL A 1 321 ? 23.191 -8.526 15.888 1.00 43.62 321 VAL A N 1
ATOM 2630 C CA . VAL A 1 321 ? 23.202 -9.708 15.001 1.00 43.62 321 VAL A CA 1
ATOM 2631 C C . VAL A 1 321 ? 22.171 -9.383 13.916 1.00 43.62 321 VAL A C 1
ATOM 2633 O O . VAL A 1 321 ? 21.089 -8.918 14.269 1.00 43.62 321 VAL A O 1
ATOM 2636 N N . ASP A 1 322 ? 22.482 -9.615 12.637 1.00 40.81 322 ASP A N 1
ATOM 2637 C CA . ASP A 1 322 ? 21.633 -9.427 11.437 1.00 40.81 322 ASP A CA 1
ATOM 2638 C C . ASP A 1 322 ? 20.299 -10.222 11.453 1.00 40.81 322 ASP A C 1
ATOM 2640 O O . ASP A 1 322 ? 19.954 -10.958 10.531 1.00 40.81 322 ASP A O 1
ATOM 2644 N N . ASN A 1 323 ? 19.494 -10.087 12.503 1.00 38.88 323 ASN A N 1
ATOM 2645 C CA . ASN A 1 323 ? 18.134 -10.590 12.568 1.00 38.88 323 ASN A CA 1
ATOM 2646 C C . ASN A 1 323 ? 17.187 -9.416 12.323 1.00 38.88 323 ASN A C 1
ATOM 2648 O O . ASN A 1 323 ? 16.746 -8.728 13.247 1.00 38.88 323 ASN A O 1
ATOM 2652 N N . HIS A 1 324 ? 16.857 -9.188 11.052 1.00 49.19 324 HIS A N 1
ATOM 2653 C CA . HIS A 1 324 ? 15.734 -8.334 10.680 1.00 49.19 324 HIS A CA 1
ATOM 2654 C C . HIS A 1 324 ? 14.430 -8.973 11.179 1.00 49.19 324 HIS A C 1
ATOM 2656 O O . HIS A 1 324 ? 13.900 -9.898 10.560 1.00 49.19 324 HIS A O 1
ATOM 2662 N N . TYR A 1 325 ? 13.903 -8.485 12.303 1.00 51.88 325 TYR A N 1
ATOM 2663 C CA . TYR A 1 325 ? 12.568 -8.858 12.764 1.00 51.88 325 TYR A CA 1
ATOM 2664 C C . TYR A 1 325 ? 11.525 -8.263 11.817 1.00 51.88 325 TYR A C 1
ATOM 2666 O O . TYR A 1 325 ? 11.504 -7.055 11.576 1.00 51.88 325 TYR A O 1
ATOM 2674 N N . LYS A 1 326 ? 10.660 -9.123 11.277 1.00 64.12 326 LYS A N 1
ATOM 2675 C CA . LYS A 1 326 ? 9.581 -8.737 10.363 1.00 64.12 326 LYS A CA 1
ATOM 2676 C C . LYS A 1 326 ? 8.266 -8.786 11.122 1.00 64.12 326 LYS A C 1
ATOM 2678 O O . LYS A 1 326 ? 7.910 -9.825 11.674 1.00 64.12 326 LYS A O 1
ATOM 2683 N N . LEU A 1 327 ? 7.564 -7.657 11.168 1.00 69.81 327 LEU A N 1
ATOM 2684 C CA . LEU A 1 327 ? 6.209 -7.623 11.706 1.00 69.81 327 LEU A CA 1
ATOM 2685 C C . LEU A 1 327 ? 5.257 -8.270 10.688 1.00 69.81 327 LEU A C 1
ATOM 2687 O O . LEU A 1 327 ? 5.365 -7.969 9.490 1.00 69.81 327 LEU A O 1
ATOM 2691 N N . PRO A 1 328 ? 4.341 -9.150 11.130 1.00 70.50 328 PRO A N 1
ATOM 2692 C CA . PRO A 1 328 ? 3.367 -9.751 10.231 1.00 70.50 328 PRO A CA 1
ATOM 2693 C C . PRO A 1 328 ? 2.497 -8.665 9.571 1.00 70.50 328 PRO A C 1
ATOM 2695 O O . PRO A 1 328 ? 2.385 -7.553 10.099 1.00 70.50 328 PRO A O 1
ATOM 2698 N N . PRO A 1 329 ? 1.914 -8.941 8.392 1.00 82.81 329 PRO A N 1
ATOM 2699 C CA . PRO A 1 329 ? 0.947 -8.035 7.780 1.00 82.81 329 PRO A CA 1
ATOM 2700 C C . PRO A 1 329 ? -0.270 -7.855 8.685 1.00 82.81 329 PRO A C 1
ATOM 2702 O O . PRO A 1 329 ? -0.632 -8.767 9.427 1.00 82.81 329 PRO A O 1
ATOM 2705 N N . ILE A 1 330 ? -0.930 -6.699 8.596 1.00 86.94 330 ILE A N 1
ATOM 2706 C CA . ILE A 1 330 ? -2.276 -6.580 9.152 1.00 86.94 330 ILE A CA 1
ATOM 2707 C C . ILE A 1 330 ? -3.228 -7.296 8.203 1.00 86.94 330 ILE A C 1
ATOM 2709 O O . ILE A 1 330 ? -3.269 -7.009 7.004 1.00 86.94 330 ILE A O 1
ATOM 2713 N N . VAL A 1 331 ? -3.993 -8.216 8.774 1.00 92.50 331 VAL A N 1
ATOM 2714 C CA . VAL A 1 331 ? -5.055 -8.944 8.094 1.00 92.50 331 VAL A CA 1
ATOM 2715 C C . VAL A 1 331 ? -6.326 -8.711 8.894 1.00 92.50 331 VAL A C 1
ATOM 2717 O O . VAL A 1 331 ? -6.367 -9.043 10.078 1.00 92.50 331 VAL A O 1
ATOM 2720 N N . LEU A 1 332 ? -7.320 -8.091 8.264 1.00 94.75 332 LEU A N 1
ATOM 2721 C CA . LEU A 1 332 ? -8.662 -7.920 8.805 1.00 94.75 332 LEU A CA 1
ATOM 2722 C C . LEU A 1 332 ? -9.568 -8.958 8.152 1.00 94.75 332 LEU A C 1
ATOM 2724 O O . LEU A 1 332 ? -9.813 -8.894 6.948 1.00 94.75 332 LEU A O 1
ATOM 2728 N N . HIS A 1 333 ? -10.067 -9.904 8.937 1.00 95.00 333 HIS A N 1
ATOM 2729 C CA . HIS A 1 333 ? -11.049 -10.870 8.463 1.00 95.00 333 HIS A CA 1
ATOM 2730 C C . HIS A 1 333 ? -12.455 -10.376 8.813 1.00 95.00 333 HIS A C 1
ATOM 2732 O O . HIS A 1 333 ? -12.752 -10.082 9.968 1.00 95.00 333 HIS A O 1
ATOM 2738 N N . ILE A 1 334 ? -13.304 -10.237 7.798 1.00 94.69 334 ILE A N 1
ATOM 2739 C CA . ILE A 1 334 ? -14.706 -9.856 7.937 1.00 94.69 334 ILE A CA 1
ATOM 2740 C C . ILE A 1 334 ? -15.547 -11.070 7.554 1.00 94.69 334 ILE A C 1
ATOM 2742 O O . ILE A 1 334 ? -15.531 -11.518 6.404 1.00 94.69 334 ILE A O 1
ATOM 2746 N N . SER A 1 335 ? -16.258 -11.615 8.535 1.00 93.12 335 SER A N 1
ATOM 2747 C CA . SER A 1 335 ? -17.032 -12.845 8.395 1.00 93.12 335 SER A CA 1
ATOM 2748 C C . SER A 1 335 ? -18.533 -12.589 8.270 1.00 93.12 335 SER A C 1
ATOM 2750 O O . SER A 1 335 ? -19.061 -11.565 8.717 1.00 93.12 335 SER A O 1
ATOM 2752 N N . PHE A 1 336 ? -19.234 -13.568 7.688 1.00 92.06 336 PHE A N 1
ATOM 2753 C CA . PHE A 1 336 ? -20.668 -13.508 7.385 1.00 92.06 336 PHE A CA 1
ATOM 2754 C C . PHE A 1 336 ? -21.049 -12.351 6.449 1.00 92.06 336 PHE A C 1
ATOM 2756 O O . PHE A 1 336 ? -22.085 -11.707 6.622 1.00 92.06 336 PHE A O 1
ATOM 2763 N N . CYS A 1 337 ? -20.196 -12.095 5.461 1.00 93.31 337 CYS A N 1
ATOM 2764 C CA . CYS A 1 337 ? -20.401 -11.101 4.419 1.00 93.31 337 CYS A CA 1
ATOM 2765 C C . CYS A 1 337 ? -21.540 -11.496 3.478 1.00 93.31 337 CYS A C 1
ATOM 2767 O O . CYS A 1 337 ? -21.498 -12.551 2.846 1.00 93.31 337 CYS A O 1
ATOM 2769 N N . ASP A 1 338 ? -22.528 -10.613 3.325 1.00 92.12 338 ASP A N 1
ATOM 2770 C CA . ASP A 1 338 ? -23.504 -10.712 2.244 1.00 92.12 338 ASP A CA 1
ATOM 2771 C C . ASP A 1 338 ? -23.057 -9.927 0.996 1.00 92.12 338 ASP A C 1
ATOM 2773 O O . ASP A 1 338 ? -22.173 -9.065 1.036 1.00 92.12 338 ASP A O 1
ATOM 2777 N N . LYS A 1 339 ? -23.701 -10.207 -0.143 1.00 92.31 339 LYS A N 1
ATOM 2778 C CA . LYS A 1 339 ? -23.392 -9.547 -1.423 1.00 92.31 339 LYS A CA 1
ATOM 2779 C C . LYS A 1 339 ? -23.597 -8.027 -1.386 1.00 92.31 339 LYS A C 1
ATOM 2781 O O . LYS A 1 339 ? -22.942 -7.308 -2.139 1.00 92.31 339 LYS A O 1
ATOM 2786 N N . GLY A 1 340 ? -24.520 -7.536 -0.559 1.00 93.56 340 GLY A N 1
ATOM 2787 C CA . GLY A 1 340 ? -24.793 -6.110 -0.404 1.00 93.56 340 GLY A CA 1
ATOM 2788 C C . GLY A 1 340 ? -23.634 -5.395 0.282 1.00 93.56 340 GLY A C 1
ATOM 2789 O O . GLY A 1 340 ? -23.154 -4.384 -0.231 1.00 93.56 340 GLY A O 1
ATOM 2790 N N . PHE A 1 341 ? -23.132 -5.956 1.380 1.00 95.19 341 PHE A N 1
ATOM 2791 C CA . PHE A 1 341 ? -21.951 -5.469 2.080 1.00 95.19 341 PHE A CA 1
ATOM 2792 C C . PHE A 1 341 ? -20.719 -5.475 1.179 1.00 95.19 341 PHE A C 1
ATOM 2794 O O . PHE A 1 341 ? -20.067 -4.440 1.051 1.00 95.19 341 PHE A O 1
ATOM 2801 N N . VAL A 1 342 ? -20.433 -6.598 0.507 1.00 95.69 342 VAL A N 1
ATOM 2802 C CA . VAL A 1 342 ? -19.273 -6.718 -0.395 1.00 95.69 342 VAL A CA 1
ATOM 2803 C C . VAL A 1 342 ? -19.307 -5.625 -1.464 1.00 95.69 342 VAL A C 1
ATOM 2805 O O . VAL A 1 342 ? -18.300 -4.957 -1.702 1.00 95.69 342 VAL A O 1
ATOM 2808 N N . LYS A 1 343 ? -20.481 -5.379 -2.059 1.00 95.75 343 LYS A N 1
ATOM 2809 C CA . LYS A 1 343 ? -20.671 -4.316 -3.050 1.00 95.75 343 LYS A CA 1
ATOM 2810 C C . LYS A 1 343 ? -20.414 -2.922 -2.466 1.00 95.75 343 LYS A C 1
ATOM 2812 O O . LYS A 1 343 ? -19.638 -2.171 -3.051 1.00 95.75 343 LYS A O 1
ATOM 2817 N N . ARG A 1 344 ? -21.018 -2.583 -1.319 1.00 96.06 344 ARG A N 1
ATOM 2818 C CA . ARG A 1 344 ? -20.820 -1.272 -0.666 1.00 96.06 344 ARG A CA 1
ATOM 2819 C C . ARG A 1 344 ? -19.361 -1.047 -0.278 1.00 96.06 344 ARG A C 1
ATOM 2821 O O . ARG A 1 344 ? -18.834 0.042 -0.486 1.00 96.06 344 ARG A O 1
ATOM 2828 N N . LEU A 1 345 ? -18.695 -2.076 0.250 1.00 96.50 345 LEU A N 1
ATOM 2829 C CA . LEU A 1 345 ? -17.278 -2.015 0.599 1.00 96.50 345 LEU A CA 1
ATOM 2830 C C . LEU A 1 345 ? -16.410 -1.818 -0.648 1.00 96.50 345 LEU A C 1
ATOM 2832 O O . LEU A 1 345 ? -15.526 -0.965 -0.635 1.00 96.50 345 LEU A O 1
ATOM 2836 N N . ARG A 1 346 ? -16.679 -2.553 -1.735 1.00 94.81 346 ARG A N 1
ATOM 2837 C CA . ARG A 1 346 ? -15.966 -2.403 -3.012 1.00 94.81 346 ARG A CA 1
ATOM 2838 C C . ARG A 1 346 ? -16.088 -0.976 -3.549 1.00 94.81 346 ARG A C 1
ATOM 2840 O O . ARG A 1 346 ? -15.068 -0.361 -3.843 1.00 94.81 346 ARG A O 1
ATOM 2847 N N . GLU A 1 347 ? -17.302 -0.429 -3.594 1.00 91.44 347 GLU A N 1
ATOM 2848 C CA . GLU A 1 347 ? -17.564 0.952 -4.028 1.00 91.44 347 GLU A CA 1
ATOM 2849 C C . GLU A 1 347 ? -16.855 1.982 -3.131 1.00 91.44 347 GLU A C 1
ATOM 2851 O O . GLU A 1 347 ? -16.221 2.915 -3.627 1.00 91.44 347 GLU A O 1
ATOM 2856 N N . PHE A 1 348 ? -16.904 1.796 -1.808 1.00 93.81 348 PHE A N 1
ATOM 2857 C CA . PHE A 1 348 ? -16.214 2.660 -0.851 1.00 93.81 348 PHE A CA 1
ATOM 2858 C C . PHE A 1 348 ? -14.692 2.639 -1.042 1.00 93.81 348 PHE A C 1
ATOM 2860 O O . PHE A 1 348 ? -14.065 3.699 -1.101 1.00 93.81 348 PHE A O 1
ATOM 2867 N N . LEU A 1 349 ? -14.086 1.453 -1.141 1.00 91.00 349 LEU A N 1
ATOM 2868 C CA . LEU A 1 349 ? -12.636 1.319 -1.252 1.00 91.00 349 LEU A CA 1
ATOM 2869 C C . LEU A 1 349 ? -12.124 1.814 -2.606 1.00 91.00 349 LEU A C 1
ATOM 2871 O O . LEU A 1 349 ? -11.162 2.572 -2.633 1.00 91.00 349 LEU A O 1
ATOM 2875 N N . GLN A 1 350 ? -12.783 1.462 -3.713 1.00 86.88 350 GLN A N 1
ATOM 2876 C CA . GLN A 1 350 ? -12.396 1.921 -5.056 1.00 86.88 350 GLN A CA 1
ATOM 2877 C C . GLN A 1 350 ? -12.460 3.443 -5.206 1.00 86.88 350 GLN A C 1
ATOM 2879 O O . GLN A 1 350 ? -11.707 4.014 -5.990 1.00 86.88 350 GLN A O 1
ATOM 2884 N N . ARG A 1 351 ? -13.352 4.096 -4.455 1.00 85.56 351 ARG A N 1
ATOM 2885 C CA . ARG A 1 351 ? -13.457 5.553 -4.427 1.00 85.56 351 ARG A CA 1
ATOM 2886 C C . ARG A 1 351 ? -12.352 6.203 -3.595 1.00 85.56 351 ARG A C 1
ATOM 2888 O O . ARG A 1 351 ? -11.827 7.233 -3.986 1.00 85.56 351 ARG A O 1
ATOM 2895 N N . ASN A 1 352 ? -12.034 5.657 -2.424 1.00 85.56 352 ASN A N 1
ATOM 2896 C CA . ASN A 1 352 ? -11.194 6.360 -1.445 1.00 85.56 352 ASN A CA 1
ATOM 2897 C C . ASN A 1 352 ? -9.732 5.897 -1.425 1.00 85.56 352 ASN A C 1
ATOM 2899 O O . ASN A 1 352 ? -8.885 6.588 -0.858 1.00 85.56 352 ASN A O 1
ATOM 2903 N N . ILE A 1 353 ? -9.426 4.741 -2.018 1.00 83.94 353 ILE A N 1
ATOM 2904 C CA . ILE A 1 353 ? -8.102 4.120 -1.988 1.00 83.94 353 ILE A CA 1
ATOM 2905 C C . ILE A 1 353 ? -7.509 4.097 -3.392 1.00 83.94 353 ILE A C 1
ATOM 2907 O O . ILE A 1 353 ? -8.053 3.487 -4.305 1.00 83.94 353 ILE A O 1
ATOM 2911 N N . SER A 1 354 ? -6.337 4.713 -3.536 1.00 75.44 354 SER A N 1
ATOM 2912 C CA . SER A 1 354 ? -5.625 4.844 -4.811 1.00 75.44 354 SER A CA 1
ATOM 2913 C C . SER A 1 354 ? -4.846 3.602 -5.251 1.00 75.44 354 SER A C 1
ATOM 2915 O O . SER A 1 354 ? -4.279 3.576 -6.337 1.00 75.44 354 SER A O 1
ATOM 2917 N N . ARG A 1 355 ? -4.721 2.585 -4.393 1.00 80.81 355 ARG A N 1
ATOM 2918 C CA . ARG A 1 355 ? -4.013 1.334 -4.702 1.00 80.81 355 ARG A CA 1
ATOM 2919 C C . ARG A 1 355 ? -4.725 0.165 -4.039 1.00 80.81 355 ARG A C 1
ATOM 2921 O O . ARG A 1 355 ? -4.455 -0.162 -2.884 1.00 80.81 355 ARG A O 1
ATOM 2928 N N . ILE A 1 356 ? -5.656 -0.431 -4.776 1.00 85.50 356 ILE A N 1
ATOM 2929 C CA . ILE A 1 356 ? -6.425 -1.592 -4.339 1.00 85.50 356 ILE A CA 1
ATOM 2930 C C . ILE A 1 356 ? -6.350 -2.712 -5.378 1.00 85.50 356 ILE A C 1
ATOM 2932 O O . ILE A 1 356 ? -6.618 -2.487 -6.557 1.00 85.50 356 ILE A O 1
ATOM 2936 N N . THR A 1 357 ? -6.041 -3.922 -4.919 1.00 87.75 357 THR A N 1
ATOM 2937 C CA . THR A 1 357 ? -6.164 -5.157 -5.701 1.00 87.75 357 THR A CA 1
ATOM 2938 C C . THR A 1 357 ? -7.289 -5.992 -5.112 1.00 87.75 357 THR A C 1
ATOM 2940 O O . THR A 1 357 ? -7.257 -6.330 -3.931 1.00 87.75 357 THR A O 1
ATOM 2943 N N . TRP A 1 358 ? -8.280 -6.333 -5.930 1.00 90.88 358 TRP A N 1
ATOM 2944 C CA . TRP A 1 358 ? -9.385 -7.200 -5.535 1.00 90.88 358 TRP A CA 1
ATOM 2945 C C . TRP A 1 358 ? -9.201 -8.586 -6.153 1.00 90.88 358 TRP A C 1
ATOM 2947 O O . TRP A 1 358 ? -9.063 -8.694 -7.370 1.00 90.88 358 TRP A O 1
ATOM 2957 N N . LEU A 1 359 ? -9.183 -9.629 -5.325 1.00 90.69 359 LEU A N 1
ATOM 2958 C CA . LEU A 1 359 ? -9.020 -11.020 -5.739 1.00 90.69 359 LEU A CA 1
ATOM 2959 C C . LEU A 1 359 ? -10.293 -11.797 -5.423 1.00 90.69 359 LEU A C 1
ATOM 2961 O O . LEU A 1 359 ? -10.612 -12.011 -4.255 1.00 90.69 359 LEU A O 1
ATOM 2965 N N . ASP A 1 360 ? -10.992 -12.232 -6.465 1.00 90.38 360 ASP A N 1
ATOM 2966 C CA . ASP A 1 360 ? -12.135 -13.132 -6.342 1.00 90.38 360 ASP A CA 1
ATOM 2967 C C . ASP A 1 360 ? -11.625 -14.589 -6.323 1.00 90.38 360 ASP A C 1
ATOM 2969 O O . ASP A 1 360 ? -10.802 -14.983 -7.153 1.00 90.38 360 ASP A O 1
ATOM 2973 N N . LEU A 1 361 ? -12.070 -15.384 -5.344 1.00 90.44 361 LEU A N 1
ATOM 2974 C CA . LEU A 1 361 ? -11.606 -16.763 -5.108 1.00 90.44 361 LEU A CA 1
ATOM 2975 C C . LEU A 1 361 ? -12.509 -17.819 -5.760 1.00 90.44 361 LEU A C 1
ATOM 2977 O O . LEU A 1 361 ? -12.556 -18.976 -5.332 1.00 90.44 361 LEU A O 1
ATOM 2981 N N . ASP A 1 362 ? -13.222 -17.444 -6.819 1.00 88.81 362 ASP A N 1
ATOM 2982 C CA . ASP A 1 362 ? -13.989 -18.398 -7.605 1.00 88.81 362 ASP A CA 1
ATOM 2983 C C . ASP A 1 362 ? -13.065 -19.391 -8.338 1.00 88.81 362 ASP A C 1
ATOM 2985 O O . ASP A 1 362 ? -11.930 -19.087 -8.722 1.00 88.81 362 ASP A O 1
ATOM 2989 N N . ILE A 1 363 ? -13.565 -20.609 -8.552 1.00 89.31 363 ILE A N 1
ATOM 2990 C CA . ILE A 1 363 ? -12.787 -21.713 -9.135 1.00 89.31 363 ILE A CA 1
ATOM 2991 C C . ILE A 1 363 ? -12.245 -21.351 -10.522 1.00 89.31 363 ILE A C 1
ATOM 2993 O O . ILE A 1 363 ? -11.137 -21.756 -10.879 1.00 89.31 363 ILE A O 1
ATOM 2997 N N . SER A 1 364 ? -13.014 -20.602 -11.317 1.00 88.00 364 SER A N 1
ATOM 2998 C CA . SER A 1 364 ? -12.628 -20.271 -12.686 1.00 88.00 364 SER A CA 1
ATOM 2999 C C . SER A 1 364 ? -11.441 -19.313 -12.708 1.00 88.00 364 SER A C 1
ATOM 3001 O O . SER A 1 364 ? -10.468 -19.572 -13.418 1.00 88.00 364 SER A O 1
ATOM 3003 N N . THR A 1 365 ? -11.467 -18.273 -11.876 1.00 86.94 365 THR A N 1
ATOM 3004 C CA . THR A 1 365 ? -10.367 -17.323 -11.717 1.00 86.94 365 THR A CA 1
ATOM 3005 C C . THR A 1 365 ? -9.142 -18.040 -11.169 1.00 86.94 365 THR A C 1
ATOM 3007 O O . THR A 1 365 ? -8.056 -17.945 -11.747 1.00 86.94 365 THR A O 1
ATOM 3010 N N . MET A 1 366 ? -9.310 -18.842 -10.118 1.00 90.44 366 MET A N 1
ATOM 3011 C CA . MET A 1 366 ? -8.195 -19.518 -9.455 1.00 90.44 366 MET A CA 1
ATOM 3012 C C . MET A 1 366 ? -7.505 -20.557 -10.341 1.00 90.44 366 MET A C 1
ATOM 3014 O O . MET A 1 366 ? -6.282 -20.666 -10.295 1.00 90.44 366 MET A O 1
ATOM 3018 N N . ASN A 1 367 ? -8.240 -21.301 -11.170 1.00 92.00 367 ASN A N 1
ATOM 3019 C CA . ASN A 1 367 ? -7.648 -22.337 -12.020 1.00 92.00 367 ASN A CA 1
ATOM 3020 C C . ASN A 1 367 ? -7.079 -21.806 -13.346 1.00 92.00 367 ASN A C 1
ATOM 3022 O O . ASN A 1 367 ? -6.197 -22.456 -13.905 1.00 92.00 367 ASN A O 1
ATOM 3026 N N . ASN A 1 368 ? -7.554 -20.660 -13.850 1.00 87.81 368 ASN A N 1
ATOM 3027 C CA . ASN A 1 368 ? -7.179 -20.161 -15.182 1.00 87.81 368 ASN A CA 1
ATOM 3028 C C . ASN A 1 368 ? -6.253 -18.937 -15.168 1.00 87.81 368 ASN A C 1
ATOM 3030 O O . ASN A 1 368 ? -5.656 -18.626 -16.196 1.00 87.81 368 ASN A O 1
ATOM 3034 N N . SER A 1 369 ? -6.130 -18.226 -14.043 1.00 85.06 369 SER A N 1
ATOM 3035 C CA . SER A 1 369 ? -5.295 -17.024 -13.955 1.00 85.06 369 SER A CA 1
ATOM 3036 C C . SER A 1 369 ? -3.921 -17.300 -13.344 1.00 85.06 369 SER A C 1
ATOM 3038 O O . SER A 1 369 ? -3.747 -18.182 -12.503 1.00 85.06 369 SER A O 1
ATOM 3040 N N . HIS A 1 370 ? -2.933 -16.507 -13.755 1.00 84.44 370 HIS A N 1
ATOM 3041 C CA . HIS A 1 370 ? -1.661 -16.376 -13.054 1.00 84.44 370 HIS A CA 1
ATOM 3042 C C . HIS A 1 370 ? -1.714 -15.106 -12.212 1.00 84.44 370 HIS A C 1
ATOM 3044 O O . HIS A 1 370 ? -1.583 -14.000 -12.736 1.00 84.44 370 HIS A O 1
ATOM 3050 N N . ILE A 1 371 ? -1.933 -15.248 -10.905 1.00 85.44 371 ILE A N 1
ATOM 3051 C CA . ILE A 1 371 ? -2.041 -14.070 -10.034 1.00 85.44 371 ILE A CA 1
ATOM 3052 C C . ILE A 1 371 ? -0.667 -13.493 -9.684 1.00 85.44 371 ILE A C 1
ATOM 3054 O O . ILE A 1 371 ? -0.579 -12.325 -9.321 1.00 85.44 371 ILE A O 1
ATOM 3058 N N . THR A 1 372 ? 0.408 -14.277 -9.793 1.00 87.00 372 THR A N 1
ATOM 3059 C CA . THR A 1 372 ? 1.781 -13.818 -9.560 1.00 87.00 372 THR A CA 1
ATOM 3060 C C . THR A 1 372 ? 2.560 -13.667 -10.866 1.00 87.00 372 THR A C 1
ATOM 3062 O O . THR A 1 372 ? 2.260 -14.345 -11.854 1.00 87.00 372 THR A O 1
ATOM 3065 N N . PRO A 1 373 ? 3.580 -12.791 -10.890 1.00 87.56 373 PRO A N 1
ATOM 3066 C CA . PRO A 1 373 ? 4.492 -12.699 -12.020 1.00 87.56 373 PRO A CA 1
ATOM 3067 C C . PRO A 1 373 ? 5.186 -14.013 -12.311 1.00 87.56 373 PRO A C 1
ATOM 3069 O O . PRO A 1 373 ? 5.618 -14.709 -11.388 1.00 87.56 373 PRO A O 1
ATOM 3072 N N . HIS A 1 374 ? 5.347 -14.318 -13.591 1.00 87.38 374 HIS A N 1
ATOM 3073 C CA . HIS A 1 374 ? 6.105 -15.481 -14.023 1.00 87.38 374 HIS A CA 1
ATOM 3074 C C . HIS A 1 374 ? 6.809 -15.224 -15.348 1.00 87.38 374 HIS A C 1
ATOM 3076 O O . HIS A 1 374 ? 6.368 -14.398 -16.144 1.00 87.38 374 HIS A O 1
ATOM 3082 N N . PHE A 1 375 ? 7.905 -15.933 -15.576 1.00 85.56 375 PHE A N 1
ATOM 3083 C CA . PHE A 1 375 ? 8.577 -15.957 -16.863 1.00 85.56 375 PHE A CA 1
ATOM 3084 C C . PHE A 1 375 ? 7.838 -16.896 -17.822 1.00 85.56 375 PHE A C 1
ATOM 3086 O O . PHE A 1 375 ? 7.639 -18.070 -17.509 1.00 85.56 375 PHE A O 1
ATOM 3093 N N . ASP A 1 376 ? 7.418 -16.370 -18.967 1.00 84.25 376 ASP A N 1
ATOM 3094 C CA . ASP A 1 376 ? 6.871 -17.131 -20.087 1.00 84.25 376 ASP A CA 1
ATOM 3095 C C . ASP A 1 376 ? 8.028 -17.489 -21.028 1.00 84.25 376 ASP A C 1
ATOM 3097 O O . ASP A 1 376 ? 8.607 -16.610 -21.671 1.00 84.25 376 ASP A O 1
ATOM 3101 N N . GLU A 1 377 ? 8.380 -18.778 -21.073 1.00 82.88 377 GLU A N 1
ATOM 3102 C CA . GLU A 1 377 ? 9.463 -19.298 -21.916 1.00 82.88 377 GLU A CA 1
ATOM 3103 C C . GLU A 1 377 ? 9.149 -19.178 -23.412 1.00 82.88 377 GLU A C 1
ATOM 3105 O O . GLU A 1 377 ? 10.060 -18.936 -24.198 1.00 82.88 377 GLU A O 1
ATOM 3110 N N . GLU A 1 378 ? 7.880 -19.296 -23.820 1.00 80.06 378 GLU A N 1
ATOM 3111 C CA . GLU A 1 378 ? 7.494 -19.218 -25.237 1.00 80.06 378 GLU A CA 1
ATOM 3112 C C . GLU A 1 378 ? 7.617 -17.790 -25.763 1.00 80.06 378 GLU A C 1
ATOM 3114 O O . GLU A 1 378 ? 8.016 -17.567 -26.905 1.00 80.06 378 GLU A O 1
ATOM 3119 N N . LYS A 1 379 ? 7.268 -16.811 -24.923 1.00 74.56 379 LYS A N 1
ATOM 3120 C CA . LYS A 1 379 ? 7.367 -15.383 -25.255 1.00 74.56 379 LYS A CA 1
ATOM 3121 C C . LYS A 1 379 ? 8.692 -14.753 -24.825 1.00 74.56 379 LYS A C 1
ATOM 3123 O O . LYS A 1 379 ? 8.842 -13.545 -25.000 1.00 74.56 379 LYS A O 1
ATOM 3128 N N . ASN A 1 380 ? 9.593 -15.540 -24.229 1.00 72.19 380 ASN A N 1
ATOM 3129 C CA . ASN A 1 380 ? 10.873 -15.113 -23.661 1.00 72.19 380 ASN A CA 1
ATOM 3130 C C . ASN A 1 380 ? 10.762 -13.829 -22.814 1.00 72.19 380 ASN A C 1
ATOM 3132 O O . ASN A 1 380 ? 11.574 -12.910 -22.925 1.00 72.19 380 ASN A O 1
ATOM 3136 N N . LYS A 1 381 ? 9.702 -13.718 -22.004 1.00 72.81 381 LYS A N 1
ATOM 3137 C CA . LYS A 1 381 ? 9.431 -12.500 -21.231 1.00 72.81 381 LYS A CA 1
ATOM 3138 C C . LYS A 1 381 ? 8.683 -12.780 -19.948 1.00 72.81 381 LYS A C 1
ATOM 3140 O O . LYS A 1 381 ? 7.923 -13.737 -19.835 1.00 72.81 381 LYS A O 1
ATOM 3145 N N . PHE A 1 382 ? 8.829 -11.876 -18.991 1.00 75.62 382 PHE A N 1
ATOM 3146 C CA . PHE A 1 382 ? 7.979 -11.903 -17.818 1.00 75.62 382 PHE A CA 1
ATOM 3147 C C . PHE A 1 382 ? 6.564 -11.418 -18.129 1.00 75.62 382 PHE A C 1
ATOM 3149 O O . PHE A 1 382 ? 6.358 -10.356 -18.714 1.00 75.62 382 PHE A O 1
ATOM 3156 N N . ILE A 1 383 ? 5.585 -12.188 -17.670 1.00 79.44 383 ILE A N 1
ATOM 3157 C CA . ILE A 1 383 ? 4.181 -11.806 -17.641 1.00 79.44 383 ILE A CA 1
ATOM 3158 C C . ILE A 1 383 ? 3.850 -11.294 -16.244 1.00 79.44 383 ILE A C 1
ATOM 3160 O O . ILE A 1 383 ? 4.172 -11.920 -15.228 1.00 79.44 383 ILE A O 1
ATOM 3164 N N . THR A 1 384 ? 3.192 -10.139 -16.208 1.00 77.25 384 THR A N 1
ATOM 3165 C CA . THR A 1 384 ? 2.723 -9.514 -14.977 1.00 77.25 384 THR A CA 1
ATOM 3166 C C . THR A 1 384 ? 1.520 -10.281 -14.421 1.00 77.25 384 THR A C 1
ATOM 3168 O O . THR A 1 384 ? 0.655 -10.745 -15.161 1.00 77.25 384 THR A O 1
ATOM 3171 N N . GLY A 1 385 ? 1.471 -10.438 -13.099 1.00 77.50 385 GLY A N 1
ATOM 3172 C CA . GLY A 1 385 ? 0.313 -10.994 -12.391 1.00 77.50 385 GLY A CA 1
ATOM 3173 C C . GLY A 1 385 ? -0.412 -9.909 -11.597 1.00 77.50 385 GLY A C 1
ATOM 3174 O O . GLY A 1 385 ? 0.167 -8.864 -11.304 1.00 77.50 385 GLY A O 1
ATOM 3175 N N . SER A 1 386 ? -1.657 -10.157 -11.184 1.00 80.81 386 SER A N 1
ATOM 3176 C CA . SER A 1 386 ? -2.454 -9.213 -10.374 1.00 80.81 386 SER A CA 1
ATOM 3177 C C . SER A 1 386 ? -1.812 -8.836 -9.028 1.00 80.81 386 SER A C 1
ATOM 3179 O O . SER A 1 386 ? -2.133 -7.794 -8.458 1.00 80.81 386 SER A O 1
ATOM 3181 N N . LEU A 1 387 ? -0.899 -9.666 -8.516 1.00 83.94 387 LEU A N 1
ATOM 3182 C CA . LEU A 1 387 ? -0.106 -9.430 -7.307 1.00 83.94 387 LEU A CA 1
ATOM 3183 C C . LEU A 1 387 ? 1.231 -8.713 -7.573 1.00 83.94 387 LEU A C 1
ATOM 3185 O O . LEU A 1 387 ? 2.054 -8.598 -6.665 1.00 83.94 387 LEU A O 1
ATOM 3189 N N . GLN A 1 388 ? 1.468 -8.227 -8.795 1.00 83.56 388 GLN A N 1
ATOM 3190 C CA . GLN A 1 388 ? 2.576 -7.319 -9.083 1.00 83.56 388 GLN A CA 1
ATOM 3191 C C . GLN A 1 388 ? 2.148 -5.875 -8.910 1.00 83.56 388 GLN A C 1
ATOM 3193 O O . GLN A 1 388 ? 1.556 -5.257 -9.793 1.00 83.56 388 GLN A O 1
ATOM 3198 N N . PHE A 1 389 ? 2.505 -5.323 -7.768 1.00 80.19 389 PHE A N 1
ATOM 3199 C CA . PHE A 1 389 ? 2.250 -3.937 -7.427 1.00 80.19 389 PHE A CA 1
ATOM 3200 C C . PHE A 1 389 ? 3.481 -3.344 -6.737 1.00 80.19 389 PHE A C 1
ATOM 3202 O O . PHE A 1 389 ? 4.375 -4.102 -6.337 1.00 80.19 389 PHE A O 1
ATOM 3209 N N . PRO A 1 390 ? 3.561 -2.006 -6.610 1.00 83.50 390 PRO A N 1
ATOM 3210 C CA . PRO A 1 390 ? 4.684 -1.347 -5.960 1.00 83.50 390 PRO A CA 1
ATOM 3211 C C . PRO A 1 390 ? 5.005 -1.922 -4.588 1.00 83.50 390 PRO A C 1
ATOM 3213 O O . PRO A 1 390 ? 4.142 -2.452 -3.896 1.00 83.50 390 PRO A O 1
ATOM 3216 N N . LEU A 1 391 ? 6.250 -1.762 -4.156 1.00 85.31 391 LEU A N 1
ATOM 3217 C CA . LEU A 1 391 ? 6.731 -2.313 -2.890 1.00 85.31 391 LEU A CA 1
ATOM 3218 C C . LEU A 1 391 ? 5.927 -1.834 -1.665 1.00 85.31 391 LEU A C 1
ATOM 3220 O O . LEU A 1 391 ? 5.880 -2.524 -0.648 1.00 85.31 391 LEU A O 1
ATOM 3224 N N . TYR A 1 392 ? 5.289 -0.666 -1.769 1.00 87.31 392 TYR A N 1
ATOM 3225 C CA . TYR A 1 392 ? 4.703 0.059 -0.650 1.00 87.31 392 TYR A CA 1
ATOM 3226 C C . TYR A 1 392 ? 3.232 0.432 -0.862 1.00 87.31 392 TYR A C 1
ATOM 3228 O O . TYR A 1 392 ? 2.813 0.706 -1.987 1.00 87.31 392 TYR A O 1
ATOM 3236 N N . ARG A 1 393 ? 2.495 0.563 0.253 1.00 85.44 393 ARG A N 1
ATOM 3237 C CA . ARG A 1 393 ? 1.140 1.152 0.323 1.00 85.44 393 ARG A CA 1
ATOM 3238 C C . ARG A 1 393 ? 0.076 0.427 -0.515 1.00 85.44 393 ARG A C 1
ATOM 3240 O O . ARG A 1 393 ? -0.683 1.058 -1.252 1.00 85.44 393 ARG A O 1
ATOM 3247 N N . ASN A 1 394 ? 0.000 -0.892 -0.386 1.00 87.56 394 ASN A N 1
ATOM 3248 C CA . ASN A 1 394 ? -0.993 -1.690 -1.102 1.00 87.56 394 ASN A CA 1
ATOM 3249 C C . ASN A 1 394 ? -2.126 -2.130 -0.174 1.00 87.56 394 ASN A C 1
ATOM 3251 O O . ASN A 1 394 ? -1.890 -2.509 0.976 1.00 87.56 394 ASN A O 1
ATOM 3255 N N . LEU A 1 395 ? -3.351 -2.125 -0.694 1.00 91.25 395 LEU A N 1
ATOM 3256 C CA . LEU A 1 395 ? -4.494 -2.784 -0.076 1.00 91.25 395 LEU A CA 1
ATOM 3257 C C . LEU A 1 395 ? -4.919 -3.956 -0.956 1.00 91.25 395 LEU A C 1
ATOM 3259 O O . LEU A 1 395 ? -5.223 -3.770 -2.133 1.00 91.25 395 LEU A O 1
ATOM 3263 N N . VAL A 1 396 ? -4.963 -5.155 -0.386 1.00 92.88 396 VAL A N 1
ATOM 3264 C CA . VAL A 1 396 ? -5.431 -6.353 -1.085 1.00 92.88 396 VAL A CA 1
ATOM 3265 C C . VAL A 1 396 ? -6.707 -6.844 -0.422 1.00 92.88 396 VAL A C 1
ATOM 3267 O O . VAL A 1 396 ? -6.748 -7.054 0.790 1.00 92.88 396 VAL A O 1
ATOM 3270 N N . VAL A 1 397 ? -7.760 -7.009 -1.215 1.00 95.12 397 VAL A N 1
ATOM 3271 C CA . VAL A 1 397 ? -9.022 -7.597 -0.768 1.00 95.12 397 VAL A CA 1
ATOM 3272 C C . VAL A 1 397 ? -9.128 -9.001 -1.339 1.00 95.12 397 VAL A C 1
ATOM 3274 O O . VAL A 1 397 ? -9.044 -9.182 -2.550 1.00 95.12 397 VAL A O 1
ATOM 3277 N N . VAL A 1 398 ? -9.292 -9.983 -0.459 1.00 95.06 398 VAL A N 1
ATOM 3278 C CA . VAL A 1 398 ? -9.465 -11.398 -0.795 1.00 95.06 398 VAL A CA 1
ATOM 3279 C C . VAL A 1 398 ? -10.927 -11.750 -0.554 1.00 95.06 398 VAL A C 1
ATOM 3281 O O . VAL A 1 398 ? -11.385 -11.764 0.590 1.00 95.06 398 VAL A O 1
ATOM 3284 N N . ASP A 1 399 ? -11.669 -11.994 -1.626 1.00 94.25 399 ASP A N 1
ATOM 3285 C CA . ASP A 1 399 ? -13.108 -12.233 -1.584 1.00 94.25 399 ASP A CA 1
ATOM 3286 C C . ASP A 1 399 ? -13.426 -13.732 -1.648 1.00 94.25 399 ASP A C 1
ATOM 3288 O O . ASP A 1 399 ? -13.651 -14.310 -2.715 1.00 94.25 399 ASP A O 1
ATOM 3292 N N . GLU A 1 400 ? -13.466 -14.364 -0.473 1.00 93.75 400 GLU A N 1
ATOM 3293 C CA . GLU A 1 400 ? -13.898 -15.753 -0.288 1.00 93.75 400 GLU A CA 1
ATOM 3294 C C . GLU A 1 400 ? -15.427 -15.906 -0.374 1.00 93.75 400 GLU A C 1
ATOM 3296 O O . GLU A 1 400 ? -15.916 -17.030 -0.414 1.00 93.75 400 GLU A O 1
ATOM 3301 N N . THR A 1 401 ? -16.218 -14.826 -0.459 1.00 91.12 401 THR A N 1
ATOM 3302 C CA . THR A 1 401 ? -17.687 -14.939 -0.631 1.00 91.12 401 THR A CA 1
ATOM 3303 C C . THR A 1 401 ? -18.078 -15.478 -2.009 1.00 91.12 401 THR A C 1
ATOM 3305 O O . THR A 1 401 ? -19.209 -15.916 -2.228 1.00 91.12 401 THR A O 1
ATOM 3308 N N . THR A 1 402 ? -17.131 -15.448 -2.947 1.00 86.12 402 THR A N 1
ATOM 3309 C CA . THR A 1 402 ? -17.257 -16.009 -4.296 1.00 86.12 402 THR A CA 1
ATOM 3310 C C . THR A 1 402 ? -16.818 -17.471 -4.380 1.00 86.12 402 THR A C 1
ATOM 3312 O O . THR A 1 402 ? -16.958 -18.084 -5.442 1.00 86.12 402 THR A O 1
ATOM 3315 N N . LEU A 1 403 ? -16.310 -18.037 -3.279 1.00 85.00 403 LEU A N 1
ATOM 3316 C CA . LEU A 1 403 ? -15.815 -19.405 -3.218 1.00 85.00 403 LEU A CA 1
ATOM 3317 C C . LEU A 1 403 ? -16.970 -20.391 -3.435 1.00 85.00 403 LEU A C 1
ATOM 3319 O O . LEU A 1 403 ? -18.054 -20.262 -2.868 1.00 85.00 403 LEU A O 1
ATOM 3323 N N . GLN A 1 404 ? -16.743 -21.370 -4.306 1.00 82.75 404 GLN A N 1
ATOM 3324 C CA . GLN A 1 404 ? -17.739 -22.362 -4.713 1.00 82.75 404 GLN A CA 1
ATOM 3325 C C . GLN A 1 404 ? -17.225 -23.768 -4.415 1.00 82.75 404 GLN A C 1
ATOM 3327 O O . GLN A 1 404 ? -16.017 -24.002 -4.375 1.00 82.75 404 GLN A O 1
ATOM 3332 N N . GLU A 1 405 ? -18.142 -24.718 -4.231 1.00 80.56 405 GLU A N 1
ATOM 3333 C CA . GLU A 1 405 ? -17.781 -26.134 -4.165 1.00 80.56 405 GLU A CA 1
ATOM 3334 C C . GLU A 1 405 ? -17.215 -26.606 -5.514 1.00 80.56 405 GLU A C 1
ATOM 3336 O O . GLU A 1 405 ? -17.802 -26.371 -6.571 1.00 80.56 405 GLU A O 1
ATOM 3341 N N . GLY A 1 406 ? -16.076 -27.296 -5.472 1.00 83.06 406 GLY A N 1
ATOM 3342 C CA . GLY A 1 406 ? -15.431 -27.899 -6.635 1.00 83.06 406 GLY A CA 1
ATOM 3343 C C . GLY A 1 406 ? -13.937 -28.119 -6.412 1.00 83.06 406 GLY A C 1
ATOM 3344 O O . GLY A 1 406 ? -13.437 -27.981 -5.295 1.00 83.06 406 GLY A O 1
ATOM 3345 N N . GLU A 1 407 ? -13.222 -28.497 -7.471 1.00 84.88 407 GLU A N 1
ATOM 3346 C CA . GLU A 1 407 ? -11.808 -28.870 -7.386 1.00 84.88 407 GLU A CA 1
ATOM 3347 C C . GLU A 1 407 ? -10.890 -27.759 -7.906 1.00 84.88 407 GLU A C 1
ATOM 3349 O O . GLU A 1 407 ? -11.028 -27.260 -9.029 1.00 84.88 407 GLU A O 1
ATOM 3354 N N . LEU A 1 408 ? -9.906 -27.394 -7.083 1.00 88.25 408 LEU A N 1
ATOM 3355 C CA . LEU A 1 408 ? -8.775 -26.598 -7.537 1.00 88.25 408 LEU A CA 1
ATOM 3356 C C . LEU A 1 408 ? -7.815 -27.500 -8.313 1.00 88.25 408 LEU A C 1
ATOM 3358 O O . LEU A 1 408 ? -7.335 -28.514 -7.806 1.00 88.25 408 LEU A O 1
ATOM 3362 N N . ALA A 1 409 ? -7.513 -27.097 -9.542 1.00 91.94 409 ALA A N 1
ATOM 3363 C CA . ALA A 1 409 ? -6.424 -27.663 -10.317 1.00 91.94 409 ALA A CA 1
ATOM 3364 C C . ALA A 1 409 ? -5.073 -27.260 -9.698 1.00 91.94 409 ALA A C 1
ATOM 3366 O O . ALA A 1 409 ? -5.004 -26.437 -8.781 1.00 91.94 409 ALA A O 1
ATOM 3367 N N . SER A 1 410 ? -3.973 -27.788 -10.239 1.00 91.06 410 SER A N 1
ATOM 3368 C CA . SER A 1 410 ? -2.612 -27.438 -9.802 1.00 91.06 410 SER A CA 1
ATOM 3369 C C . SER A 1 410 ? -2.380 -25.922 -9.735 1.00 91.06 410 SER A C 1
ATOM 3371 O O . SER A 1 410 ? -1.835 -25.434 -8.747 1.00 91.06 410 SER A O 1
ATOM 3373 N N . ARG A 1 411 ? -2.875 -25.175 -10.733 1.00 91.12 411 ARG A N 1
ATOM 3374 C CA . ARG A 1 411 ? -2.823 -23.705 -10.763 1.00 91.12 411 ARG A CA 1
ATOM 3375 C C . ARG A 1 411 ? -3.597 -23.063 -9.612 1.00 91.12 411 ARG A C 1
ATOM 3377 O O . ARG A 1 411 ? -3.085 -22.154 -8.970 1.00 91.12 411 ARG A O 1
ATOM 3384 N N . GLY A 1 412 ? -4.800 -23.553 -9.317 1.00 92.06 412 GLY A N 1
ATOM 3385 C CA . GLY A 1 412 ? -5.609 -23.062 -8.202 1.00 92.06 412 GLY A CA 1
ATOM 3386 C C . GLY A 1 412 ? -4.932 -23.275 -6.850 1.00 92.06 412 GLY A C 1
ATOM 3387 O O . GLY A 1 412 ? -4.931 -22.373 -6.014 1.00 92.06 412 GLY A O 1
ATOM 3388 N N . ILE A 1 413 ? -4.290 -24.430 -6.655 1.00 91.38 413 ILE A N 1
ATOM 3389 C CA . ILE A 1 413 ? -3.515 -24.733 -5.442 1.00 91.38 413 ILE A CA 1
ATOM 3390 C C . ILE A 1 413 ? -2.309 -23.789 -5.319 1.00 91.38 413 ILE A C 1
ATOM 3392 O O . ILE A 1 413 ? -2.053 -23.249 -4.242 1.00 91.38 413 ILE A O 1
ATOM 3396 N N . GLU A 1 414 ? -1.588 -23.553 -6.417 1.00 91.62 414 GLU A N 1
ATOM 3397 C CA . GLU A 1 414 ? -0.467 -22.608 -6.455 1.00 91.62 414 GLU A CA 1
ATOM 3398 C C . GLU A 1 414 ? -0.919 -21.178 -6.123 1.00 91.62 414 GLU A C 1
ATOM 3400 O O . GLU A 1 414 ? -0.325 -20.520 -5.267 1.00 91.62 414 GLU A O 1
ATOM 3405 N N . ASN A 1 415 ? -2.007 -20.716 -6.738 1.00 93.19 415 ASN A N 1
ATOM 3406 C CA . ASN A 1 415 ? -2.589 -19.405 -6.476 1.00 93.19 415 ASN A CA 1
ATOM 3407 C C . ASN A 1 415 ? -3.004 -19.264 -5.002 1.00 93.19 415 ASN A C 1
ATOM 3409 O O . ASN A 1 415 ? -2.638 -18.279 -4.363 1.00 93.19 415 ASN A O 1
ATOM 3413 N N . MET A 1 416 ? -3.660 -20.270 -4.413 1.00 92.06 416 MET A N 1
ATOM 3414 C CA . MET A 1 416 ? -3.984 -20.272 -2.978 1.00 92.06 416 MET A CA 1
ATOM 3415 C C . MET A 1 416 ? -2.733 -20.182 -2.098 1.00 92.06 416 MET A C 1
ATOM 3417 O O . MET A 1 416 ? -2.709 -19.416 -1.135 1.00 92.06 416 MET A O 1
ATOM 3421 N N . SER A 1 417 ? -1.674 -20.918 -2.442 1.00 91.81 417 SER A N 1
ATOM 3422 C CA . SER A 1 417 ? -0.390 -20.852 -1.734 1.00 91.81 417 SER A CA 1
ATOM 3423 C C . SER A 1 417 ? 0.241 -19.457 -1.821 1.00 91.81 417 SER A C 1
ATOM 3425 O O . SER A 1 417 ? 0.768 -18.945 -0.832 1.00 91.81 417 SER A O 1
ATOM 3427 N N . ASN A 1 418 ? 0.155 -18.802 -2.980 1.00 92.25 418 ASN A N 1
ATOM 3428 C CA . ASN A 1 418 ? 0.667 -17.447 -3.177 1.00 92.25 418 ASN A CA 1
ATOM 3429 C C . ASN A 1 418 ? -0.129 -16.398 -2.386 1.00 92.25 418 ASN A C 1
ATOM 3431 O O . ASN A 1 418 ? 0.479 -15.525 -1.763 1.00 92.25 418 ASN A O 1
ATOM 3435 N N . ILE A 1 419 ? -1.459 -16.514 -2.327 1.00 93.88 419 ILE A N 1
ATOM 3436 C CA . ILE A 1 419 ? -2.297 -15.648 -1.482 1.00 93.88 419 ILE A CA 1
ATOM 3437 C C . ILE A 1 419 ? -1.959 -15.880 -0.003 1.00 93.88 419 ILE A C 1
ATOM 3439 O O . ILE A 1 419 ? -1.739 -14.922 0.735 1.00 93.88 419 ILE A O 1
ATOM 3443 N N . ALA A 1 420 ? -1.824 -17.135 0.434 1.00 91.94 420 ALA A N 1
ATOM 3444 C CA . ALA A 1 420 ? -1.424 -17.450 1.804 1.00 91.94 420 ALA A CA 1
ATOM 3445 C C . ALA A 1 420 ? -0.033 -16.888 2.148 1.00 91.94 420 ALA A C 1
ATOM 3447 O O . ALA A 1 420 ? 0.174 -16.400 3.261 1.00 91.94 420 ALA A O 1
ATOM 3448 N N . SER A 1 421 ? 0.910 -16.907 1.201 1.00 91.69 421 SER A N 1
ATOM 3449 C CA . SER A 1 421 ? 2.231 -16.295 1.367 1.00 91.69 421 SER A CA 1
ATOM 3450 C C . SER A 1 421 ? 2.146 -14.775 1.543 1.00 91.69 421 SER A C 1
ATOM 3452 O O . SER A 1 421 ? 2.784 -14.209 2.437 1.00 91.69 421 SER A O 1
ATOM 3454 N N . LEU A 1 422 ? 1.318 -14.106 0.740 1.00 91.88 422 LEU A N 1
ATOM 3455 C CA . LEU A 1 422 ? 1.081 -12.670 0.854 1.00 91.88 422 LEU A CA 1
ATOM 3456 C C . 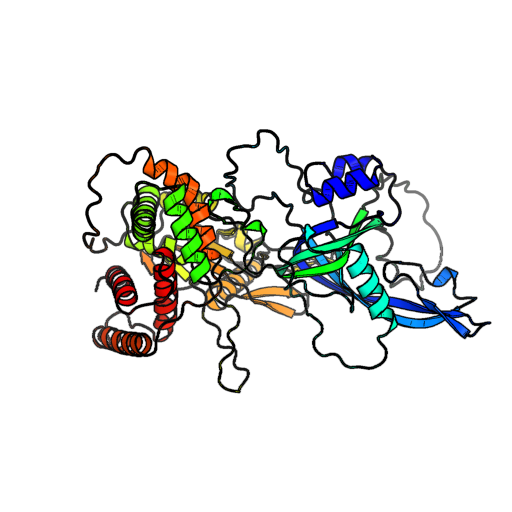LEU A 1 422 ? 0.456 -12.311 2.207 1.00 91.88 422 LEU A C 1
ATOM 3458 O O . LEU A 1 422 ? 0.974 -11.451 2.918 1.00 91.88 422 LEU A O 1
ATOM 3462 N N . VAL A 1 423 ? -0.620 -12.998 2.579 1.00 90.94 423 VAL A N 1
ATOM 3463 C CA . VAL A 1 423 ? -1.407 -12.704 3.781 1.00 90.94 423 VAL A CA 1
ATOM 3464 C C . VAL A 1 423 ? -0.619 -12.985 5.062 1.00 90.94 423 VAL A C 1
ATOM 3466 O O . VAL A 1 423 ? -0.657 -12.185 5.994 1.00 90.94 423 VAL A O 1
ATOM 3469 N N . ASN A 1 424 ? 0.139 -14.083 5.117 1.00 87.38 424 ASN A N 1
ATOM 3470 C CA . ASN A 1 424 ? 0.849 -14.475 6.338 1.00 87.38 424 ASN A CA 1
ATOM 3471 C C . ASN A 1 424 ? 2.256 -13.873 6.444 1.00 87.38 424 ASN A C 1
ATOM 3473 O O . ASN A 1 424 ? 2.723 -13.597 7.551 1.00 87.38 424 ASN A O 1
ATOM 3477 N N . TYR A 1 425 ? 2.939 -13.655 5.315 1.00 87.06 425 TYR A N 1
ATOM 3478 C CA . TYR A 1 425 ? 4.349 -13.245 5.302 1.00 87.06 425 TYR A CA 1
ATOM 3479 C C . TYR A 1 425 ? 4.611 -11.920 4.586 1.00 87.06 425 TYR A C 1
ATOM 3481 O O . TYR A 1 425 ? 5.709 -11.381 4.714 1.00 87.06 425 TYR A O 1
ATOM 3489 N N . GLY A 1 426 ? 3.639 -11.366 3.855 1.00 88.88 426 GLY A N 1
ATOM 3490 C CA . GLY A 1 426 ? 3.847 -10.167 3.046 1.00 88.88 426 GLY A CA 1
ATOM 3491 C C . GLY A 1 426 ? 4.777 -10.413 1.864 1.00 88.88 426 GLY A C 1
ATOM 3492 O O . GLY A 1 426 ? 5.634 -9.573 1.596 1.00 88.88 426 GLY A O 1
ATOM 3493 N N . ARG A 1 427 ? 4.683 -11.585 1.222 1.00 90.31 427 ARG A N 1
ATOM 3494 C CA . ARG A 1 427 ? 5.561 -11.973 0.111 1.00 90.31 427 ARG A CA 1
ATOM 3495 C C . ARG A 1 427 ? 4.788 -12.524 -1.075 1.00 90.31 427 ARG A C 1
ATOM 3497 O O . ARG A 1 427 ? 3.915 -13.370 -0.893 1.00 90.31 427 ARG A O 1
ATOM 3504 N N . VAL A 1 428 ? 5.188 -12.107 -2.270 1.00 89.31 428 VAL A N 1
ATOM 3505 C CA . VAL A 1 428 ? 4.671 -12.592 -3.553 1.00 89.31 428 VAL A CA 1
ATOM 3506 C C . VAL A 1 428 ? 5.770 -13.392 -4.246 1.00 89.31 428 VAL A C 1
ATOM 3508 O O . VAL A 1 428 ? 6.885 -12.899 -4.406 1.00 89.31 428 VAL A O 1
ATOM 3511 N N . ASN A 1 429 ? 5.476 -14.629 -4.646 1.00 90.44 429 ASN A N 1
ATOM 3512 C CA . ASN A 1 429 ? 6.455 -15.503 -5.293 1.00 90.44 429 ASN A CA 1
ATOM 3513 C C . ASN A 1 429 ? 6.465 -15.274 -6.805 1.00 90.44 429 ASN A C 1
ATOM 3515 O O . ASN A 1 429 ? 5.447 -15.461 -7.469 1.00 90.44 429 ASN A O 1
ATOM 3519 N N . TYR A 1 430 ? 7.617 -14.883 -7.340 1.00 89.38 430 TYR A N 1
ATOM 3520 C CA . TYR A 1 430 ? 7.827 -14.676 -8.769 1.00 89.38 430 TYR A CA 1
ATOM 3521 C C . TYR A 1 430 ? 8.314 -15.983 -9.381 1.00 89.38 430 TYR A C 1
ATOM 3523 O O . TYR A 1 430 ? 9.319 -16.535 -8.930 1.00 89.38 430 TYR A O 1
ATOM 3531 N N . GLY A 1 431 ? 7.591 -16.488 -10.376 1.00 86.00 431 GLY A N 1
ATOM 3532 C CA . GLY A 1 431 ? 7.885 -17.756 -11.032 1.00 86.00 431 GLY A CA 1
ATOM 3533 C C . GLY A 1 431 ? 8.972 -17.628 -12.093 1.00 86.00 431 GLY A C 1
ATOM 3534 O O . GLY A 1 431 ? 8.833 -16.864 -13.041 1.00 86.00 431 GLY A O 1
ATOM 3535 N N . PHE A 1 432 ? 10.028 -18.418 -11.964 1.00 84.56 432 PHE A N 1
ATOM 3536 C CA . PHE A 1 432 ? 10.953 -18.750 -13.044 1.00 84.56 432 PHE A CA 1
ATOM 3537 C C . PHE A 1 432 ? 10.746 -20.229 -13.405 1.00 84.56 432 PHE A C 1
ATOM 3539 O O . PHE A 1 432 ? 10.209 -20.978 -12.581 1.00 84.56 432 PHE A O 1
ATOM 3546 N N . PRO A 1 433 ? 11.203 -20.700 -14.578 1.00 80.50 433 PRO A N 1
ATOM 3547 C CA . PRO A 1 433 ? 10.974 -22.087 -14.990 1.00 80.50 433 PRO A CA 1
ATOM 3548 C C . PRO A 1 433 ? 11.510 -23.127 -13.995 1.00 80.50 433 PRO A C 1
ATOM 3550 O O . PRO A 1 433 ? 10.918 -24.187 -13.811 1.00 80.50 433 PRO A O 1
ATOM 3553 N N . ALA A 1 434 ? 12.614 -22.808 -13.307 1.00 83.31 434 ALA A N 1
ATOM 3554 C CA . ALA A 1 434 ? 13.291 -23.726 -12.391 1.00 83.31 434 ALA A CA 1
ATOM 3555 C C . ALA A 1 434 ? 13.088 -23.421 -10.894 1.00 83.31 434 ALA A C 1
ATOM 3557 O O . ALA A 1 434 ? 13.357 -24.284 -10.058 1.00 83.31 434 ALA A O 1
ATOM 3558 N N . TYR A 1 435 ? 12.674 -22.207 -10.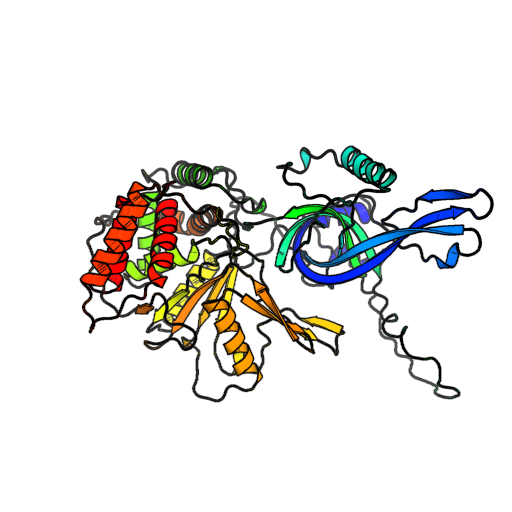523 1.00 86.25 435 TYR A N 1
ATOM 3559 C CA . TYR A 1 435 ? 12.575 -21.787 -9.121 1.00 86.25 435 TYR A CA 1
ATOM 3560 C C . TYR A 1 435 ? 11.614 -20.610 -8.943 1.00 86.25 435 TYR A C 1
ATOM 3562 O O . TYR A 1 435 ? 11.211 -19.963 -9.902 1.00 86.25 435 TYR A O 1
ATOM 3570 N N . GLN A 1 436 ? 11.261 -20.307 -7.696 1.00 87.88 436 GLN A N 1
ATOM 3571 C CA . GLN A 1 436 ? 10.485 -19.118 -7.353 1.00 87.88 436 GLN A CA 1
ATOM 3572 C C . GLN A 1 436 ? 11.319 -18.156 -6.509 1.00 87.88 436 GLN A C 1
ATOM 3574 O O . GLN A 1 436 ? 12.086 -18.584 -5.644 1.00 87.88 436 GLN A O 1
ATOM 3579 N N . VAL A 1 437 ? 11.148 -16.855 -6.740 1.00 88.06 437 VAL A N 1
ATOM 3580 C CA . VAL A 1 437 ? 11.797 -15.799 -5.955 1.00 88.06 437 VAL A CA 1
ATOM 3581 C C . VAL A 1 437 ? 10.749 -15.086 -5.103 1.00 88.06 437 VAL A C 1
ATOM 3583 O O . VAL A 1 437 ? 9.855 -14.449 -5.660 1.00 88.06 437 VAL A O 1
ATOM 3586 N N . PRO A 1 438 ? 10.826 -15.159 -3.764 1.00 88.94 438 PRO A N 1
ATOM 3587 C CA . PRO A 1 438 ? 9.904 -14.439 -2.900 1.00 88.94 438 PRO A CA 1
ATOM 3588 C C . PRO A 1 438 ? 10.278 -12.953 -2.841 1.00 88.94 438 PRO A C 1
ATOM 3590 O O . PRO A 1 438 ? 11.328 -12.586 -2.310 1.00 88.94 438 PRO A O 1
ATOM 3593 N N . ILE A 1 439 ? 9.393 -12.093 -3.338 1.00 86.88 439 ILE A N 1
ATOM 3594 C CA . ILE A 1 439 ? 9.527 -10.635 -3.278 1.00 86.88 439 ILE A CA 1
ATOM 3595 C C . ILE A 1 439 ? 8.685 -10.107 -2.119 1.00 86.88 439 ILE A C 1
ATOM 3597 O O . ILE A 1 439 ? 7.504 -10.427 -1.995 1.00 86.88 439 ILE A O 1
ATOM 3601 N N . GLU A 1 440 ? 9.299 -9.321 -1.235 1.00 87.62 440 GLU A N 1
ATOM 3602 C CA . GLU A 1 440 ? 8.593 -8.710 -0.104 1.00 87.62 440 GLU A CA 1
ATOM 3603 C C . GLU A 1 440 ? 7.715 -7.557 -0.574 1.00 87.62 440 GLU A C 1
ATOM 3605 O O . GLU A 1 440 ? 8.056 -6.868 -1.529 1.00 87.62 440 GLU A O 1
ATOM 3610 N N . THR A 1 441 ? 6.594 -7.334 0.106 1.00 86.12 441 THR A N 1
ATOM 3611 C CA . THR A 1 441 ? 5.706 -6.213 -0.188 1.00 86.12 441 THR A CA 1
ATOM 3612 C C . THR A 1 441 ? 4.946 -5.732 1.040 1.00 86.12 441 THR A C 1
ATOM 3614 O O . THR A 1 441 ? 4.587 -6.496 1.944 1.00 86.12 441 THR A O 1
ATOM 3617 N N . GLU A 1 442 ? 4.699 -4.431 1.106 1.00 89.06 442 GLU A N 1
ATOM 3618 C CA . GLU A 1 442 ? 3.833 -3.820 2.098 1.00 89.06 442 GLU A CA 1
ATOM 3619 C C . GLU A 1 442 ? 2.387 -3.835 1.594 1.00 89.06 442 GLU A C 1
ATOM 3621 O O . GLU A 1 442 ? 1.959 -2.957 0.842 1.00 89.06 442 GLU A O 1
ATOM 3626 N N . ALA A 1 443 ? 1.635 -4.845 2.025 1.00 88.56 443 ALA A N 1
ATOM 3627 C CA . ALA A 1 443 ? 0.212 -4.960 1.753 1.00 88.56 443 ALA A CA 1
ATOM 3628 C C . ALA A 1 443 ? -0.567 -5.151 3.058 1.00 88.56 443 ALA A C 1
ATOM 3630 O O . ALA A 1 443 ? -0.242 -6.043 3.850 1.00 88.56 443 ALA A O 1
ATOM 3631 N N . ASN A 1 444 ? -1.592 -4.326 3.261 1.00 92.25 444 ASN A N 1
ATOM 3632 C CA . ASN A 1 444 ? -2.662 -4.616 4.211 1.00 92.25 444 ASN A CA 1
ATOM 3633 C C . ASN A 1 444 ? -3.693 -5.502 3.511 1.00 92.25 444 ASN A C 1
ATOM 3635 O O . ASN A 1 444 ? -3.943 -5.332 2.315 1.00 92.25 444 ASN A O 1
ATOM 3639 N N . ASN A 1 445 ? -4.284 -6.442 4.245 1.00 94.69 445 ASN A N 1
ATOM 3640 C CA . ASN A 1 445 ? -5.197 -7.422 3.667 1.00 94.69 445 ASN A CA 1
ATOM 3641 C C . ASN A 1 445 ? -6.564 -7.348 4.347 1.00 94.69 445 ASN A C 1
ATOM 3643 O O . ASN A 1 445 ? -6.643 -7.369 5.576 1.00 94.69 445 ASN A O 1
ATOM 3647 N N . ILE A 1 446 ? -7.629 -7.308 3.551 1.00 96.19 446 ILE A N 1
ATOM 3648 C CA . ILE A 1 446 ? -9.004 -7.507 4.015 1.00 96.19 446 ILE A CA 1
ATOM 3649 C C . ILE A 1 446 ? -9.503 -8.812 3.408 1.00 96.19 446 ILE A C 1
ATOM 3651 O O . ILE A 1 446 ? -9.487 -8.970 2.191 1.00 96.19 446 ILE A O 1
ATOM 3655 N N . ILE A 1 447 ? -9.940 -9.744 4.243 1.00 96.06 447 ILE A N 1
ATOM 3656 C CA . ILE A 1 447 ? -10.488 -11.027 3.805 1.00 96.06 447 ILE A CA 1
ATOM 3657 C C . ILE A 1 447 ? -11.983 -11.022 4.075 1.00 96.06 447 ILE A C 1
ATOM 3659 O O . ILE A 1 447 ? -12.400 -10.728 5.194 1.00 96.06 447 ILE A O 1
ATOM 3663 N N . LEU A 1 448 ? -12.782 -11.354 3.068 1.00 95.62 448 LEU A N 1
ATOM 3664 C CA . LEU A 1 448 ? -14.237 -11.404 3.154 1.00 95.62 448 LEU A CA 1
ATOM 3665 C C . LEU A 1 448 ? -14.684 -12.853 3.025 1.00 95.62 448 LEU A C 1
ATOM 3667 O O . LEU A 1 448 ? -14.379 -13.475 2.016 1.00 95.62 448 LEU A O 1
ATOM 3671 N N . SER A 1 449 ? -15.428 -13.377 3.996 1.00 93.94 449 SER A N 1
ATOM 3672 C CA . SER A 1 449 ? -16.021 -14.717 3.907 1.00 93.94 449 SER A CA 1
ATOM 3673 C C . SER A 1 449 ? -17.524 -14.676 4.153 1.00 93.94 449 SER A C 1
ATOM 3675 O O . SER A 1 449 ? -18.018 -13.907 4.977 1.00 93.94 449 SER A O 1
ATOM 3677 N N . ASP A 1 450 ? -18.266 -15.535 3.459 1.00 90.38 450 ASP A N 1
ATOM 3678 C CA . ASP A 1 450 ? -19.718 -15.687 3.625 1.00 90.38 450 ASP A CA 1
ATOM 3679 C C . ASP A 1 450 ? -20.092 -16.427 4.924 1.00 90.38 450 ASP A C 1
ATOM 3681 O O . ASP A 1 450 ? -21.216 -16.346 5.421 1.00 90.38 450 ASP A O 1
ATOM 3685 N N . ASN A 1 451 ? -19.117 -17.122 5.504 1.00 85.25 451 ASN A N 1
ATOM 3686 C CA . ASN A 1 451 ? -19.228 -17.905 6.720 1.00 85.25 451 ASN A CA 1
ATOM 3687 C C . ASN A 1 451 ? -18.265 -17.381 7.806 1.00 85.25 451 ASN A C 1
ATOM 3689 O O . ASN A 1 451 ? -17.586 -16.369 7.627 1.00 85.25 451 ASN A O 1
ATOM 3693 N N . GLY A 1 452 ? -18.233 -18.059 8.957 1.00 81.19 452 GLY A N 1
ATOM 3694 C CA . GLY A 1 452 ? -17.447 -17.663 10.132 1.00 81.19 452 GLY A CA 1
ATOM 3695 C C . GLY A 1 452 ? -15.950 -17.991 10.095 1.00 81.19 452 GLY A C 1
ATOM 3696 O O . GLY A 1 452 ? -15.280 -17.784 11.102 1.00 81.19 452 GLY A O 1
ATOM 3697 N N . LYS A 1 453 ? -15.413 -18.569 9.017 1.00 83.75 453 LYS A N 1
ATOM 3698 C CA . LYS A 1 453 ? -13.998 -18.954 8.916 1.00 83.75 453 LYS A CA 1
ATOM 3699 C C . LYS A 1 453 ? -13.437 -18.554 7.559 1.00 83.75 453 LYS A C 1
ATOM 3701 O O . LYS A 1 453 ? -14.109 -18.713 6.548 1.00 83.75 453 LYS A O 1
ATOM 3706 N N . SER A 1 454 ? -12.188 -18.102 7.549 1.00 86.06 454 SER A N 1
ATOM 3707 C CA . SER A 1 454 ? -11.436 -17.930 6.311 1.00 86.06 454 SER A CA 1
ATOM 3708 C C . SER A 1 454 ? -10.554 -19.147 6.036 1.00 86.06 454 SER A C 1
ATOM 3710 O O . SER A 1 454 ? -10.055 -19.806 6.957 1.00 86.06 454 SER A O 1
ATOM 3712 N N . VAL A 1 455 ? -10.383 -19.459 4.753 1.00 84.75 455 VAL A N 1
ATOM 3713 C CA . VAL A 1 455 ? -9.497 -20.533 4.273 1.00 84.75 455 VAL A CA 1
ATOM 3714 C C . VAL A 1 455 ? -8.025 -20.100 4.314 1.00 84.75 455 VAL A C 1
ATOM 3716 O O . VAL A 1 455 ? -7.134 -20.940 4.442 1.00 84.75 455 VAL A O 1
ATOM 3719 N N . VAL A 1 456 ? -7.755 -18.794 4.224 1.00 82.31 456 VAL A N 1
ATOM 3720 C CA . VAL A 1 456 ? -6.402 -18.237 4.059 1.00 82.31 456 VAL A CA 1
ATOM 3721 C C . VAL A 1 456 ? -5.818 -17.688 5.367 1.00 82.31 456 VAL A C 1
ATOM 3723 O O . VAL A 1 456 ? -4.595 -17.705 5.547 1.00 82.31 456 VAL A O 1
ATOM 3726 N N . CYS A 1 457 ? -6.648 -17.204 6.297 1.00 77.12 457 CYS A N 1
ATOM 3727 C CA . CYS A 1 457 ? -6.178 -16.664 7.577 1.00 77.12 457 CYS A CA 1
ATOM 3728 C C . CYS A 1 457 ? -7.258 -16.677 8.668 1.00 77.12 457 CYS A C 1
ATOM 3730 O O . CYS A 1 457 ? -8.428 -16.928 8.419 1.00 77.12 457 CYS A O 1
ATOM 3732 N N . SER A 1 458 ? -6.866 -16.365 9.902 1.00 63.66 458 SER A N 1
ATOM 3733 C CA . SER A 1 458 ? -7.787 -16.196 11.034 1.00 63.66 458 SER A CA 1
ATOM 3734 C C . SER A 1 458 ? -7.350 -15.066 11.977 1.00 63.66 458 SER A C 1
ATOM 3736 O O . SER A 1 458 ? -7.465 -15.182 13.199 1.00 63.66 458 SER A O 1
ATOM 3738 N N . GLN A 1 459 ? -6.755 -13.998 11.440 1.00 71.44 459 GLN A N 1
ATOM 3739 C CA . GLN A 1 459 ? -6.311 -12.843 12.227 1.00 71.44 459 GLN A CA 1
ATOM 3740 C C . GLN A 1 459 ? -7.372 -11.731 12.207 1.00 71.44 459 GLN A C 1
ATOM 3742 O O . GLN A 1 459 ? -7.969 -11.477 11.169 1.00 71.44 459 GLN A O 1
ATOM 3747 N N . LEU A 1 460 ? -7.593 -11.093 13.369 1.00 81.56 460 LEU A N 1
ATOM 3748 C CA . LEU A 1 460 ? -8.564 -10.004 13.590 1.00 81.56 460 LEU A CA 1
ATOM 3749 C C . LEU A 1 460 ? -9.931 -10.253 12.923 1.00 81.56 460 LEU A C 1
ATOM 3751 O O . LEU A 1 460 ? -10.342 -9.496 12.052 1.00 81.56 460 LEU A O 1
ATOM 3755 N N . ASP A 1 461 ? -10.631 -11.306 13.345 1.00 86.44 461 ASP A N 1
ATOM 3756 C CA . ASP A 1 461 ? -11.984 -11.603 12.858 1.00 86.44 461 ASP A CA 1
ATOM 3757 C C . ASP A 1 461 ? -13.032 -10.661 13.475 1.00 86.44 461 ASP A C 1
ATOM 3759 O O . ASP A 1 461 ? -13.021 -10.394 14.690 1.00 86.44 461 ASP A O 1
ATOM 3763 N N . ILE A 1 462 ? -13.916 -10.152 12.617 1.00 86.81 462 ILE A N 1
ATOM 3764 C CA . ILE A 1 462 ? -15.078 -9.326 12.940 1.00 86.81 462 ILE A CA 1
ATOM 3765 C C . ILE A 1 462 ? -16.257 -9.828 12.114 1.00 86.81 462 ILE A C 1
ATOM 3767 O O . ILE A 1 462 ? -16.254 -9.759 10.888 1.00 86.81 462 ILE A O 1
ATOM 3771 N N . SER A 1 463 ? -17.308 -10.278 12.793 1.00 84.94 463 SER A N 1
ATOM 3772 C CA . SER A 1 463 ? -18.534 -10.708 12.128 1.00 84.94 463 SER A CA 1
ATOM 3773 C C . SER A 1 463 ? -19.475 -9.524 11.933 1.00 84.94 463 SER A C 1
ATOM 3775 O O . SER A 1 463 ? -19.783 -8.808 12.892 1.00 84.94 463 SER A O 1
ATOM 3777 N N . ILE A 1 464 ? -19.989 -9.355 10.711 1.00 83.31 464 ILE A N 1
ATOM 3778 C CA . ILE A 1 464 ? -20.954 -8.291 10.380 1.00 83.31 464 ILE A CA 1
ATOM 3779 C C . ILE A 1 464 ? -22.198 -8.379 11.269 1.00 83.31 464 ILE A C 1
ATOM 3781 O O . ILE A 1 464 ? -22.706 -7.363 11.738 1.00 83.31 464 ILE A O 1
ATOM 3785 N N . ASN A 1 465 ? -22.644 -9.601 11.562 1.00 73.38 465 ASN A N 1
ATOM 3786 C CA . ASN A 1 465 ? -23.869 -9.873 12.315 1.00 73.38 465 ASN A CA 1
ATOM 3787 C C . ASN A 1 465 ? -23.715 -9.705 13.835 1.00 73.38 465 ASN A C 1
ATOM 3789 O O . ASN A 1 465 ? -24.686 -9.860 14.585 1.00 73.38 465 ASN A O 1
ATOM 3793 N N . SER A 1 466 ? -22.508 -9.413 14.317 1.00 72.44 466 SER A N 1
ATOM 3794 C CA . SER A 1 466 ? -22.256 -9.235 15.742 1.00 72.44 466 SER A CA 1
ATOM 3795 C C . SER A 1 466 ? -22.841 -7.914 16.227 1.00 72.44 466 SER A C 1
ATOM 3797 O O . SER A 1 466 ? -22.427 -6.832 15.816 1.00 72.44 466 SER A O 1
ATOM 3799 N N . LYS A 1 467 ? -23.788 -7.990 17.167 1.00 64.00 467 LYS A N 1
ATOM 3800 C CA . LYS A 1 467 ? -24.266 -6.818 17.908 1.00 64.00 467 LYS A CA 1
ATOM 3801 C C . LYS A 1 467 ? -23.249 -6.466 18.988 1.00 64.00 467 LYS A C 1
ATOM 3803 O O . LYS A 1 467 ? -23.395 -6.876 20.138 1.00 64.00 467 LYS A O 1
ATOM 3808 N N . TYR A 1 468 ? -22.209 -5.737 18.603 1.00 65.19 468 TYR A N 1
ATOM 3809 C CA . TYR A 1 468 ? -21.228 -5.211 19.545 1.00 65.19 468 TYR A CA 1
ATOM 3810 C C . TYR A 1 468 ? -21.900 -4.233 20.516 1.00 65.19 468 TYR A C 1
ATOM 3812 O O . TYR A 1 468 ? -22.840 -3.520 20.150 1.00 65.19 468 TYR A O 1
ATOM 3820 N N . LYS A 1 469 ? -21.460 -4.219 21.782 1.00 54.94 469 LYS A N 1
ATOM 3821 C CA . LYS A 1 469 ? -21.979 -3.268 22.774 1.00 54.94 469 LYS A CA 1
ATOM 3822 C C . LYS A 1 469 ? -21.687 -1.859 22.264 1.00 54.94 469 LYS A C 1
ATOM 3824 O O . LYS A 1 469 ? -20.534 -1.453 22.226 1.00 54.94 469 LYS A O 1
ATOM 3829 N N . VAL A 1 470 ? -22.731 -1.125 21.880 1.00 48.12 470 VAL A N 1
ATOM 3830 C CA . VAL A 1 470 ? -22.608 0.284 21.504 1.00 48.12 470 VAL A CA 1
ATOM 3831 C C . VAL A 1 470 ? -22.239 1.056 22.763 1.00 48.12 470 VAL A C 1
ATOM 3833 O O . VAL A 1 470 ? -23.101 1.451 23.551 1.00 48.12 470 VAL A O 1
ATOM 3836 N N . THR A 1 471 ? -20.947 1.250 22.987 1.00 45.97 471 THR A N 1
ATOM 3837 C CA . THR A 1 471 ? -20.490 2.265 23.925 1.00 45.97 471 THR A CA 1
ATOM 3838 C C . THR A 1 471 ? -20.892 3.586 23.298 1.00 45.97 471 THR A C 1
ATOM 3840 O O . THR A 1 471 ? -20.560 3.843 22.143 1.00 45.97 471 THR A O 1
ATOM 3843 N N . ALA A 1 472 ? -21.685 4.385 24.010 1.00 39.50 472 ALA A N 1
ATOM 3844 C CA . ALA A 1 472 ? -22.162 5.678 23.542 1.00 39.50 472 ALA A CA 1
ATOM 3845 C C . ALA A 1 472 ? -20.971 6.624 23.303 1.00 39.50 472 ALA A C 1
ATOM 3847 O O . ALA A 1 472 ? -20.667 7.481 24.131 1.00 39.50 472 ALA A O 1
ATOM 3848 N N . LYS A 1 473 ? -20.269 6.464 22.175 1.00 44.03 473 LYS A N 1
ATOM 3849 C CA . LYS A 1 473 ? -19.458 7.521 21.586 1.00 44.03 473 LYS A CA 1
ATOM 3850 C C . LYS A 1 473 ? -20.427 8.674 21.387 1.00 44.03 473 LYS A C 1
ATOM 3852 O O . LYS A 1 473 ? -21.527 8.446 20.882 1.00 44.03 473 LYS A O 1
ATOM 3857 N N . GLY A 1 474 ? -20.071 9.828 21.957 1.00 41.59 474 GLY A N 1
ATOM 3858 C CA . GLY A 1 474 ? -20.979 10.945 22.200 1.00 41.59 474 GLY A CA 1
ATOM 3859 C C . GLY A 1 474 ? -21.956 11.106 21.051 1.00 41.59 474 GLY A C 1
ATOM 3860 O O . GLY A 1 474 ? -21.527 11.134 19.901 1.00 41.59 474 GLY A O 1
ATOM 3861 N N . LYS A 1 475 ? -23.258 11.128 21.371 1.00 36.19 475 LYS A N 1
ATOM 3862 C CA . LYS A 1 475 ? -24.306 11.446 20.406 1.00 36.19 475 LYS A CA 1
ATOM 3863 C C . LYS A 1 475 ? -23.831 12.671 19.634 1.00 36.19 475 LYS A C 1
ATOM 3865 O O . LYS A 1 475 ? -23.845 13.774 20.177 1.00 36.19 475 LYS A O 1
ATOM 3870 N N . ILE A 1 476 ? -23.399 12.469 18.396 1.00 44.44 476 ILE A N 1
ATOM 3871 C CA . ILE A 1 476 ? -23.473 13.523 17.407 1.00 44.44 476 ILE A CA 1
ATOM 3872 C C . ILE A 1 476 ? -24.982 13.694 17.293 1.00 44.44 476 ILE A C 1
ATOM 3874 O O . ILE A 1 476 ? -25.665 12.828 16.753 1.00 44.44 476 ILE A O 1
ATOM 3878 N N . GLU A 1 477 ? -25.523 14.679 18.017 1.00 39.34 477 GLU A N 1
ATOM 3879 C CA . GLU A 1 477 ? -26.920 15.065 17.864 1.00 39.34 477 GLU A CA 1
ATOM 3880 C C . GLU A 1 477 ? -27.160 15.215 16.365 1.00 39.34 477 GLU A C 1
ATOM 3882 O O . GLU A 1 477 ? -26.316 15.807 15.692 1.00 39.34 477 GLU A O 1
ATOM 3887 N N . ASP A 1 478 ? -28.272 14.670 15.866 1.00 41.62 478 ASP A N 1
ATOM 3888 C CA . ASP A 1 478 ? -28.735 14.781 14.480 1.00 41.62 478 ASP A CA 1
ATOM 3889 C C . ASP A 1 478 ? -29.038 16.255 14.120 1.00 41.62 478 ASP A C 1
ATOM 3891 O O . ASP A 1 478 ? -30.162 16.638 13.801 1.00 41.62 478 ASP A O 1
ATOM 3895 N N . LYS A 1 479 ? -28.047 17.139 14.232 1.00 42.84 479 LYS A N 1
ATOM 3896 C CA . LYS A 1 479 ? -28.041 18.461 13.630 1.00 42.84 479 LYS A CA 1
ATOM 3897 C C . LYS A 1 479 ? -27.640 18.221 12.188 1.00 42.84 479 LYS A C 1
ATOM 3899 O O . LYS A 1 479 ? -26.508 17.832 11.925 1.00 42.84 479 LYS A O 1
ATOM 3904 N N . GLU A 1 480 ? -28.615 18.367 11.297 1.00 42.75 480 GLU A N 1
ATOM 3905 C CA . GLU A 1 480 ? -28.516 18.026 9.878 1.00 42.75 480 GLU A CA 1
ATOM 3906 C C . GLU A 1 480 ? -27.121 18.293 9.267 1.00 42.75 480 GLU A C 1
ATOM 3908 O O . GLU A 1 480 ? -26.708 19.450 9.153 1.00 42.75 480 GLU A O 1
ATOM 3913 N N . PRO A 1 481 ? -26.400 17.245 8.822 1.00 46.41 481 PRO A N 1
ATOM 3914 C CA . PRO A 1 481 ? -25.035 17.347 8.316 1.00 46.41 481 PRO A CA 1
ATOM 3915 C C . PRO A 1 481 ? -24.989 17.429 6.783 1.00 46.41 481 PRO A C 1
ATOM 3917 O O . PRO A 1 481 ? -24.004 17.014 6.174 1.00 46.41 481 PRO A O 1
ATOM 3920 N N . PHE A 1 482 ? -26.037 17.944 6.125 1.00 42.56 482 PHE A N 1
ATOM 3921 C CA . PHE A 1 482 ? -26.206 17.787 4.671 1.00 42.56 482 PHE A CA 1
ATOM 3922 C C . PHE A 1 482 ? -25.076 18.420 3.825 1.00 42.56 482 PHE A C 1
ATOM 3924 O O . PHE A 1 482 ? -24.970 18.126 2.631 1.00 42.56 482 PHE A O 1
ATOM 3931 N N . ASN A 1 483 ? -24.215 19.252 4.436 1.00 57.28 483 ASN A N 1
ATOM 3932 C CA . ASN A 1 483 ? -22.995 19.783 3.817 1.00 57.28 483 ASN A CA 1
ATOM 3933 C C . ASN A 1 483 ? -21.691 19.105 4.299 1.00 57.28 483 ASN A C 1
ATOM 3935 O O . ASN A 1 483 ? -20.830 18.808 3.477 1.00 57.28 483 ASN A O 1
ATOM 3939 N N . LEU A 1 484 ? -21.565 18.788 5.596 1.00 62.47 484 LEU A N 1
ATOM 3940 C CA . LEU A 1 484 ? -20.348 18.196 6.183 1.00 62.47 484 LEU A CA 1
ATOM 3941 C C . LEU A 1 484 ? -20.075 16.775 5.679 1.00 62.47 484 LEU A C 1
ATOM 3943 O O . LEU A 1 484 ? -18.926 16.409 5.448 1.00 62.47 484 LEU A O 1
ATOM 3947 N N . GLU A 1 485 ? -21.123 15.979 5.460 1.00 71.38 485 GLU A N 1
ATOM 3948 C CA . GLU A 1 485 ? -20.968 14.623 4.927 1.00 71.38 485 GLU A CA 1
ATOM 3949 C C . GLU A 1 485 ? -20.488 14.650 3.466 1.00 71.38 485 GLU A C 1
ATOM 3951 O O . GLU A 1 485 ? -19.619 13.873 3.078 1.00 71.38 485 GLU A O 1
ATOM 3956 N N . LYS A 1 486 ? -20.973 15.606 2.663 1.00 76.69 486 LYS A N 1
ATOM 3957 C CA . LYS A 1 486 ? -20.510 15.801 1.278 1.00 76.69 486 LYS A CA 1
ATOM 3958 C C . LYS A 1 486 ? -19.061 16.276 1.219 1.00 76.69 486 LYS A C 1
ATOM 3960 O O . LYS A 1 486 ? -18.302 15.800 0.377 1.00 76.69 486 LYS A O 1
ATOM 3965 N N . GLU A 1 487 ? -18.674 17.191 2.105 1.00 78.19 487 GLU A N 1
ATOM 3966 C CA . GLU A 1 487 ? -17.284 17.638 2.240 1.00 78.19 487 GLU A CA 1
ATOM 3967 C C . GLU A 1 487 ? -16.371 16.480 2.659 1.00 78.19 487 GLU A C 1
ATOM 3969 O O . GLU A 1 487 ? -15.340 16.257 2.021 1.00 78.19 487 GLU A O 1
ATOM 3974 N N . LEU A 1 488 ? -16.777 15.687 3.658 1.00 85.56 488 LEU A N 1
ATOM 3975 C CA . LEU A 1 488 ? -16.042 14.498 4.094 1.00 85.56 488 LEU A CA 1
ATOM 3976 C C . LEU A 1 488 ? -15.818 13.526 2.940 1.00 85.56 488 LEU A C 1
ATOM 3978 O O . LEU A 1 488 ? -14.692 13.104 2.707 1.00 85.56 488 LEU A O 1
ATOM 3982 N N . ILE A 1 489 ? -16.877 13.197 2.204 1.00 84.44 489 ILE A N 1
ATOM 3983 C CA . ILE A 1 489 ? -16.830 12.270 1.073 1.00 84.44 489 ILE A CA 1
ATOM 3984 C C . ILE A 1 489 ? -15.787 12.690 0.028 1.00 84.44 489 ILE A C 1
ATOM 3986 O O . ILE A 1 489 ? -15.133 11.832 -0.564 1.00 84.44 489 ILE A O 1
ATOM 3990 N N . ASN A 1 490 ? -15.628 13.993 -0.204 1.00 84.06 490 ASN A N 1
ATOM 3991 C CA . ASN A 1 490 ? -14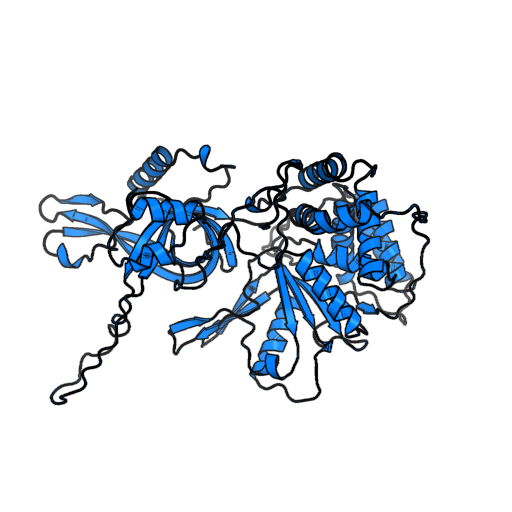.618 14.497 -1.124 1.00 84.06 490 ASN A CA 1
ATOM 3992 C C . ASN A 1 490 ? -13.215 14.338 -0.511 1.00 84.06 490 ASN A C 1
ATOM 3994 O O . ASN A 1 490 ? -12.328 13.743 -1.113 1.00 84.06 490 ASN A O 1
ATOM 3998 N N . TYR A 1 491 ? -12.994 14.783 0.723 1.00 89.50 491 TYR A N 1
ATOM 3999 C CA . TYR A 1 491 ? -11.643 14.802 1.296 1.00 89.50 491 TYR A CA 1
ATOM 4000 C C . TYR A 1 491 ? -11.217 13.514 2.017 1.00 89.50 491 TYR A C 1
ATOM 4002 O O . TYR A 1 491 ? -10.093 13.445 2.514 1.00 89.50 491 TYR A O 1
ATOM 4010 N N . LEU A 1 492 ? -12.051 12.474 2.053 1.00 91.06 492 LEU A N 1
ATOM 4011 C CA . LEU A 1 492 ? -11.738 11.219 2.737 1.00 91.06 492 LEU A CA 1
ATOM 4012 C C . LEU A 1 492 ? -10.508 10.523 2.137 1.00 91.06 492 LEU A C 1
ATOM 4014 O O . LEU A 1 492 ? -9.606 10.129 2.877 1.00 91.06 492 LEU A O 1
ATOM 4018 N N . GLY A 1 493 ? -10.422 10.436 0.807 1.00 91.25 493 GLY A N 1
ATOM 4019 C CA . GLY A 1 493 ? -9.235 9.900 0.136 1.00 91.25 493 GLY A CA 1
ATOM 4020 C C . GLY A 1 493 ? -7.967 10.695 0.470 1.00 91.25 493 GLY A C 1
ATOM 4021 O O . GLY A 1 493 ? -6.911 10.109 0.706 1.00 91.25 493 GLY A O 1
ATOM 4022 N N . LEU A 1 494 ? -8.071 12.027 0.576 1.00 92.31 494 LEU A N 1
ATOM 4023 C CA . LEU A 1 494 ? -6.966 12.897 0.994 1.00 92.31 494 LEU A CA 1
ATOM 4024 C C . LEU A 1 494 ? -6.546 12.618 2.441 1.00 92.31 494 LEU A C 1
ATOM 4026 O O . LEU A 1 494 ? -5.358 12.438 2.696 1.00 92.31 494 LEU A O 1
ATOM 4030 N N . TYR A 1 495 ? -7.498 12.518 3.368 1.00 95.06 495 TYR A N 1
ATOM 4031 C CA . TYR A 1 495 ? -7.234 12.196 4.771 1.00 95.06 495 TYR A CA 1
ATOM 4032 C C . TYR A 1 495 ? -6.521 10.843 4.925 1.00 95.06 495 TYR A C 1
ATOM 4034 O O . TYR A 1 495 ? -5.459 10.775 5.550 1.00 95.06 495 TYR A O 1
ATOM 4042 N N . ILE A 1 496 ? -7.032 9.792 4.273 1.00 93.94 496 ILE A N 1
ATOM 4043 C CA . ILE A 1 496 ? -6.397 8.464 4.242 1.00 93.94 496 ILE A CA 1
ATOM 4044 C C . ILE A 1 496 ? -4.993 8.559 3.637 1.00 93.94 496 ILE A C 1
ATOM 4046 O O . ILE A 1 496 ? -4.049 7.952 4.149 1.00 93.94 496 ILE A O 1
ATOM 4050 N N . SER A 1 497 ? -4.829 9.344 2.570 1.00 91.69 497 SER A N 1
ATOM 4051 C CA . SER A 1 497 ? -3.551 9.502 1.885 1.00 91.69 497 SER A CA 1
ATOM 4052 C C . SER A 1 497 ? -2.490 10.190 2.732 1.00 91.69 497 SER A C 1
ATOM 4054 O O . SER A 1 497 ? -1.347 9.740 2.719 1.00 91.69 497 SER A O 1
ATOM 4056 N N . ILE A 1 498 ? -2.862 11.239 3.469 1.00 94.31 498 ILE A N 1
ATOM 4057 C CA . ILE A 1 498 ? -1.970 11.965 4.380 1.00 94.31 498 ILE A CA 1
ATOM 4058 C C . ILE A 1 498 ? -1.475 11.029 5.485 1.00 94.31 498 ILE A C 1
ATOM 4060 O O . ILE A 1 498 ? -0.271 10.928 5.713 1.00 94.31 498 ILE A O 1
ATOM 4064 N N . VAL A 1 499 ? -2.386 10.294 6.131 1.00 94.56 499 VAL A N 1
ATOM 4065 C CA . VAL A 1 499 ? -2.033 9.360 7.213 1.00 94.56 499 VAL A CA 1
ATOM 4066 C C . VAL A 1 499 ? -1.155 8.222 6.689 1.00 94.56 499 VAL A C 1
ATOM 4068 O O . VAL A 1 499 ? -0.122 7.912 7.280 1.00 94.56 499 VAL A O 1
ATOM 4071 N N . SER A 1 500 ? -1.501 7.667 5.525 1.00 91.38 500 SER A N 1
ATOM 4072 C CA . SER A 1 500 ? -0.738 6.592 4.874 1.00 91.38 500 SER A CA 1
ATOM 4073 C C . SER A 1 500 ? 0.615 7.054 4.311 1.00 91.38 500 SER A C 1
ATOM 4075 O O . SER A 1 500 ? 1.401 6.231 3.843 1.00 91.38 500 SER A O 1
ATOM 4077 N N . SER A 1 501 ? 0.919 8.356 4.337 1.00 91.19 501 SER A N 1
ATOM 4078 C CA . SER A 1 501 ? 2.251 8.874 4.003 1.00 91.19 501 SER A CA 1
ATOM 4079 C C . SER A 1 501 ? 3.257 8.744 5.150 1.00 91.19 501 SER A C 1
ATOM 4081 O O . SER A 1 501 ? 4.459 8.883 4.913 1.00 91.19 501 SER A O 1
ATOM 4083 N N . CYS A 1 502 ? 2.804 8.406 6.362 1.00 91.19 502 CYS A N 1
ATOM 4084 C CA . CYS A 1 502 ? 3.688 8.107 7.482 1.00 91.19 502 CYS A CA 1
ATOM 4085 C C . CYS A 1 502 ? 4.284 6.701 7.349 1.00 91.19 502 CYS A C 1
ATOM 4087 O O . CYS A 1 502 ? 3.577 5.707 7.479 1.00 91.19 502 CYS A O 1
ATOM 4089 N N . GLU A 1 503 ? 5.580 6.589 7.065 1.00 82.06 503 GLU A N 1
ATOM 4090 C CA . GLU A 1 503 ? 6.289 5.297 7.105 1.00 82.06 503 GLU A CA 1
ATOM 4091 C C . GLU A 1 503 ? 6.883 5.007 8.493 1.00 82.06 503 GLU A C 1
ATOM 4093 O O . GLU A 1 503 ? 7.035 3.852 8.900 1.00 82.06 503 GLU A O 1
ATOM 4098 N N . GLU A 1 504 ? 7.240 6.060 9.229 1.00 80.94 504 GLU A N 1
ATOM 4099 C CA . GLU A 1 504 ? 7.902 5.932 10.519 1.00 80.94 504 GLU A CA 1
ATOM 4100 C C . GLU A 1 504 ? 6.969 5.347 11.582 1.00 80.94 504 GLU A C 1
ATOM 4102 O O . GLU A 1 504 ? 5.802 5.716 11.718 1.00 80.94 504 GLU A O 1
ATOM 4107 N N . MET A 1 505 ? 7.508 4.437 12.396 1.00 78.12 505 MET A N 1
ATOM 4108 C CA . MET A 1 505 ? 6.770 3.926 13.542 1.00 78.12 505 MET A CA 1
ATOM 4109 C C . MET A 1 505 ? 6.687 5.007 14.612 1.00 78.12 505 MET A C 1
ATOM 4111 O O . MET A 1 505 ? 7.696 5.335 15.234 1.00 78.12 505 MET A O 1
ATOM 4115 N N . ILE A 1 506 ? 5.472 5.475 14.889 1.00 83.75 506 ILE A N 1
ATOM 4116 C CA . ILE A 1 506 ? 5.199 6.390 15.998 1.00 83.75 506 ILE A CA 1
ATOM 4117 C C . ILE A 1 506 ? 5.854 5.887 17.287 1.00 83.75 506 ILE A C 1
ATOM 4119 O O . ILE A 1 506 ? 5.647 4.746 17.730 1.00 83.75 506 ILE A O 1
ATOM 4123 N N . HIS A 1 507 ? 6.626 6.763 17.913 1.00 87.69 507 HIS A N 1
ATOM 4124 C CA . HIS A 1 507 ? 7.308 6.450 19.154 1.00 87.69 507 HIS A CA 1
ATOM 4125 C C . HIS A 1 507 ? 6.347 6.481 20.349 1.00 87.69 507 HIS A C 1
ATOM 4127 O O . HIS A 1 507 ? 5.339 7.187 20.366 1.00 87.69 507 HIS A O 1
ATOM 4133 N N . PHE A 1 508 ? 6.688 5.697 21.364 1.00 90.00 508 PHE A N 1
ATOM 4134 C CA . PHE A 1 508 ? 6.120 5.776 22.702 1.00 90.00 508 PHE A CA 1
ATOM 4135 C C . PHE A 1 508 ? 7.260 5.665 23.707 1.00 90.00 508 PHE A C 1
ATOM 4137 O O . PHE A 1 508 ? 8.299 5.063 23.419 1.00 90.00 508 PHE A O 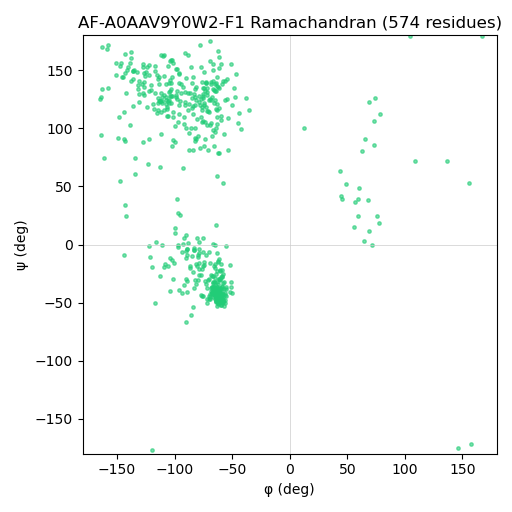1
ATOM 4144 N N . ASP A 1 509 ? 7.093 6.303 24.857 1.00 90.69 509 ASP A N 1
ATOM 4145 C CA . ASP A 1 509 ? 8.115 6.353 25.892 1.00 90.69 509 ASP A CA 1
ATOM 4146 C C . ASP A 1 509 ? 8.184 5.047 26.700 1.00 90.69 509 ASP A C 1
ATOM 4148 O O . ASP A 1 509 ? 7.353 4.143 26.573 1.00 90.69 509 ASP A O 1
ATOM 4152 N N . LYS A 1 510 ? 9.204 4.940 27.558 1.00 92.12 510 LYS A N 1
ATOM 4153 C CA . LYS A 1 510 ? 9.416 3.746 28.385 1.00 92.12 510 LYS A CA 1
ATOM 4154 C C . LYS A 1 510 ? 8.240 3.481 29.335 1.00 92.12 510 LYS A C 1
ATOM 4156 O O . LYS A 1 510 ? 7.869 2.330 29.523 1.00 92.12 510 LYS A O 1
ATOM 4161 N N . SER A 1 511 ? 7.639 4.541 29.879 1.00 94.62 511 SER A N 1
ATOM 4162 C CA . SER A 1 511 ? 6.452 4.455 30.739 1.00 94.62 511 SER A CA 1
ATOM 4163 C C . SER A 1 511 ? 5.276 3.805 30.004 1.00 94.62 511 SER A C 1
ATOM 4165 O O . SER A 1 511 ? 4.686 2.839 30.487 1.00 94.62 511 SER A O 1
ATOM 4167 N N . THR A 1 512 ? 4.980 4.267 28.786 1.00 93.88 512 THR A N 1
ATOM 4168 C CA . THR A 1 512 ? 3.919 3.691 27.951 1.00 93.88 512 THR A CA 1
ATOM 4169 C C . THR A 1 512 ? 4.258 2.261 27.529 1.00 93.88 512 THR A C 1
ATOM 4171 O O . THR A 1 512 ? 3.375 1.408 27.498 1.00 93.88 512 THR A O 1
ATOM 4174 N N . GLN A 1 513 ? 5.529 1.955 27.253 1.00 92.81 513 GLN A N 1
ATOM 4175 C CA . GLN A 1 513 ? 5.965 0.590 26.945 1.00 92.81 513 GLN A CA 1
ATOM 4176 C C . GLN A 1 513 ? 5.690 -0.385 28.101 1.00 92.81 513 GLN A C 1
ATOM 4178 O O . GLN A 1 513 ? 5.145 -1.466 27.869 1.00 92.81 513 GLN A O 1
ATOM 4183 N N . GLU A 1 514 ? 6.068 -0.014 29.327 1.00 94.81 514 GLU A N 1
ATOM 4184 C CA . GLU A 1 514 ? 5.812 -0.806 30.539 1.00 94.81 514 GLU A CA 1
ATOM 4185 C C . GLU A 1 514 ? 4.301 -0.968 30.762 1.00 94.81 514 GLU A C 1
ATOM 4187 O O . GLU A 1 514 ? 3.819 -2.086 30.944 1.00 94.81 514 GLU A O 1
ATOM 4192 N N . TYR A 1 515 ? 3.534 0.113 30.596 1.00 96.00 515 TYR A N 1
ATOM 4193 C CA . TYR A 1 515 ? 2.075 0.086 30.691 1.00 96.00 515 TYR A CA 1
ATOM 4194 C C . TYR A 1 515 ? 1.416 -0.878 29.692 1.00 96.00 515 TYR A C 1
ATOM 4196 O O . TYR A 1 515 ? 0.541 -1.658 30.068 1.00 96.00 515 TYR A O 1
ATOM 4204 N N . ILE A 1 516 ? 1.835 -0.851 28.422 1.00 95.06 516 ILE A N 1
ATOM 4205 C CA . ILE A 1 516 ? 1.328 -1.754 27.377 1.00 95.06 516 ILE A CA 1
ATOM 4206 C C . ILE A 1 516 ? 1.610 -3.213 27.751 1.00 95.06 516 ILE A C 1
ATOM 4208 O O . ILE A 1 516 ? 0.728 -4.064 27.603 1.00 95.06 516 ILE A O 1
ATOM 4212 N N . ALA A 1 517 ? 2.817 -3.507 28.243 1.00 93.00 517 ALA A N 1
ATOM 4213 C CA . ALA A 1 517 ? 3.197 -4.854 28.658 1.00 93.00 517 ALA A CA 1
ATOM 4214 C C . ALA A 1 517 ? 2.335 -5.346 29.832 1.00 93.00 517 ALA A C 1
ATOM 4216 O O . ALA A 1 517 ? 1.768 -6.440 29.756 1.00 93.00 517 ALA A O 1
ATOM 4217 N N . ASP A 1 518 ? 2.165 -4.522 30.867 1.00 94.44 518 ASP A N 1
ATOM 4218 C CA . ASP A 1 518 ? 1.348 -4.849 32.038 1.00 94.44 518 ASP A CA 1
ATOM 4219 C C . ASP A 1 518 ? -0.122 -5.052 31.657 1.00 94.44 518 ASP A C 1
ATOM 4221 O O . ASP A 1 518 ? -0.742 -6.044 32.052 1.00 94.44 518 ASP A O 1
ATOM 4225 N N . LYS A 1 519 ? -0.677 -4.169 30.818 1.00 93.12 519 LYS A N 1
ATOM 4226 C CA . LYS A 1 519 ? -2.050 -4.299 30.314 1.00 93.12 519 LYS A CA 1
ATOM 4227 C C . LYS A 1 519 ? -2.259 -5.551 29.483 1.00 93.12 519 LYS A C 1
ATOM 4229 O O . LYS A 1 519 ? -3.288 -6.213 29.629 1.00 93.12 519 LYS A O 1
ATOM 4234 N N . PHE A 1 520 ? -1.299 -5.902 28.637 1.00 92.00 520 PHE A N 1
ATOM 4235 C CA . PHE A 1 520 ? -1.365 -7.130 27.855 1.00 92.00 520 PHE A CA 1
ATOM 4236 C C . PHE A 1 520 ? -1.409 -8.372 28.752 1.00 92.00 520 PHE A C 1
ATOM 4238 O O . PHE A 1 520 ? -2.231 -9.268 28.536 1.00 92.00 520 PHE A O 1
ATOM 4245 N N . VAL A 1 521 ? -0.567 -8.411 29.789 1.00 90.44 521 VAL A N 1
ATOM 4246 C CA . VAL A 1 521 ? -0.564 -9.494 30.781 1.00 90.44 521 VAL A CA 1
ATOM 4247 C C . VAL A 1 521 ? -1.888 -9.535 31.548 1.00 90.44 521 VAL A C 1
ATOM 4249 O O . VAL A 1 521 ? -2.472 -10.611 31.671 1.00 90.44 521 VAL A O 1
ATOM 4252 N N . GLU A 1 522 ? -2.406 -8.385 31.992 1.00 90.00 522 GLU A N 1
ATOM 4253 C CA . GLU A 1 522 ? -3.688 -8.274 32.702 1.00 90.00 522 GLU A CA 1
ATOM 4254 C C . GLU A 1 522 ? -4.849 -8.860 31.880 1.00 90.00 522 GLU A C 1
ATOM 4256 O O . GLU A 1 522 ? -5.638 -9.659 32.391 1.00 90.00 522 GLU A O 1
ATOM 4261 N N . ILE A 1 523 ? -4.953 -8.497 30.596 1.00 87.56 523 ILE A N 1
ATOM 4262 C CA . ILE A 1 523 ? -6.021 -8.983 29.709 1.00 87.56 523 ILE A CA 1
ATOM 4263 C C . ILE A 1 523 ? -5.899 -10.497 29.501 1.00 87.56 523 ILE A C 1
ATOM 4265 O O . ILE A 1 523 ? -6.894 -11.212 29.624 1.00 87.56 523 ILE A O 1
ATOM 4269 N N . ARG A 1 524 ? -4.685 -11.009 29.255 1.00 85.62 524 ARG A N 1
ATOM 4270 C CA . ARG A 1 524 ? -4.455 -12.454 29.079 1.00 85.62 524 ARG A CA 1
ATOM 4271 C C . ARG A 1 524 ? -4.741 -13.268 30.336 1.00 85.62 524 ARG A C 1
ATOM 4273 O O . ARG A 1 524 ? -5.156 -14.411 30.214 1.00 85.62 524 ARG A O 1
ATOM 4280 N N . GLN A 1 525 ? -4.523 -12.709 31.525 1.00 85.00 525 GLN A N 1
ATOM 4281 C CA . GLN A 1 525 ? -4.848 -13.381 32.786 1.00 85.00 525 GLN A CA 1
ATOM 4282 C C . GLN A 1 525 ? -6.358 -13.445 33.046 1.00 85.00 525 GLN A C 1
ATOM 4284 O O . GLN A 1 525 ? -6.832 -14.413 33.637 1.00 85.00 525 GLN A O 1
ATOM 4289 N N . LYS A 1 526 ? -7.116 -12.427 32.620 1.00 82.00 526 LYS A N 1
ATOM 4290 C CA . LYS A 1 526 ? -8.576 -12.373 32.803 1.00 82.00 526 LYS A CA 1
ATOM 4291 C C . LYS A 1 526 ? -9.330 -13.329 31.876 1.00 82.00 526 LYS A C 1
ATOM 4293 O O . LYS A 1 526 ? -10.366 -13.855 32.273 1.00 82.00 526 LYS A O 1
ATOM 4298 N N . LEU A 1 527 ? -8.804 -13.575 30.679 1.00 74.94 527 LEU A N 1
ATOM 4299 C CA . LEU A 1 527 ? -9.338 -14.542 29.717 1.00 74.94 527 LEU A CA 1
ATOM 4300 C C . LEU A 1 527 ? -8.837 -15.945 30.100 1.00 74.94 527 LEU A C 1
ATOM 4302 O O . LEU A 1 527 ? -7.728 -16.347 29.759 1.00 74.94 527 LEU A O 1
ATOM 4306 N N . SER A 1 528 ? -9.626 -16.653 30.909 1.00 55.94 528 SER A N 1
ATOM 4307 C CA . SER A 1 528 ? -9.302 -17.978 31.463 1.00 55.94 528 SER A CA 1
ATOM 4308 C C . SER A 1 528 ? -9.101 -19.050 30.367 1.00 55.94 528 SER A C 1
ATOM 4310 O O . SER A 1 528 ? -9.582 -18.875 29.251 1.00 55.94 528 SER A O 1
ATOM 4312 N N . PRO A 1 529 ? -8.442 -20.198 30.654 1.00 51.88 529 PRO A N 1
ATOM 4313 C CA . PRO A 1 529 ? -7.942 -21.136 29.631 1.00 51.88 529 PRO A CA 1
ATOM 4314 C C . PRO A 1 529 ? -8.990 -21.853 28.752 1.00 51.88 529 PRO A C 1
ATOM 4316 O O . PRO A 1 529 ? -8.591 -22.645 27.898 1.00 51.88 529 PRO A O 1
ATOM 4319 N N . GLY A 1 530 ? -10.289 -21.596 28.953 1.00 51.09 530 GLY A N 1
ATOM 4320 C CA . GLY A 1 530 ? -11.396 -22.105 28.132 1.00 51.09 530 GLY A CA 1
ATOM 4321 C C . GLY A 1 530 ? -12.022 -21.080 27.174 1.00 51.09 530 GLY A C 1
ATOM 4322 O O . GLY A 1 530 ? -12.779 -21.488 26.297 1.00 51.09 530 GLY A O 1
ATOM 4323 N N . ASP A 1 531 ? -11.695 -19.790 27.313 1.00 54.66 531 ASP A N 1
ATOM 4324 C CA . ASP A 1 531 ? -12.079 -18.736 26.368 1.00 54.66 531 ASP A CA 1
ATOM 4325 C C . ASP A 1 531 ? -11.024 -18.605 25.260 1.00 54.66 531 ASP A C 1
ATOM 4327 O O . ASP A 1 531 ? -9.900 -19.098 25.395 1.00 54.66 531 ASP A O 1
ATOM 4331 N N . THR A 1 532 ? -11.382 -17.949 24.152 1.00 59.03 532 THR A N 1
ATOM 4332 C CA . THR A 1 532 ? -10.522 -17.669 22.991 1.00 59.03 532 THR A CA 1
ATOM 4333 C C . THR A 1 532 ? -9.120 -17.229 23.431 1.00 59.03 532 THR A C 1
ATOM 4335 O O . THR A 1 532 ? -8.908 -16.078 23.815 1.00 59.03 532 THR A O 1
ATOM 4338 N N . GLN A 1 533 ? -8.149 -18.151 23.415 1.00 65.88 533 GLN A N 1
ATOM 4339 C CA . GLN A 1 533 ? -6.808 -17.870 23.922 1.00 65.88 533 GLN A CA 1
ATOM 4340 C C . GLN A 1 533 ? -6.153 -16.783 23.071 1.00 65.88 533 GLN A C 1
ATOM 4342 O O . GLN A 1 533 ? -5.883 -16.976 21.885 1.00 65.88 533 GLN A O 1
ATOM 4347 N N . ILE A 1 534 ? -5.856 -15.639 23.690 1.00 75.44 534 ILE A N 1
ATOM 4348 C CA . ILE A 1 534 ? -5.114 -14.575 23.021 1.00 75.44 534 ILE A CA 1
ATOM 4349 C C . ILE A 1 534 ? -3.664 -15.022 22.820 1.00 75.44 534 ILE A C 1
ATOM 4351 O O . ILE A 1 534 ? -2.895 -15.184 23.780 1.00 75.44 534 ILE A O 1
ATOM 4355 N N . HIS A 1 535 ? -3.290 -15.194 21.553 1.00 80.25 535 HIS A N 1
ATOM 4356 C CA . HIS A 1 535 ? -1.934 -15.544 21.159 1.00 80.25 535 HIS A CA 1
ATOM 4357 C C . HIS A 1 535 ? -0.962 -14.374 21.425 1.00 80.25 535 HIS A C 1
ATOM 4359 O O . HIS A 1 535 ? -1.305 -13.225 21.133 1.00 80.25 535 HIS A O 1
ATOM 4365 N N . PRO A 1 536 ? 0.268 -14.628 21.924 1.00 81.06 536 PRO A N 1
ATOM 4366 C CA . PRO A 1 536 ? 1.261 -13.587 22.195 1.00 81.06 536 PRO A CA 1
ATOM 4367 C C . PRO A 1 536 ? 1.529 -12.626 21.031 1.00 81.06 536 PRO A C 1
ATOM 4369 O O . PRO A 1 536 ? 1.781 -11.450 21.263 1.00 81.06 536 PRO A O 1
ATOM 4372 N N . SER A 1 537 ? 1.436 -13.101 19.785 1.00 80.62 537 SER A N 1
ATOM 4373 C CA . SER A 1 537 ? 1.698 -12.276 18.598 1.00 80.62 537 SER A CA 1
ATOM 4374 C C . SER A 1 537 ? 0.690 -11.143 18.383 1.00 80.62 537 SER A C 1
ATOM 4376 O O . SER A 1 537 ? 1.024 -10.194 17.675 1.00 80.62 537 SER A O 1
ATOM 4378 N N . ILE A 1 538 ? -0.507 -11.190 18.989 1.00 85.69 538 ILE A N 1
ATOM 4379 C CA . ILE A 1 538 ? -1.531 -10.154 18.770 1.00 85.69 538 ILE A CA 1
ATOM 4380 C C . ILE A 1 538 ? -1.088 -8.782 19.283 1.00 85.69 538 ILE A C 1
ATOM 4382 O O . ILE A 1 538 ? -1.545 -7.763 18.773 1.00 85.69 538 ILE A O 1
ATOM 4386 N N . ILE A 1 539 ? -0.183 -8.741 20.271 1.00 89.19 539 ILE A N 1
ATOM 4387 C CA . ILE A 1 539 ? 0.299 -7.486 20.855 1.00 89.19 539 ILE A CA 1
ATOM 4388 C C . ILE A 1 539 ? 0.932 -6.586 19.788 1.00 89.19 539 ILE A C 1
ATOM 4390 O O . ILE A 1 539 ? 0.791 -5.368 19.844 1.00 89.19 539 ILE A O 1
ATOM 4394 N N . HIS A 1 540 ? 1.573 -7.181 18.776 1.00 86.88 540 HIS A N 1
ATOM 4395 C CA . HIS A 1 540 ? 2.138 -6.440 17.654 1.00 86.88 540 HIS A CA 1
ATOM 4396 C C . HIS A 1 540 ? 1.048 -5.725 16.857 1.00 86.88 540 HIS A C 1
ATOM 4398 O O . HIS A 1 540 ? 1.200 -4.542 16.558 1.00 86.88 540 HIS A O 1
ATOM 4404 N N . ASN A 1 541 ? -0.069 -6.407 16.589 1.00 88.88 541 ASN A N 1
ATOM 4405 C CA . ASN A 1 541 ? -1.216 -5.824 15.897 1.00 88.88 541 ASN A CA 1
ATOM 4406 C C . ASN A 1 541 ? -1.853 -4.725 16.749 1.00 88.88 541 ASN A C 1
ATOM 4408 O O . ASN A 1 541 ? -2.155 -3.657 16.228 1.00 88.88 541 ASN A O 1
ATOM 4412 N N . TRP A 1 542 ? -1.998 -4.941 18.059 1.00 92.25 542 TRP A N 1
ATOM 4413 C CA . TRP A 1 542 ? -2.556 -3.934 18.962 1.00 92.25 542 TRP A CA 1
ATOM 4414 C C . TRP A 1 542 ? -1.714 -2.664 19.004 1.00 92.25 542 TRP A C 1
ATOM 4416 O O . TRP A 1 542 ? -2.254 -1.569 18.882 1.00 92.25 542 TRP A O 1
ATOM 4426 N N . ILE A 1 543 ? -0.392 -2.793 19.130 1.00 91.94 543 ILE A N 1
ATOM 4427 C CA . ILE A 1 543 ? 0.520 -1.644 19.117 1.00 91.94 543 ILE A CA 1
ATOM 4428 C C . ILE A 1 543 ? 0.452 -0.930 17.766 1.00 91.94 543 ILE A C 1
ATOM 4430 O O . ILE A 1 543 ? 0.369 0.296 17.728 1.00 91.94 543 ILE A O 1
ATOM 4434 N N . LEU A 1 544 ? 0.485 -1.679 16.663 1.00 90.44 544 LEU A N 1
ATOM 4435 C CA . LEU A 1 544 ? 0.479 -1.111 15.320 1.00 90.44 544 LEU A CA 1
ATOM 4436 C C . LEU A 1 544 ? -0.828 -0.352 15.035 1.00 90.44 544 LEU A C 1
ATOM 4438 O O . LEU A 1 544 ? -0.782 0.822 14.682 1.00 90.44 544 LEU A O 1
ATOM 4442 N N . LEU A 1 545 ? -1.981 -0.962 15.313 1.00 93.81 545 LEU A N 1
ATOM 4443 C CA . LEU A 1 545 ? -3.287 -0.321 15.154 1.00 93.81 545 LEU A CA 1
ATOM 4444 C C . LEU A 1 545 ? -3.482 0.857 16.119 1.00 93.81 545 LEU A C 1
ATOM 4446 O O . LEU A 1 545 ? -4.033 1.878 15.719 1.00 93.81 545 LEU A O 1
ATOM 4450 N N . SER A 1 546 ? -2.986 0.773 17.359 1.00 95.12 546 SER A N 1
ATOM 4451 C CA . SER A 1 546 ? -3.028 1.902 18.307 1.00 95.12 546 SER A CA 1
ATOM 4452 C C . SER A 1 546 ? -2.225 3.100 17.802 1.00 95.12 546 SER A C 1
ATOM 4454 O O . SER A 1 546 ? -2.645 4.242 17.973 1.00 95.12 546 SER A O 1
ATOM 4456 N N . ARG A 1 547 ? -1.075 2.855 17.158 1.00 93.94 547 ARG A N 1
ATOM 4457 C CA . ARG A 1 547 ? -0.281 3.902 16.503 1.00 93.94 547 ARG A CA 1
ATOM 4458 C C . ARG A 1 547 ? -1.052 4.521 15.341 1.00 93.94 547 ARG A C 1
ATOM 4460 O O . ARG A 1 547 ? -1.195 5.738 15.296 1.00 93.94 547 ARG A O 1
ATOM 4467 N N . THR A 1 548 ? -1.619 3.712 14.450 1.00 94.75 548 THR A N 1
ATOM 4468 C CA . THR A 1 548 ? -2.467 4.224 13.362 1.00 94.75 548 THR A CA 1
ATOM 4469 C C . THR A 1 548 ? -3.630 5.054 13.908 1.00 94.75 548 THR A C 1
ATOM 4471 O O . THR A 1 548 ? -3.896 6.143 13.404 1.00 94.75 548 THR A O 1
ATOM 4474 N N . GLN A 1 549 ? -4.270 4.601 14.991 1.00 96.19 549 GLN A N 1
ATOM 4475 C CA . GLN A 1 549 ? -5.336 5.340 15.666 1.00 96.19 549 GLN A CA 1
ATOM 4476 C C . GLN A 1 549 ? -4.842 6.682 16.231 1.00 96.19 549 GLN A C 1
ATOM 4478 O O . GLN A 1 549 ? -5.560 7.676 16.132 1.00 96.19 549 GLN A O 1
ATOM 4483 N N . ALA A 1 550 ? -3.630 6.734 16.794 1.00 96.25 550 ALA A N 1
ATOM 4484 C CA . ALA A 1 550 ? -3.007 7.966 17.280 1.00 96.25 550 ALA A CA 1
ATOM 4485 C C . ALA A 1 550 ? -2.849 8.994 16.143 1.00 96.25 550 ALA A C 1
ATOM 4487 O O . ALA A 1 550 ? -3.382 10.100 16.246 1.00 96.25 550 ALA A O 1
ATOM 4488 N N . LEU A 1 551 ? -2.241 8.604 15.014 1.00 95.81 551 LEU A N 1
ATOM 4489 C CA . LEU A 1 551 ? -2.081 9.486 13.843 1.00 95.81 551 LEU A CA 1
ATOM 4490 C C . LEU A 1 551 ? -3.415 9.951 13.270 1.00 95.81 551 LEU A C 1
ATOM 4492 O O . LEU A 1 551 ? -3.575 11.130 12.966 1.00 95.81 551 LEU A O 1
ATOM 4496 N N . LEU A 1 552 ? -4.390 9.047 13.161 1.00 96.75 552 LEU A N 1
ATOM 4497 C CA . LEU A 1 552 ? -5.737 9.401 12.714 1.00 96.75 552 LEU A CA 1
ATOM 4498 C C . LEU A 1 552 ? -6.381 10.457 13.625 1.00 96.75 552 LEU A C 1
ATOM 4500 O O . LEU A 1 552 ? -7.193 11.247 13.164 1.00 96.75 552 LEU A O 1
ATOM 4504 N N . ASN A 1 553 ? -5.994 10.525 14.898 1.00 96.25 553 ASN A N 1
ATOM 4505 C CA . ASN A 1 553 ? -6.458 11.542 15.840 1.00 96.25 553 ASN A CA 1
ATOM 4506 C C . ASN A 1 553 ? -5.547 12.787 15.903 1.00 96.25 553 ASN A C 1
ATOM 4508 O O . ASN A 1 553 ? -5.792 13.664 16.729 1.00 96.25 553 ASN A O 1
ATOM 4512 N N . GLY A 1 554 ? -4.525 12.886 15.046 1.00 95.38 554 GLY A N 1
ATOM 4513 C CA . GLY A 1 554 ? -3.569 13.997 15.033 1.00 95.38 554 GLY A CA 1
ATOM 4514 C C . GLY A 1 554 ? -2.527 13.940 16.155 1.00 95.38 554 GLY A C 1
ATOM 4515 O O . GLY A 1 554 ? -2.003 14.978 16.555 1.00 95.38 554 GLY A O 1
ATOM 4516 N N . GLU A 1 555 ? -2.243 12.753 16.696 1.00 95.56 555 GLU A N 1
ATOM 4517 C CA . GLU A 1 555 ? -1.269 12.547 17.771 1.00 95.56 555 GLU A CA 1
ATOM 4518 C C . GLU A 1 555 ? 0.079 12.061 17.210 1.00 95.56 555 GLU A C 1
ATOM 4520 O O . GLU A 1 555 ? 0.147 11.078 16.474 1.00 95.56 555 GLU A O 1
ATOM 4525 N N . GLU A 1 556 ? 1.173 12.723 17.597 1.00 94.12 556 GLU A N 1
ATOM 4526 C CA . GLU A 1 556 ? 2.534 12.401 17.125 1.00 94.12 556 GLU A CA 1
ATOM 4527 C C . GLU A 1 556 ? 3.195 11.234 17.874 1.00 94.12 556 GLU A C 1
ATOM 4529 O O . GLU A 1 556 ? 4.202 10.694 17.418 1.00 94.12 556 GLU A O 1
ATOM 4534 N N . THR A 1 557 ? 2.668 10.867 19.046 1.00 94.19 557 THR A N 1
ATOM 4535 C CA . THR A 1 557 ? 3.200 9.805 19.914 1.00 94.19 557 THR A CA 1
ATOM 4536 C C . THR A 1 557 ? 2.070 8.925 20.434 1.00 94.19 557 THR A C 1
ATOM 4538 O O . THR A 1 557 ? 0.947 9.390 20.633 1.00 94.19 557 THR A O 1
ATOM 4541 N N . LEU A 1 558 ? 2.356 7.642 20.665 1.00 95.56 558 LEU A N 1
ATOM 4542 C CA . LEU A 1 558 ? 1.388 6.741 21.286 1.00 95.56 558 LEU A CA 1
ATOM 4543 C C . LEU A 1 558 ? 1.449 6.924 22.807 1.00 95.56 558 LEU A C 1
ATOM 4545 O O . LEU A 1 558 ? 2.485 6.694 23.424 1.00 95.56 558 LEU A O 1
ATOM 4549 N N . THR A 1 559 ? 0.321 7.312 23.399 1.00 96.44 559 THR A N 1
ATOM 4550 C CA . THR A 1 559 ? 0.160 7.481 24.850 1.00 96.44 559 THR A CA 1
ATOM 4551 C C . THR A 1 559 ? -0.610 6.312 25.463 1.00 96.44 559 THR A C 1
ATOM 4553 O O . THR A 1 559 ? -1.400 5.654 24.779 1.00 96.44 559 THR A O 1
ATOM 4556 N N . S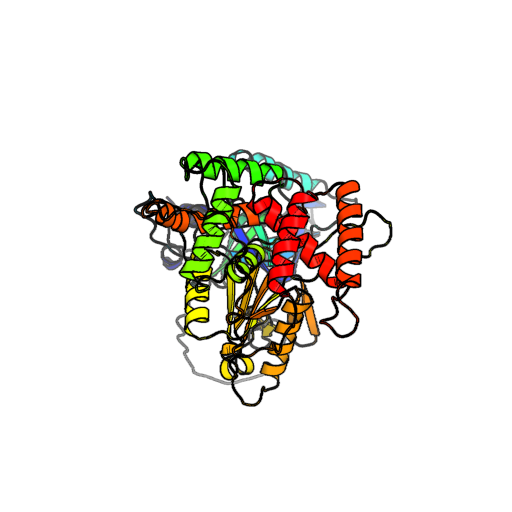ER A 1 560 ? -0.467 6.093 26.774 1.00 96.38 560 SER A N 1
ATOM 4557 C CA . SER A 1 560 ? -1.268 5.096 27.506 1.00 96.38 560 SER A CA 1
ATOM 4558 C C . SER A 1 560 ? -2.777 5.315 27.348 1.00 96.38 560 SER A C 1
ATOM 4560 O O . SER A 1 560 ? -3.517 4.354 27.165 1.00 96.38 560 SER A O 1
ATOM 4562 N N . LEU A 1 561 ? -3.235 6.575 27.330 1.00 95.94 561 LEU A N 1
ATOM 4563 C CA . LEU A 1 561 ? -4.649 6.914 27.127 1.00 95.94 561 LEU A CA 1
ATOM 4564 C C . LEU A 1 561 ? -5.151 6.479 25.744 1.00 95.94 561 LEU A C 1
ATOM 4566 O O . LEU A 1 561 ? -6.258 5.955 25.617 1.00 95.94 561 LEU A O 1
ATOM 4570 N N . ARG A 1 562 ? -4.353 6.706 24.695 1.00 95.81 562 ARG A N 1
ATOM 4571 C CA . ARG A 1 562 ? -4.697 6.278 23.335 1.00 95.81 562 ARG A CA 1
ATOM 4572 C C . ARG A 1 562 ? -4.704 4.757 23.225 1.00 95.81 562 ARG A C 1
ATOM 4574 O O . ARG A 1 562 ? -5.633 4.202 22.645 1.00 95.81 562 ARG A O 1
ATOM 4581 N N . PHE A 1 563 ? -3.728 4.092 23.837 1.00 96.88 563 PHE A N 1
ATOM 4582 C CA . PHE A 1 563 ? -3.706 2.635 23.909 1.00 96.88 563 PHE A CA 1
ATOM 4583 C C . PHE A 1 563 ? -4.952 2.084 24.620 1.00 96.88 563 PHE A C 1
ATOM 4585 O O . PHE A 1 563 ? -5.583 1.167 24.108 1.00 96.88 563 PHE A O 1
ATOM 4592 N N . ASP A 1 564 ? -5.386 2.686 25.731 1.00 96.12 564 ASP A N 1
ATOM 4593 C CA . ASP A 1 564 ? -6.619 2.284 26.422 1.00 96.12 564 ASP A CA 1
ATOM 4594 C C . ASP A 1 564 ? -7.871 2.444 25.549 1.00 96.12 564 ASP A C 1
ATOM 4596 O O . ASP A 1 564 ? -8.748 1.578 25.574 1.00 96.12 564 ASP A O 1
ATOM 4600 N N . LYS A 1 565 ? -7.956 3.517 24.749 1.00 95.38 565 LYS A N 1
ATOM 4601 C CA . LYS A 1 565 ? -9.052 3.708 23.781 1.00 95.38 565 LYS A CA 1
ATOM 4602 C C . LYS A 1 565 ? -9.070 2.603 22.725 1.00 95.38 565 LYS A C 1
ATOM 4604 O O . LYS A 1 565 ? -10.139 2.078 22.424 1.00 95.38 565 LYS A O 1
ATOM 4609 N N . PHE A 1 566 ? -7.911 2.223 22.189 1.00 96.06 566 PHE A N 1
ATOM 4610 C CA . PHE A 1 566 ? -7.816 1.092 21.266 1.00 96.06 566 PHE A CA 1
ATOM 4611 C C . PHE A 1 566 ? -8.186 -0.233 21.951 1.00 96.06 566 PHE A C 1
ATOM 4613 O O . PHE A 1 566 ? -8.943 -1.029 21.405 1.00 96.06 566 PHE A O 1
ATOM 4620 N N . ILE A 1 567 ? -7.724 -0.467 23.179 1.00 94.75 567 ILE A N 1
ATOM 4621 C CA . ILE A 1 567 ? -8.084 -1.671 23.937 1.00 94.75 567 ILE A CA 1
ATOM 4622 C C . ILE A 1 567 ? -9.586 -1.726 24.230 1.00 94.75 567 ILE A C 1
ATOM 4624 O O . ILE A 1 567 ? -10.154 -2.813 24.273 1.00 94.75 567 ILE A O 1
ATOM 4628 N N . GLN A 1 568 ? -10.254 -0.588 24.414 1.00 93.25 568 GLN A N 1
ATOM 4629 C CA . GLN A 1 568 ? -11.708 -0.556 24.541 1.00 93.25 568 GLN A CA 1
ATOM 4630 C C . GLN A 1 568 ? -12.400 -1.047 23.260 1.00 93.25 568 GLN A C 1
ATOM 4632 O O . GLN A 1 568 ? -13.299 -1.881 23.350 1.00 93.25 568 GLN A O 1
ATOM 4637 N N . LEU A 1 569 ? -11.931 -0.612 22.087 1.00 93.50 569 LEU A N 1
ATOM 4638 C CA . LEU A 1 569 ? -12.390 -1.127 20.792 1.00 93.50 569 LEU A CA 1
ATOM 4639 C C . LEU A 1 569 ? -12.141 -2.643 20.666 1.00 93.50 569 LEU A C 1
ATOM 4641 O O . LEU A 1 569 ? -13.021 -3.387 20.237 1.00 93.50 569 LEU A O 1
ATOM 4645 N N . GLU A 1 570 ? -10.976 -3.125 21.099 1.00 91.44 570 GLU A N 1
ATOM 4646 C CA . GLU A 1 570 ? -10.644 -4.555 21.065 1.00 91.44 570 GLU A CA 1
ATOM 4647 C C . GLU A 1 570 ? -11.509 -5.385 22.027 1.00 91.44 570 GLU A C 1
ATOM 4649 O O . GLU A 1 570 ? -11.913 -6.497 21.691 1.00 91.44 570 GLU A O 1
ATOM 4654 N N . LYS A 1 571 ? -11.847 -4.853 23.207 1.00 88.94 571 LYS A N 1
ATOM 4655 C CA . LYS A 1 571 ? -12.795 -5.500 24.128 1.00 88.94 571 LYS A CA 1
ATOM 4656 C C . LYS A 1 571 ? -14.187 -5.599 23.521 1.00 88.94 571 LYS A C 1
ATOM 4658 O O . LYS A 1 571 ? -14.823 -6.642 23.647 1.00 88.94 571 LYS A O 1
ATOM 4663 N N . GLU A 1 572 ? -14.637 -4.548 22.835 1.00 89.62 572 GLU A N 1
ATOM 4664 C CA . GLU A 1 572 ? -15.894 -4.574 22.087 1.00 89.62 572 GLU A CA 1
ATOM 4665 C C . GLU A 1 572 ? -15.851 -5.656 21.007 1.00 89.62 572 GLU A C 1
ATOM 4667 O O . GLU A 1 572 ? -16.745 -6.498 20.985 1.00 89.62 572 GLU A O 1
ATOM 4672 N N . ARG A 1 573 ? -14.778 -5.730 20.204 1.00 88.56 573 ARG A N 1
ATOM 4673 C CA . ARG A 1 573 ? -14.583 -6.785 19.191 1.00 88.56 573 ARG A CA 1
ATOM 4674 C C . ARG A 1 573 ? -14.638 -8.194 19.788 1.00 88.56 573 ARG A C 1
ATOM 4676 O O . ARG A 1 573 ? -15.254 -9.089 19.213 1.00 88.56 573 ARG A O 1
ATOM 4683 N N . LEU A 1 574 ? -13.992 -8.393 20.934 1.00 84.25 574 LEU A N 1
ATOM 4684 C CA . LEU A 1 574 ? -13.945 -9.673 21.644 1.00 84.25 574 LEU A CA 1
ATOM 4685 C C . LEU A 1 574 ? -15.219 -9.969 22.457 1.00 84.25 574 LEU A C 1
ATOM 4687 O O . LEU A 1 574 ? -15.360 -11.082 22.957 1.00 84.25 574 LEU A O 1
ATOM 4691 N N . ASN A 1 575 ? -16.153 -9.016 22.563 1.00 78.94 575 ASN A N 1
ATOM 4692 C CA . ASN A 1 575 ? -17.360 -9.080 23.393 1.00 78.94 575 ASN A CA 1
ATOM 4693 C C . ASN A 1 575 ? -17.098 -9.324 24.896 1.00 78.94 575 ASN A C 1
ATOM 4695 O O . ASN A 1 575 ? -17.893 -9.998 25.560 1.00 78.94 575 ASN A O 1
ATOM 4699 N N . ILE A 1 576 ? -16.021 -8.751 25.447 1.00 70.25 576 ILE A N 1
ATOM 4700 C CA . ILE A 1 576 ? -15.586 -8.932 26.851 1.00 70.25 576 ILE A CA 1
ATOM 4701 C C . ILE A 1 576 ? -15.798 -7.709 27.742 1.00 70.25 576 ILE A C 1
ATOM 4703 O O . ILE A 1 576 ? -15.870 -6.570 27.227 1.00 70.25 576 ILE A O 1
#